Protein AF-A0A267FXP3-F1 (afdb_monomer_lite)

Radius of gyration: 36.86 Å; chains: 1; bounding box: 90×98×89 Å

Structure (mmCIF, N/CA/C/O backbone):
data_AF-A0A267FXP3-F1
#
_entry.id   AF-A0A267FXP3-F1
#
loop_
_atom_site.group_PDB
_atom_site.id
_atom_site.type_symbol
_atom_site.label_atom_id
_atom_site.label_alt_id
_atom_site.label_comp_id
_atom_site.label_asym_id
_atom_site.label_entity_id
_atom_site.label_seq_id
_atom_site.pdbx_PDB_ins_code
_atom_site.Cartn_x
_atom_site.Cartn_y
_atom_site.Cartn_z
_atom_site.occupancy
_atom_site.B_iso_or_equiv
_atom_site.auth_seq_id
_atom_site.auth_comp_id
_atom_site.auth_asym_id
_atom_site.auth_atom_id
_atom_site.pdbx_PDB_model_num
ATOM 1 N N . LEU A 1 1 ? 37.314 -5.705 -25.594 1.00 41.06 1 LEU A N 1
ATOM 2 C CA . LEU A 1 1 ? 37.868 -7.058 -25.874 1.00 41.06 1 LEU A CA 1
ATOM 3 C C . LEU A 1 1 ? 39.219 -7.022 -26.606 1.00 41.06 1 LEU A C 1
ATOM 5 O O . LEU A 1 1 ? 40.217 -7.139 -25.910 1.00 41.06 1 LEU A O 1
ATOM 9 N N . ARG A 1 2 ? 39.318 -6.800 -27.933 1.00 37.09 2 ARG A N 1
ATOM 10 C CA . ARG A 1 2 ? 40.619 -6.865 -28.662 1.00 37.09 2 ARG A CA 1
ATOM 11 C C . ARG A 1 2 ? 41.730 -5.934 -28.127 1.00 37.09 2 ARG A C 1
ATOM 13 O O . ARG A 1 2 ? 42.893 -6.315 -28.170 1.00 37.09 2 ARG A O 1
ATOM 20 N N . ILE A 1 3 ? 41.388 -4.753 -27.601 1.00 41.66 3 ILE A N 1
ATOM 21 C CA . ILE A 1 3 ? 42.363 -3.807 -27.016 1.00 41.66 3 ILE A CA 1
ATOM 22 C C . ILE A 1 3 ? 42.843 -4.283 -25.632 1.00 41.66 3 ILE A C 1
ATOM 24 O O . ILE A 1 3 ? 44.044 -4.375 -25.403 1.00 41.66 3 ILE A O 1
ATOM 28 N N . ALA A 1 4 ? 41.925 -4.695 -24.749 1.00 38.12 4 ALA A N 1
ATOM 29 C CA . ALA A 1 4 ? 42.260 -5.245 -23.428 1.00 38.12 4 ALA A CA 1
ATOM 30 C C . ALA A 1 4 ? 43.141 -6.510 -23.517 1.00 38.12 4 ALA A C 1
ATOM 32 O O . ALA A 1 4 ? 44.105 -6.648 -22.768 1.00 38.12 4 ALA A O 1
ATOM 33 N N . ALA A 1 5 ? 42.877 -7.390 -24.491 1.00 40.59 5 ALA A N 1
ATOM 34 C CA . ALA A 1 5 ? 43.713 -8.565 -24.747 1.00 40.59 5 ALA A CA 1
ATOM 35 C C . ALA A 1 5 ? 45.145 -8.196 -25.193 1.00 40.59 5 ALA A C 1
ATOM 37 O O . ALA A 1 5 ? 46.103 -8.845 -24.780 1.00 40.59 5 ALA A O 1
ATOM 38 N N . LYS A 1 6 ? 45.314 -7.124 -25.987 1.00 40.38 6 LYS A N 1
ATOM 39 C CA . LYS A 1 6 ? 46.641 -6.610 -26.377 1.00 40.38 6 LYS A CA 1
ATOM 40 C C . LYS A 1 6 ? 47.404 -5.961 -25.214 1.00 40.38 6 LYS A C 1
ATOM 42 O O . LYS A 1 6 ? 48.629 -6.027 -25.211 1.00 40.38 6 LYS A O 1
ATOM 47 N N . ALA A 1 7 ? 46.710 -5.364 -24.242 1.00 39.47 7 ALA A N 1
ATOM 48 C CA . ALA A 1 7 ? 47.340 -4.819 -23.038 1.00 39.47 7 ALA A CA 1
ATOM 49 C C . ALA A 1 7 ? 47.862 -5.937 -22.116 1.00 39.47 7 ALA A C 1
ATOM 51 O O . ALA A 1 7 ? 49.028 -5.917 -21.729 1.00 39.47 7 ALA A O 1
ATOM 52 N N . ALA A 1 8 ? 47.043 -6.962 -21.851 1.00 41.16 8 ALA A N 1
ATOM 53 C CA . ALA A 1 8 ? 47.437 -8.110 -21.029 1.00 41.16 8 ALA A CA 1
ATOM 54 C C . ALA A 1 8 ? 48.641 -8.881 -21.610 1.00 41.16 8 ALA A C 1
ATOM 56 O O . ALA A 1 8 ? 49.522 -9.306 -20.866 1.00 41.16 8 ALA A O 1
ATOM 57 N N . ALA A 1 9 ? 48.726 -9.004 -22.940 1.00 44.78 9 ALA A N 1
ATOM 58 C CA . ALA A 1 9 ? 49.832 -9.688 -23.613 1.00 44.78 9 ALA A CA 1
ATOM 59 C C . ALA A 1 9 ? 51.187 -8.948 -23.542 1.00 44.78 9 ALA A C 1
ATOM 61 O O . ALA A 1 9 ? 52.218 -9.576 -23.759 1.00 44.78 9 ALA A O 1
ATOM 62 N N . LYS A 1 10 ? 51.213 -7.639 -23.238 1.00 43.66 10 LYS A N 1
ATOM 63 C CA . LYS A 1 10 ? 52.459 -6.853 -23.119 1.00 43.66 10 LYS A CA 1
ATOM 64 C C . LYS A 1 10 ? 53.057 -6.815 -21.705 1.00 43.66 10 LYS A C 1
ATOM 66 O O . LYS A 1 10 ? 54.198 -6.395 -21.563 1.00 43.66 10 LYS A O 1
ATOM 71 N N . LEU A 1 11 ? 52.326 -7.268 -20.682 1.00 41.56 11 LEU A N 1
ATOM 72 C CA . LEU A 1 11 ? 52.788 -7.306 -19.282 1.00 41.56 11 LEU A CA 1
ATOM 73 C C . LEU A 1 11 ? 53.523 -8.609 -18.898 1.00 41.56 11 LEU A C 1
ATOM 75 O O . LEU A 1 11 ? 53.930 -8.781 -17.753 1.00 41.56 11 LEU A O 1
ATOM 79 N N . LEU A 1 12 ? 53.720 -9.516 -19.856 1.00 47.00 12 LEU A N 1
ATOM 80 C CA . LEU A 1 12 ? 54.537 -10.727 -19.735 1.00 47.00 12 LEU A CA 1
ATOM 81 C C . LEU A 1 12 ? 55.737 -10.590 -20.687 1.00 47.00 12 LEU A C 1
ATOM 83 O O . LEU A 1 12 ? 55.675 -11.121 -21.798 1.00 47.00 12 LEU A O 1
ATOM 87 N N . PRO A 1 13 ? 56.802 -9.849 -20.313 1.00 47.50 13 PRO A N 1
ATOM 88 C CA . PRO A 1 13 ? 57.916 -10.546 -19.659 1.00 47.50 13 PRO A CA 1
ATOM 89 C C . PRO A 1 13 ? 58.826 -9.651 -18.782 1.00 47.50 13 PRO A C 1
ATOM 91 O O . PRO A 1 13 ? 59.734 -9.000 -19.296 1.00 47.50 13 PRO A O 1
ATOM 94 N N . ILE A 1 14 ? 58.700 -9.696 -17.451 1.00 44.41 14 ILE A N 1
ATOM 95 C CA . ILE A 1 14 ? 59.787 -9.261 -16.551 1.00 44.41 14 ILE A CA 1
ATOM 96 C C . ILE A 1 14 ? 59.991 -10.309 -15.448 1.00 44.41 14 ILE A C 1
ATOM 98 O O . ILE A 1 14 ? 59.055 -10.701 -14.762 1.00 44.41 14 ILE A O 1
ATOM 102 N N . SER A 1 15 ? 61.247 -10.739 -15.289 1.00 44.09 15 SER A N 1
ATOM 103 C CA . SER A 1 15 ? 61.762 -11.612 -14.222 1.00 44.09 15 SER A CA 1
ATOM 104 C C . SER A 1 15 ? 61.226 -13.056 -14.153 1.00 44.09 15 SER A C 1
ATOM 106 O O . SER A 1 15 ? 60.592 -13.476 -13.189 1.00 44.09 15 SER A O 1
ATOM 108 N N . ALA A 1 16 ? 61.597 -13.871 -15.147 1.00 43.56 16 ALA A N 1
ATOM 109 C CA . ALA A 1 16 ? 61.518 -15.338 -15.083 1.00 43.56 16 ALA A CA 1
ATOM 110 C C . ALA A 1 16 ? 62.915 -15.998 -15.052 1.00 43.56 16 ALA A C 1
ATOM 112 O O . ALA A 1 16 ? 63.109 -17.068 -15.619 1.00 43.56 16 ALA A O 1
ATOM 113 N N . HIS A 1 17 ? 63.906 -15.349 -14.422 1.00 45.00 17 HIS A N 1
ATOM 114 C CA . HIS A 1 17 ? 65.299 -15.824 -14.421 1.00 45.00 17 HIS A CA 1
ATOM 115 C C . HIS A 1 17 ? 65.968 -15.871 -13.034 1.00 45.00 17 HIS A C 1
ATOM 117 O O . HIS A 1 17 ? 67.175 -15.667 -12.929 1.00 45.00 17 HIS A O 1
ATOM 123 N N . ARG A 1 18 ? 65.185 -16.150 -11.977 1.00 48.66 18 ARG A N 1
ATOM 124 C CA . ARG A 1 18 ? 65.609 -16.670 -10.651 1.00 48.66 18 ARG A CA 1
ATOM 125 C C . ARG A 1 18 ? 64.372 -16.877 -9.759 1.00 48.66 18 ARG A C 1
ATOM 127 O O . ARG A 1 18 ? 64.059 -16.013 -8.955 1.00 48.66 18 ARG A O 1
ATOM 134 N N . LEU A 1 19 ? 63.658 -17.996 -9.907 1.00 44.97 19 LEU A N 1
ATOM 135 C CA . LEU A 1 19 ? 62.716 -18.546 -8.910 1.00 44.97 19 LEU A CA 1
ATOM 136 C C . LEU A 1 19 ? 62.310 -19.963 -9.348 1.00 44.97 19 LEU A C 1
ATOM 138 O O . LEU A 1 19 ? 62.029 -20.191 -10.521 1.00 44.97 19 LEU A O 1
ATOM 142 N N . GLY A 1 20 ? 62.342 -20.925 -8.422 1.00 47.62 20 GLY A N 1
ATOM 143 C CA . GLY A 1 20 ? 62.177 -22.349 -8.738 1.00 47.62 20 GLY A CA 1
ATOM 144 C C . GLY A 1 20 ? 60.753 -22.753 -9.148 1.00 47.62 20 GLY A C 1
ATOM 145 O O . GLY A 1 20 ? 59.773 -22.108 -8.770 1.00 47.62 20 GLY A O 1
ATOM 146 N N . ASN A 1 21 ? 60.655 -23.887 -9.854 1.00 49.44 21 ASN A N 1
ATOM 147 C CA . ASN A 1 21 ? 59.470 -24.405 -10.568 1.00 49.44 21 ASN A CA 1
ATOM 148 C C . ASN A 1 21 ? 58.151 -24.523 -9.765 1.00 49.44 21 ASN A C 1
ATOM 150 O O . ASN A 1 21 ? 57.095 -24.742 -10.361 1.00 49.44 21 ASN A O 1
ATOM 154 N N . SER A 1 22 ? 58.177 -24.381 -8.436 1.00 46.88 22 SER A N 1
ATOM 155 C CA . SER A 1 22 ? 56.975 -24.380 -7.590 1.00 46.88 22 SER A CA 1
ATOM 156 C C . SER A 1 22 ? 56.214 -23.041 -7.641 1.00 46.88 22 SER A C 1
ATOM 158 O O . SER A 1 22 ? 54.988 -23.016 -7.767 1.00 46.88 22 SER A O 1
ATOM 160 N N . VAL A 1 23 ? 56.927 -21.905 -7.643 1.00 46.62 23 VAL A N 1
ATOM 161 C CA . VAL A 1 23 ? 56.311 -20.562 -7.549 1.00 46.62 23 VAL A CA 1
ATOM 162 C C . VAL A 1 23 ? 55.579 -20.176 -8.842 1.00 46.62 23 VAL A C 1
ATOM 164 O O . VAL A 1 23 ? 54.509 -19.562 -8.812 1.00 46.62 23 VAL A O 1
ATOM 167 N N . THR A 1 24 ? 56.092 -20.620 -9.991 1.00 52.84 24 THR A N 1
ATOM 168 C CA . THR A 1 24 ? 55.518 -20.381 -11.325 1.00 52.84 24 THR A CA 1
ATOM 169 C C . THR A 1 24 ? 54.115 -20.964 -11.521 1.00 52.84 24 THR A C 1
ATOM 171 O O . THR A 1 24 ? 53.321 -20.397 -12.273 1.00 52.84 24 THR A O 1
ATOM 174 N N . ASN A 1 25 ? 53.766 -22.061 -10.839 1.00 45.66 25 ASN A N 1
ATOM 175 C CA . ASN A 1 25 ? 52.426 -22.651 -10.940 1.00 45.66 25 ASN A CA 1
ATOM 176 C C . ASN A 1 25 ? 51.384 -21.908 -10.090 1.00 45.66 25 ASN A C 1
ATOM 178 O O . ASN A 1 25 ? 50.231 -21.794 -10.509 1.00 45.66 25 ASN A O 1
ATOM 182 N N . HIS A 1 26 ? 51.777 -21.356 -8.938 1.00 46.00 26 HIS A N 1
ATOM 183 C CA . HIS A 1 26 ? 50.864 -20.582 -8.093 1.00 46.00 26 HIS A CA 1
ATOM 184 C C . HIS A 1 26 ? 50.515 -19.233 -8.746 1.00 46.00 26 HIS A C 1
ATOM 186 O O . HIS A 1 26 ? 49.339 -18.889 -8.865 1.00 46.00 26 HIS A O 1
ATOM 192 N N . TYR A 1 27 ? 51.515 -18.536 -9.302 1.00 45.06 27 TYR A N 1
ATOM 193 C CA . TYR A 1 27 ? 51.309 -17.291 -10.058 1.00 45.06 27 TYR A CA 1
ATOM 194 C C . TYR A 1 27 ? 50.420 -17.479 -11.299 1.00 45.06 27 TYR A C 1
ATOM 196 O O . TYR A 1 27 ? 49.551 -16.650 -11.566 1.00 45.06 27 TYR A O 1
ATOM 204 N N . ARG A 1 28 ? 50.574 -18.594 -12.035 1.00 46.88 28 ARG A N 1
ATOM 205 C CA . ARG A 1 28 ? 49.683 -18.929 -13.162 1.00 46.88 28 ARG A CA 1
ATOM 206 C C . ARG A 1 28 ? 48.232 -19.130 -12.723 1.00 46.88 28 ARG A C 1
ATOM 208 O O . ARG A 1 28 ? 47.338 -18.631 -13.398 1.00 46.88 28 ARG A O 1
ATOM 215 N N . ARG A 1 29 ? 47.983 -19.813 -11.598 1.00 46.78 29 ARG A N 1
ATOM 216 C CA . ARG A 1 29 ? 46.619 -19.992 -11.063 1.00 46.78 29 ARG A CA 1
ATOM 217 C C . ARG A 1 29 ? 45.991 -18.660 -10.639 1.00 46.78 29 ARG A C 1
ATOM 219 O O . ARG A 1 29 ? 44.834 -18.423 -10.978 1.00 46.78 29 ARG A O 1
ATOM 226 N N . LEU A 1 30 ? 46.756 -17.775 -9.993 1.00 43.38 30 LEU A N 1
ATOM 227 C CA . LEU A 1 30 ? 46.287 -16.436 -9.612 1.00 43.38 30 LEU A CA 1
ATOM 228 C C . LEU A 1 30 ? 45.937 -15.569 -10.837 1.00 43.38 30 LEU A C 1
ATOM 230 O O . LEU A 1 30 ? 44.874 -14.957 -10.877 1.00 43.38 30 LEU A O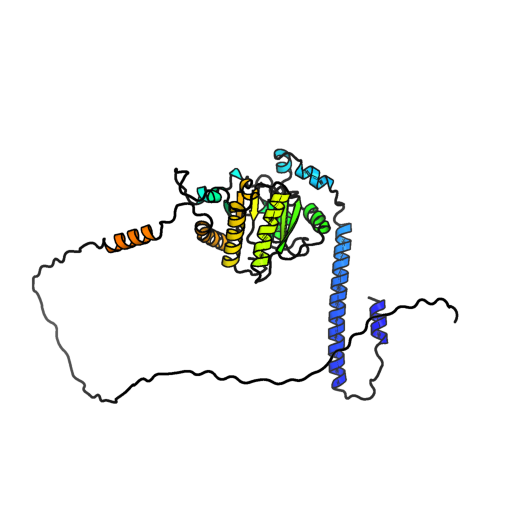 1
ATOM 234 N N . LEU A 1 31 ? 46.791 -15.564 -11.868 1.00 43.72 31 LEU A N 1
ATOM 235 C CA . LEU A 1 31 ? 46.545 -14.831 -13.117 1.00 43.72 31 LEU A CA 1
ATOM 236 C C . LEU A 1 31 ? 45.317 -15.353 -13.877 1.00 43.72 31 LEU A C 1
ATOM 238 O O . LEU A 1 31 ? 44.530 -14.552 -14.381 1.00 43.72 31 LEU A O 1
ATOM 242 N N . ILE A 1 32 ? 45.117 -16.675 -13.925 1.00 47.88 32 ILE A N 1
ATOM 243 C CA . ILE A 1 32 ? 43.924 -17.278 -14.536 1.00 47.88 32 ILE A CA 1
ATOM 244 C C . ILE A 1 32 ? 42.665 -16.858 -13.766 1.00 47.88 32 ILE A C 1
ATOM 246 O O . ILE A 1 32 ? 41.719 -16.383 -14.396 1.00 47.88 32 ILE A O 1
ATOM 250 N N . ALA A 1 33 ? 42.672 -16.939 -12.431 1.00 42.28 33 ALA A N 1
ATOM 251 C CA . ALA A 1 33 ? 41.553 -16.507 -11.592 1.00 42.28 33 ALA A CA 1
ATOM 252 C C . ALA A 1 33 ? 41.203 -15.022 -11.812 1.00 42.28 33 ALA A C 1
ATOM 254 O O . ALA A 1 33 ? 40.065 -14.708 -12.154 1.00 42.28 33 ALA A O 1
ATOM 255 N N . SER A 1 34 ? 42.184 -14.116 -11.740 1.00 44.12 34 SER A N 1
ATOM 256 C CA . SER A 1 34 ? 41.971 -12.684 -11.996 1.00 44.12 34 SER A CA 1
ATOM 257 C C . SER A 1 34 ? 41.463 -12.409 -13.416 1.00 44.12 34 SER A C 1
ATOM 259 O O . SER A 1 34 ? 40.584 -11.567 -13.606 1.00 44.12 34 SER A O 1
ATOM 261 N N . SER A 1 35 ? 41.953 -13.144 -14.422 1.00 45.88 35 SER A N 1
ATOM 262 C CA . SER A 1 35 ? 41.466 -13.010 -15.802 1.00 45.88 35 SER A CA 1
ATOM 263 C C . SER A 1 35 ? 40.013 -13.473 -15.968 1.00 45.88 35 SER A C 1
ATOM 265 O O . SER A 1 35 ? 39.259 -12.840 -16.706 1.00 45.88 35 SER A O 1
ATOM 267 N N . ALA A 1 36 ? 39.594 -14.515 -15.241 1.00 43.72 36 ALA A N 1
ATOM 268 C CA . ALA A 1 36 ? 38.218 -15.001 -15.229 1.00 43.72 36 ALA A CA 1
ATOM 269 C C . ALA A 1 36 ? 37.274 -14.002 -14.541 1.00 43.72 36 ALA A C 1
ATOM 271 O O . ALA A 1 36 ? 36.207 -13.713 -15.078 1.00 43.72 36 ALA A O 1
ATOM 272 N N . THR A 1 37 ? 37.688 -13.396 -13.423 1.00 43.72 37 THR A N 1
ATOM 273 C CA . THR A 1 37 ? 36.915 -12.346 -12.737 1.00 43.72 37 THR A CA 1
ATOM 274 C C . THR A 1 37 ? 36.755 -11.096 -13.608 1.00 43.72 37 THR A C 1
ATOM 276 O O . THR A 1 37 ? 35.653 -10.563 -13.725 1.00 43.72 37 THR A O 1
ATOM 279 N N . ILE A 1 38 ? 37.817 -10.658 -14.297 1.00 44.66 38 ILE A N 1
ATOM 280 C CA . ILE A 1 38 ? 37.756 -9.525 -15.237 1.00 44.66 38 ILE A CA 1
ATOM 281 C C . ILE A 1 38 ? 36.893 -9.867 -16.462 1.00 44.66 38 ILE A C 1
ATOM 283 O O . ILE A 1 38 ? 36.129 -9.022 -16.927 1.00 44.66 38 ILE A O 1
ATOM 287 N N . ALA A 1 39 ? 36.958 -11.100 -16.974 1.00 41.38 39 ALA A N 1
ATOM 288 C CA . ALA A 1 39 ? 36.090 -11.552 -18.060 1.00 41.38 39 ALA A CA 1
ATOM 289 C C . ALA A 1 39 ? 34.614 -11.626 -17.630 1.00 41.38 39 ALA A C 1
ATOM 291 O O . ALA A 1 39 ? 33.742 -11.216 -18.398 1.00 41.38 39 ALA A O 1
ATOM 292 N N . ALA A 1 40 ? 34.324 -12.077 -16.406 1.00 38.84 40 ALA A N 1
ATOM 293 C CA . ALA A 1 40 ? 32.979 -12.094 -15.836 1.00 38.84 40 ALA A CA 1
ATOM 294 C C . ALA A 1 40 ? 32.432 -10.672 -15.639 1.00 38.84 40 ALA A C 1
ATOM 296 O O . ALA A 1 40 ? 31.327 -10.383 -16.092 1.00 38.84 40 ALA A O 1
ATOM 297 N N . ALA A 1 41 ? 33.226 -9.753 -15.079 1.00 39.66 41 ALA A N 1
ATOM 298 C CA . ALA A 1 41 ? 32.861 -8.344 -14.932 1.00 39.66 41 ALA A CA 1
ATOM 299 C C . ALA A 1 41 ? 32.637 -7.656 -16.292 1.00 39.66 41 ALA A C 1
ATOM 301 O O . ALA A 1 41 ? 31.625 -6.988 -16.492 1.00 39.66 41 ALA A O 1
ATOM 302 N N . ALA A 1 42 ? 33.520 -7.875 -17.272 1.00 38.38 42 ALA A N 1
ATOM 303 C CA . ALA A 1 42 ? 33.351 -7.340 -18.623 1.00 38.38 42 ALA A CA 1
ATOM 304 C C . ALA A 1 42 ? 32.128 -7.940 -19.341 1.00 38.38 42 ALA A C 1
ATOM 306 O O . ALA A 1 42 ? 31.454 -7.240 -20.095 1.00 38.38 42 ALA A O 1
ATOM 307 N N . THR A 1 43 ? 31.812 -9.214 -19.092 1.00 38.28 43 THR A N 1
ATOM 308 C CA . THR A 1 43 ? 30.602 -9.860 -19.620 1.00 38.28 43 THR A CA 1
ATOM 309 C C . THR A 1 43 ? 29.350 -9.308 -18.943 1.00 38.28 43 THR A C 1
ATOM 311 O O . THR A 1 43 ? 28.391 -9.014 -19.646 1.00 38.28 43 THR A O 1
ATOM 314 N N . ALA A 1 44 ? 29.367 -9.063 -17.629 1.00 36.72 44 ALA A N 1
ATOM 315 C CA . ALA A 1 44 ? 28.273 -8.417 -16.904 1.00 36.72 44 ALA A CA 1
ATOM 316 C C . ALA A 1 44 ? 28.028 -6.976 -17.388 1.00 36.72 44 ALA A C 1
ATOM 318 O O . ALA A 1 44 ? 26.883 -6.604 -17.629 1.00 36.72 44 ALA A O 1
ATOM 319 N N . VAL A 1 45 ? 29.084 -6.191 -17.634 1.00 36.59 45 VAL A N 1
ATOM 320 C CA . VAL A 1 45 ? 28.974 -4.844 -18.226 1.00 36.59 45 VAL A CA 1
ATOM 321 C C . VAL A 1 45 ? 28.416 -4.908 -19.652 1.00 36.59 45 VAL A C 1
ATOM 323 O O . VAL A 1 45 ? 27.478 -4.185 -19.968 1.00 36.59 45 VAL A O 1
ATOM 326 N N . VAL A 1 46 ? 28.904 -5.818 -20.504 1.00 38.72 46 VAL A N 1
ATOM 327 C CA . VAL A 1 46 ? 28.387 -5.988 -21.878 1.00 38.72 46 VAL A CA 1
ATOM 328 C C . VAL A 1 46 ? 26.966 -6.571 -21.904 1.00 38.72 46 VAL A C 1
ATOM 330 O O . VAL A 1 46 ? 26.205 -6.267 -22.820 1.00 38.72 46 VAL A O 1
ATOM 333 N N . MET A 1 47 ? 26.571 -7.380 -20.919 1.00 39.16 47 MET A N 1
ATOM 334 C CA . MET A 1 47 ? 25.189 -7.837 -20.735 1.00 39.16 47 MET A CA 1
ATOM 335 C C . MET A 1 47 ? 24.285 -6.704 -20.241 1.00 39.16 47 MET A C 1
ATOM 337 O O . MET A 1 47 ? 23.165 -6.588 -20.732 1.00 39.16 47 MET A O 1
ATOM 341 N N . SER A 1 48 ? 24.781 -5.838 -19.353 1.00 44.62 48 SER A N 1
ATOM 342 C CA . SER A 1 48 ? 24.086 -4.628 -18.904 1.00 44.62 48 SER A CA 1
ATOM 343 C C . SER A 1 48 ? 23.857 -3.661 -20.071 1.00 44.62 48 SER A C 1
ATOM 345 O O . SER A 1 48 ? 22.716 -3.293 -20.341 1.00 44.62 48 SER A O 1
ATOM 347 N N . ASP A 1 49 ? 24.888 -3.362 -20.871 1.00 36.88 49 ASP A N 1
ATOM 348 C CA . ASP A 1 49 ? 24.762 -2.514 -22.066 1.00 36.88 49 ASP A CA 1
ATOM 349 C C . ASP A 1 49 ? 23.919 -3.162 -23.175 1.00 36.88 49 ASP A C 1
ATOM 351 O O . ASP A 1 49 ? 23.121 -2.483 -23.818 1.00 36.88 49 ASP A O 1
ATOM 355 N N . ARG A 1 50 ? 23.999 -4.486 -23.381 1.00 38.22 50 ARG A N 1
ATOM 356 C CA . ARG A 1 50 ? 23.078 -5.192 -24.293 1.00 38.22 50 ARG A CA 1
ATOM 357 C C . ARG A 1 50 ? 21.638 -5.197 -23.777 1.00 38.22 50 ARG A C 1
ATOM 359 O O . ARG A 1 50 ? 20.725 -5.171 -24.597 1.00 38.22 50 ARG A O 1
ATOM 366 N N . GLY A 1 51 ? 21.419 -5.188 -22.463 1.00 39.88 51 GLY A N 1
ATOM 367 C CA . GLY A 1 51 ? 20.108 -4.951 -21.854 1.00 39.88 51 GLY A CA 1
ATOM 368 C C . GLY A 1 51 ? 19.616 -3.523 -22.106 1.00 39.88 51 GLY A C 1
ATOM 369 O O . GLY A 1 51 ? 18.488 -3.328 -22.553 1.00 39.8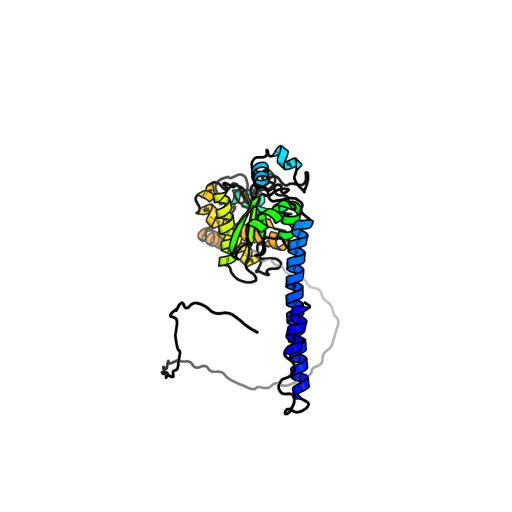8 51 GLY A O 1
ATOM 370 N N . ARG A 1 52 ? 20.495 -2.532 -21.923 1.00 39.41 52 ARG A N 1
ATOM 371 C CA . ARG A 1 52 ? 20.247 -1.097 -22.143 1.00 39.41 52 ARG A CA 1
ATOM 372 C C . ARG A 1 52 ? 19.935 -0.763 -23.608 1.00 39.41 52 ARG A C 1
ATOM 374 O O . ARG A 1 52 ? 19.047 0.044 -23.883 1.00 39.41 52 ARG A O 1
ATOM 381 N N . ALA A 1 53 ? 20.608 -1.433 -24.543 1.00 35.44 53 ALA A N 1
ATOM 382 C CA . ALA A 1 53 ? 20.359 -1.337 -25.980 1.00 35.44 53 ALA A CA 1
ATOM 383 C C . ALA A 1 53 ? 19.096 -2.107 -26.413 1.00 35.44 53 ALA A C 1
ATOM 385 O O . ALA A 1 53 ? 18.325 -1.603 -27.227 1.00 35.44 53 ALA A O 1
ATOM 386 N N . LYS A 1 54 ? 18.821 -3.292 -25.842 1.00 38.22 54 LYS A N 1
ATOM 387 C CA . LYS A 1 54 ? 17.558 -4.010 -26.099 1.00 38.22 54 LYS A CA 1
ATOM 388 C C . LYS A 1 54 ? 16.334 -3.272 -25.555 1.00 38.22 54 LYS A C 1
ATOM 390 O O . LYS A 1 54 ? 15.287 -3.352 -26.183 1.00 38.22 54 LYS A O 1
ATOM 395 N N . LEU A 1 55 ? 16.455 -2.521 -24.459 1.00 41.34 55 LEU A N 1
ATOM 396 C CA . LEU A 1 55 ? 15.376 -1.659 -23.957 1.00 41.34 55 LEU A CA 1
ATOM 397 C C . LEU A 1 55 ? 14.981 -0.568 -24.966 1.00 41.34 55 LEU A C 1
ATOM 399 O O . LEU A 1 55 ? 13.791 -0.362 -25.175 1.00 41.34 55 LEU A O 1
ATOM 403 N N . HIS A 1 56 ? 15.949 0.049 -25.655 1.00 38.09 56 HIS A N 1
ATOM 404 C CA . HIS A 1 56 ? 15.672 1.022 -26.723 1.00 38.09 56 HIS A CA 1
ATOM 405 C C . HIS A 1 56 ? 15.091 0.387 -27.999 1.00 38.09 56 HIS A C 1
ATOM 407 O O . HIS A 1 56 ? 14.367 1.051 -28.731 1.00 38.09 56 HIS A O 1
ATOM 413 N N . GLY A 1 57 ? 15.403 -0.884 -28.282 1.00 29.09 57 GLY A N 1
ATOM 414 C CA . GLY A 1 57 ? 14.918 -1.586 -29.479 1.00 29.09 57 GLY A CA 1
ATOM 415 C C . GLY A 1 57 ? 13.599 -2.353 -29.312 1.00 29.09 57 GLY A C 1
ATOM 416 O O . GLY A 1 57 ? 12.969 -2.676 -30.312 1.00 29.09 57 GLY A O 1
ATOM 417 N N . ALA A 1 58 ? 13.190 -2.679 -28.079 1.00 36.19 58 ALA A N 1
ATOM 418 C CA . ALA A 1 58 ? 12.012 -3.513 -27.800 1.00 36.19 58 ALA A CA 1
ATOM 419 C C . ALA A 1 58 ? 10.793 -2.736 -27.271 1.00 36.19 58 ALA A C 1
ATOM 421 O O . ALA A 1 58 ? 9.692 -3.282 -27.262 1.00 36.19 58 ALA A O 1
ATOM 422 N N . PHE A 1 59 ? 10.967 -1.478 -26.853 1.00 42.97 59 PHE A N 1
ATOM 423 C CA . PHE A 1 59 ? 9.874 -0.593 -26.450 1.00 42.97 59 PHE A CA 1
ATOM 424 C C . PHE A 1 59 ? 9.907 0.697 -27.268 1.00 42.97 59 PHE A C 1
ATOM 426 O O . PHE A 1 59 ? 10.534 1.678 -26.881 1.00 42.97 59 PHE A O 1
ATOM 433 N N . GLY A 1 60 ? 9.169 0.711 -28.382 1.00 37.62 60 GLY A N 1
ATOM 434 C CA . GLY A 1 60 ? 8.932 1.901 -29.213 1.00 37.62 60 GLY A CA 1
ATOM 435 C C . GLY A 1 60 ? 8.039 2.968 -28.561 1.00 37.62 60 GLY A C 1
ATOM 436 O O . GLY A 1 60 ? 7.412 3.752 -29.262 1.00 37.62 60 GLY A O 1
ATOM 437 N N . THR A 1 61 ? 7.944 2.977 -27.231 1.00 47.75 61 THR A N 1
ATOM 438 C CA . THR A 1 61 ? 7.166 3.927 -26.434 1.00 47.75 61 THR A CA 1
ATOM 439 C C . THR A 1 61 ? 8.131 4.789 -25.630 1.00 47.75 61 THR A C 1
ATOM 441 O O . THR A 1 61 ? 8.575 4.395 -24.547 1.00 47.75 61 THR A O 1
ATOM 444 N N . SER A 1 62 ? 8.459 5.972 -26.151 1.00 57.56 62 SER A N 1
ATOM 445 C CA . SER A 1 62 ? 9.037 7.036 -25.329 1.00 57.56 62 SER A CA 1
ATOM 446 C C . SER A 1 62 ? 8.110 7.327 -24.149 1.00 57.56 62 SER A C 1
ATOM 448 O O . SER A 1 62 ? 6.889 7.324 -24.310 1.00 57.56 62 SER A O 1
ATOM 450 N N . TYR A 1 63 ? 8.676 7.599 -22.973 1.00 60.25 63 TYR A N 1
ATOM 451 C CA . TYR A 1 63 ? 7.887 8.087 -21.846 1.00 60.25 63 TYR A CA 1
ATOM 452 C C . TYR A 1 63 ? 7.297 9.456 -22.198 1.00 60.25 63 TYR A C 1
ATOM 454 O O . TYR A 1 63 ? 8.042 10.431 -22.281 1.00 60.25 63 TYR A O 1
ATOM 462 N N . ASP A 1 64 ? 5.985 9.526 -22.412 1.00 69.56 64 ASP A N 1
ATOM 463 C CA . ASP A 1 64 ? 5.254 10.792 -22.440 1.00 69.56 64 ASP A CA 1
ATOM 464 C C . ASP A 1 64 ? 4.544 10.959 -21.085 1.00 69.56 64 ASP A C 1
ATOM 466 O O . ASP A 1 64 ? 3.669 10.143 -20.768 1.00 69.56 64 ASP A O 1
ATOM 470 N N . PRO A 1 65 ? 4.896 11.982 -20.278 1.00 72.19 65 PRO A N 1
ATOM 471 C CA . PRO A 1 65 ? 4.182 12.322 -19.049 1.00 72.19 65 PRO A CA 1
ATOM 472 C C . PRO A 1 65 ? 2.666 12.472 -19.235 1.00 72.19 65 PRO A C 1
ATOM 474 O O . PRO A 1 65 ? 1.917 12.169 -18.308 1.00 72.19 65 PRO A O 1
ATOM 477 N N . LYS A 1 66 ? 2.191 12.837 -20.436 1.00 75.31 66 LYS A N 1
ATOM 478 C CA . LYS A 1 66 ? 0.754 12.925 -20.734 1.00 75.31 66 LYS A CA 1
ATOM 479 C C . LYS A 1 66 ? 0.008 11.619 -20.484 1.00 75.31 66 LYS A C 1
ATOM 481 O O . LYS A 1 66 ? -1.113 11.683 -20.002 1.00 75.31 66 LYS A O 1
ATOM 486 N N . HIS A 1 67 ? 0.614 10.452 -20.727 1.00 78.81 67 HIS A N 1
ATOM 487 C CA . HIS A 1 67 ? -0.046 9.165 -20.463 1.00 78.81 67 HIS A CA 1
ATOM 488 C C . HIS A 1 67 ? -0.357 8.958 -18.970 1.00 78.81 67 HIS A C 1
ATOM 490 O O . HIS A 1 67 ? -1.321 8.276 -18.624 1.00 78.81 67 HIS A O 1
ATOM 496 N N . ARG A 1 68 ? 0.455 9.539 -18.073 1.00 88.25 68 ARG A N 1
ATOM 497 C CA . ARG A 1 68 ? 0.196 9.524 -16.628 1.00 88.25 68 ARG A CA 1
ATOM 498 C C . ARG A 1 68 ? -0.969 10.451 -16.285 1.00 88.25 68 ARG A C 1
ATOM 500 O O . ARG A 1 68 ? -1.871 10.035 -15.562 1.00 88.25 68 ARG A O 1
ATOM 507 N N . ASP A 1 69 ? -0.963 11.674 -16.805 1.00 87.81 69 ASP A N 1
ATOM 508 C CA . ASP A 1 69 ? -2.003 12.665 -16.507 1.00 87.81 69 ASP A CA 1
ATOM 509 C C . ASP A 1 69 ? -3.365 12.265 -17.102 1.00 87.81 69 ASP A C 1
ATOM 511 O O . ASP A 1 69 ? -4.396 12.388 -16.439 1.00 87.81 69 ASP A O 1
ATOM 515 N N . GLU A 1 70 ? -3.367 11.695 -18.310 1.00 86.94 70 GLU A N 1
ATOM 516 C CA . GLU A 1 70 ? -4.528 11.092 -18.972 1.00 86.94 70 GLU A CA 1
ATOM 517 C C . GLU A 1 70 ? -5.133 9.975 -18.109 1.00 86.94 70 GLU A C 1
ATOM 519 O O . GLU A 1 70 ? -6.312 10.031 -17.772 1.00 86.94 70 GLU A O 1
ATOM 524 N N . PHE A 1 71 ? -4.331 9.010 -17.642 1.00 87.81 71 PHE A N 1
ATOM 525 C CA . PHE A 1 71 ? -4.841 7.942 -16.776 1.00 87.81 71 PHE A CA 1
ATOM 526 C C . PHE A 1 71 ? -5.367 8.452 -15.425 1.00 87.81 71 PHE A C 1
ATOM 528 O O . PHE A 1 71 ? -6.381 7.963 -14.927 1.00 87.81 71 PHE A O 1
ATOM 535 N N . LEU A 1 72 ? -4.684 9.422 -14.808 1.00 90.88 72 LEU A N 1
ATOM 536 C CA . LEU A 1 72 ? -5.061 9.946 -13.491 1.00 90.88 72 LEU A CA 1
ATOM 537 C C . LEU A 1 72 ? -6.315 10.837 -13.521 1.00 90.88 72 LEU A C 1
ATOM 539 O O . LEU A 1 72 ? -6.952 10.997 -12.476 1.00 90.88 72 LEU A O 1
ATOM 543 N N . SER A 1 73 ? -6.664 11.384 -14.691 1.00 92.19 73 SER A N 1
ATOM 544 C CA . SER A 1 73 ? -7.881 12.174 -14.941 1.00 92.19 73 SER A CA 1
ATOM 545 C C . SER A 1 73 ? -9.038 11.368 -15.555 1.00 92.19 73 SER A C 1
ATOM 547 O O . SER A 1 73 ? -10.167 11.856 -15.594 1.00 92.19 73 SER A O 1
ATOM 549 N N . MET A 1 74 ? -8.786 10.130 -15.986 1.00 92.75 74 MET A N 1
ATOM 550 C CA . MET A 1 74 ? -9.765 9.250 -16.628 1.00 92.75 74 MET A CA 1
ATOM 551 C C . MET A 1 74 ? -10.904 8.817 -15.676 1.00 92.75 74 MET A C 1
ATOM 553 O O . MET A 1 74 ? -10.625 8.371 -14.555 1.00 92.75 74 MET A O 1
ATOM 557 N N . PRO A 1 75 ? -12.182 8.865 -16.113 1.00 95.25 75 PRO A N 1
ATOM 558 C CA . PRO A 1 75 ? -13.324 8.363 -15.345 1.00 95.25 75 PRO A CA 1
ATOM 559 C C . PRO A 1 75 ? -13.195 6.884 -14.957 1.00 95.25 75 PRO A C 1
ATOM 561 O O . PRO A 1 75 ? -12.602 6.082 -15.682 1.00 95.25 75 PRO A O 1
ATOM 564 N N . LEU A 1 76 ? -13.789 6.492 -13.826 1.00 94.12 76 LEU A N 1
ATOM 565 C CA . LEU A 1 76 ? -13.642 5.142 -13.267 1.00 94.12 76 LEU A CA 1
ATOM 566 C C . LEU A 1 76 ? -14.158 4.052 -14.222 1.00 94.12 76 LEU A C 1
ATOM 568 O O . LEU A 1 76 ? -13.501 3.033 -14.421 1.00 94.12 76 LEU A O 1
ATOM 572 N N . GLU A 1 77 ? -15.293 4.298 -14.870 1.00 95.06 77 GLU A N 1
ATOM 573 C CA . GLU A 1 77 ? -15.943 3.404 -15.835 1.00 95.06 77 GLU A CA 1
ATOM 574 C C . GLU A 1 77 ? -15.111 3.208 -17.108 1.00 95.06 77 GLU A C 1
ATOM 576 O O . GLU A 1 77 ? -15.259 2.203 -17.804 1.00 95.06 77 GLU A O 1
ATOM 581 N N . GLU A 1 78 ? -14.241 4.164 -17.435 1.00 95.25 78 GLU A N 1
ATOM 582 C CA . GLU A 1 78 ? -13.306 4.055 -18.550 1.00 95.25 78 GLU A CA 1
ATOM 583 C C . GLU A 1 78 ? -12.011 3.362 -18.119 1.00 95.25 78 GLU A C 1
ATOM 585 O O . GLU A 1 78 ? -11.574 2.434 -18.802 1.00 95.25 78 GLU A O 1
ATOM 590 N N . ARG A 1 79 ? -11.473 3.700 -16.936 1.00 95.00 79 ARG A N 1
ATOM 591 C CA . ARG A 1 79 ? -10.326 3.001 -16.331 1.00 95.00 79 ARG A CA 1
ATOM 592 C C . ARG A 1 79 ? -10.583 1.496 -16.214 1.00 95.00 79 ARG A C 1
ATOM 594 O O . ARG A 1 79 ? -9.729 0.712 -16.624 1.00 95.00 79 ARG A O 1
ATOM 601 N N . ARG A 1 80 ? -11.777 1.089 -15.762 1.00 97.12 80 ARG A N 1
ATOM 602 C CA . ARG A 1 80 ? -12.212 -0.321 -15.658 1.00 97.12 80 ARG A CA 1
ATOM 603 C C . ARG A 1 80 ? -12.075 -1.116 -16.960 1.00 97.12 80 ARG A C 1
ATOM 605 O O . ARG A 1 80 ? -11.728 -2.291 -16.920 1.00 97.12 80 ARG A O 1
ATOM 612 N N . LYS A 1 81 ? -12.256 -0.480 -18.124 1.00 96.69 81 LYS A N 1
ATOM 613 C CA . LYS A 1 81 ? -12.087 -1.126 -19.445 1.00 96.69 81 LYS A CA 1
ATOM 614 C C . LYS A 1 81 ? -10.622 -1.428 -19.784 1.00 96.69 81 LYS A C 1
ATOM 616 O O . LYS A 1 81 ? -10.361 -2.171 -20.726 1.00 96.69 81 LYS A O 1
ATOM 621 N N . GLN A 1 82 ? -9.672 -0.838 -19.057 1.00 94.81 82 GLN A N 1
ATOM 622 C CA . GLN A 1 82 ? -8.231 -0.964 -19.297 1.00 94.81 82 GLN A CA 1
ATOM 623 C C . GLN A 1 82 ? -7.515 -1.867 -18.279 1.00 94.81 82 GLN A C 1
ATOM 625 O O . GLN A 1 82 ? -6.316 -2.126 -18.437 1.00 94.81 82 GLN A O 1
ATOM 630 N N . TYR A 1 83 ? -8.221 -2.356 -17.253 1.00 97.44 83 TYR A N 1
ATOM 631 C CA . TYR A 1 83 ? -7.645 -3.202 -16.208 1.00 97.44 83 TYR A CA 1
ATOM 632 C C . TYR A 1 83 ? -7.136 -4.530 -16.775 1.00 97.44 83 TYR A C 1
ATOM 634 O O . TYR A 1 83 ? -7.845 -5.248 -17.480 1.00 97.44 83 TYR A O 1
ATOM 642 N N . SER A 1 84 ? -5.905 -4.900 -16.423 1.00 97.12 84 SER A N 1
ATOM 643 C CA . SER A 1 84 ? -5.281 -6.154 -16.867 1.00 97.12 84 SER A CA 1
ATOM 644 C C . SER A 1 84 ? -5.957 -7.411 -16.305 1.00 97.12 84 SER A C 1
ATOM 646 O O . SER A 1 84 ? -5.832 -8.481 -16.898 1.00 97.12 84 SER A O 1
ATOM 648 N N . CYS A 1 85 ? -6.697 -7.290 -15.199 1.00 97.12 85 CYS A N 1
ATOM 649 C CA . CYS A 1 85 ? -7.514 -8.359 -14.621 1.00 97.12 85 CYS A CA 1
ATOM 650 C C . CYS A 1 85 ? -8.929 -8.471 -15.231 1.00 97.12 85 CYS A C 1
ATOM 652 O O . CYS A 1 85 ? -9.675 -9.387 -14.863 1.00 97.12 85 CYS A O 1
ATOM 654 N N . GLY A 1 86 ? -9.302 -7.581 -16.161 1.00 97.19 86 GLY A N 1
ATOM 655 C CA . GLY A 1 86 ? -10.665 -7.480 -16.684 1.00 97.19 86 GLY A CA 1
ATOM 656 C C . GLY A 1 86 ? -11.658 -7.173 -15.564 1.00 97.19 86 GLY A C 1
ATOM 657 O O . GLY A 1 86 ? -11.402 -6.314 -14.729 1.00 97.19 86 GLY A O 1
ATOM 658 N N . GLU A 1 87 ? -12.759 -7.921 -15.509 1.00 96.75 87 GLU A N 1
ATOM 659 C CA . GLU A 1 87 ? -13.804 -7.784 -14.480 1.00 96.75 87 GLU A CA 1
ATOM 660 C C . GLU A 1 87 ? -13.403 -8.360 -13.104 1.00 96.75 87 GLU A C 1
ATOM 662 O O . GLU A 1 87 ? -14.121 -8.183 -12.129 1.00 96.75 87 GLU A O 1
ATOM 667 N N . ASN A 1 88 ? -12.242 -9.020 -12.983 1.00 97.44 88 ASN A N 1
ATOM 668 C CA . ASN A 1 88 ? -11.789 -9.664 -11.740 1.00 97.44 88 ASN A CA 1
ATOM 669 C C . ASN A 1 88 ? -11.073 -8.694 -10.777 1.00 97.44 88 ASN A C 1
ATOM 671 O O . ASN A 1 88 ? -10.063 -9.066 -10.170 1.00 97.44 88 ASN A O 1
ATOM 675 N N . TYR A 1 89 ? -11.528 -7.445 -10.689 1.00 98.19 89 TYR A N 1
ATOM 676 C CA . TYR A 1 89 ? -11.043 -6.470 -9.710 1.00 98.19 89 TYR A CA 1
ATOM 677 C C . TYR A 1 89 ? -11.885 -6.525 -8.427 1.00 98.19 89 TYR A C 1
ATOM 679 O O . TYR A 1 89 ? -13.022 -6.989 -8.440 1.00 98.19 89 TYR A O 1
ATOM 687 N N . THR A 1 90 ? -11.324 -6.042 -7.320 1.00 98.50 90 THR A N 1
ATOM 688 C CA . THR A 1 90 ? -11.996 -5.981 -6.016 1.00 98.50 90 THR A CA 1
ATOM 689 C C . THR A 1 90 ? -12.235 -4.515 -5.639 1.00 98.50 90 THR A C 1
ATOM 691 O O . THR A 1 90 ? -11.276 -3.838 -5.250 1.00 98.50 90 THR A O 1
ATOM 694 N N . PRO A 1 91 ? -13.474 -4.002 -5.748 1.00 98.06 91 PRO A N 1
ATOM 695 C CA . PRO A 1 91 ? -13.869 -2.698 -5.217 1.00 98.06 91 PRO A CA 1
ATOM 696 C C . PRO A 1 91 ? -13.572 -2.555 -3.722 1.00 98.06 91 PRO A C 1
ATOM 698 O O . PRO A 1 91 ? -13.780 -3.489 -2.950 1.00 98.06 91 PRO A O 1
ATOM 701 N N . ILE A 1 92 ? -13.185 -1.355 -3.277 1.00 97.69 92 ILE A N 1
ATOM 702 C CA . ILE A 1 92 ? -12.967 -1.058 -1.846 1.00 97.69 92 ILE A CA 1
ATOM 703 C C . ILE A 1 92 ? -14.187 -1.364 -0.956 1.00 97.69 92 ILE A C 1
ATOM 705 O O . ILE A 1 92 ? -14.032 -1.724 0.211 1.00 97.69 92 ILE A O 1
ATOM 709 N N . VAL A 1 93 ? -15.398 -1.248 -1.513 1.00 96.94 93 VAL A N 1
ATOM 710 C CA . VAL A 1 93 ? -16.670 -1.514 -0.819 1.00 96.94 93 VAL A CA 1
ATOM 711 C C . VAL A 1 93 ? -16.888 -2.997 -0.510 1.00 96.94 93 VAL A C 1
ATOM 713 O O . VAL A 1 93 ? -17.546 -3.310 0.480 1.00 96.94 93 VAL A O 1
ATOM 716 N N . ASP A 1 94 ? -16.279 -3.892 -1.291 1.00 97.69 94 ASP A N 1
ATOM 717 C CA . ASP A 1 94 ? -16.368 -5.346 -1.112 1.00 97.69 94 ASP A CA 1
ATOM 718 C C . ASP A 1 94 ? -15.288 -5.877 -0.150 1.00 97.69 94 ASP A C 1
ATOM 720 O O . ASP A 1 94 ? -15.272 -7.058 0.202 1.00 97.69 94 ASP A O 1
ATOM 724 N N . ILE A 1 95 ? -14.383 -5.004 0.313 1.00 98.06 95 ILE A N 1
ATOM 725 C CA . ILE A 1 95 ? -13.336 -5.325 1.285 1.00 98.06 95 ILE A CA 1
ATOM 726 C C . ILE A 1 95 ? -13.843 -4.940 2.684 1.00 98.06 95 ILE A C 1
ATOM 728 O O . ILE A 1 95 ? -13.865 -3.750 3.026 1.00 98.06 95 ILE A O 1
ATOM 732 N N . PRO A 1 96 ? -14.239 -5.912 3.530 1.00 96.94 96 PRO A N 1
ATOM 733 C CA . PRO A 1 96 ? -14.776 -5.612 4.849 1.00 96.94 96 PRO A CA 1
ATOM 734 C C . PRO A 1 96 ? -13.707 -4.976 5.743 1.00 96.94 96 PRO A C 1
ATOM 736 O O . PRO A 1 96 ? -12.524 -5.319 5.696 1.00 96.94 96 PRO A O 1
ATOM 739 N N . THR A 1 97 ? -14.131 -4.037 6.581 1.00 97.31 97 THR A N 1
ATOM 740 C CA . THR A 1 97 ? -13.303 -3.467 7.653 1.00 97.31 97 THR A CA 1
ATOM 741 C C . THR A 1 97 ? -13.016 -4.509 8.728 1.00 97.31 97 THR A C 1
ATOM 743 O O . THR A 1 97 ? -13.815 -5.419 8.955 1.00 97.31 97 THR A O 1
ATOM 746 N N . TRP A 1 98 ? -11.925 -4.333 9.466 1.00 95.62 98 TRP A N 1
ATOM 747 C CA . TRP A 1 98 ? -11.585 -5.181 10.605 1.00 95.62 98 TRP A CA 1
ATOM 748 C C . TRP A 1 98 ? -12.709 -5.223 11.654 1.00 95.62 98 TRP A C 1
ATOM 750 O O . TRP A 1 98 ? -13.043 -6.289 12.168 1.00 95.62 98 TRP A O 1
ATOM 760 N N . ALA A 1 99 ? -13.386 -4.095 11.897 1.00 92.19 99 ALA A N 1
ATOM 761 C CA . ALA A 1 99 ? -14.577 -4.038 12.747 1.00 92.19 99 ALA A CA 1
ATOM 762 C C . ALA A 1 99 ? -15.730 -4.945 12.259 1.00 92.19 99 ALA A C 1
ATOM 764 O O . ALA A 1 99 ? -16.398 -5.575 13.080 1.00 92.19 99 ALA A O 1
ATOM 765 N N . GLN A 1 100 ? -15.956 -5.045 10.944 1.00 91.56 100 GLN A N 1
ATOM 766 C CA . GLN A 1 100 ? -16.941 -5.972 10.368 1.00 91.56 100 GLN A CA 1
ATOM 767 C C . GLN A 1 100 ? -16.459 -7.429 10.460 1.00 91.56 100 GLN A C 1
ATOM 769 O O . GLN A 1 100 ? -17.233 -8.298 10.858 1.00 91.56 100 GLN A O 1
ATOM 774 N N . GLN A 1 101 ? -15.184 -7.695 10.156 1.00 90.69 101 GLN A N 1
ATOM 775 C CA . GLN A 1 101 ? -14.587 -9.040 10.192 1.00 90.69 101 GLN A CA 1
ATOM 776 C C . GLN A 1 101 ? -14.583 -9.644 11.604 1.00 90.69 101 GLN A C 1
ATOM 778 O O . GLN A 1 101 ? -14.898 -10.818 11.773 1.00 90.69 101 GLN A O 1
ATOM 783 N N . ALA A 1 102 ? -14.301 -8.838 12.631 1.00 83.88 102 ALA A N 1
ATOM 784 C CA . ALA A 1 102 ? -14.296 -9.267 14.031 1.00 83.88 102 ALA A CA 1
ATOM 785 C C . ALA A 1 102 ? -15.705 -9.443 14.645 1.00 83.88 102 ALA A C 1
ATOM 787 O O . ALA A 1 102 ? -15.828 -9.671 15.852 1.00 83.88 102 ALA A O 1
ATOM 788 N N . GLY A 1 103 ? -16.773 -9.308 13.848 1.00 69.81 103 GLY A N 1
ATOM 789 C CA . GLY A 1 103 ? -18.147 -9.516 14.300 1.00 69.81 103 GLY A CA 1
ATOM 790 C C . GLY A 1 103 ? -18.607 -8.502 15.350 1.00 69.81 103 GLY A C 1
ATOM 791 O O . GLY A 1 103 ? -19.270 -8.884 16.318 1.00 69.81 103 GLY A O 1
ATOM 792 N N . ALA A 1 104 ? -18.248 -7.220 15.197 1.00 57.28 104 ALA A N 1
ATOM 793 C CA . ALA A 1 104 ? -18.727 -6.157 16.079 1.00 57.28 104 ALA A CA 1
ATOM 794 C C . ALA A 1 104 ? -20.257 -6.006 15.958 1.00 57.28 104 ALA A C 1
ATOM 796 O O . ALA A 1 104 ? -20.780 -5.365 15.044 1.00 57.28 104 ALA A O 1
ATOM 797 N N . ALA A 1 105 ? -20.977 -6.646 16.881 1.00 45.81 105 ALA A N 1
ATOM 798 C CA . ALA A 1 105 ? -22.431 -6.615 16.955 1.00 45.81 105 ALA A CA 1
ATOM 799 C C . ALA A 1 105 ? -22.962 -5.182 17.136 1.00 45.81 105 ALA A C 1
ATOM 801 O O . ALA A 1 105 ? -22.270 -4.306 17.651 1.00 45.81 105 ALA A O 1
ATOM 802 N N . LYS A 1 106 ? -24.216 -4.962 16.718 1.00 45.41 106 LYS A N 1
ATOM 803 C CA . LYS A 1 106 ? -24.940 -3.678 16.759 1.00 45.41 106 LYS A CA 1
ATOM 804 C C . LYS A 1 106 ? -24.740 -2.928 18.092 1.00 45.41 106 LYS A C 1
ATOM 806 O O . LYS A 1 106 ? -25.421 -3.214 19.069 1.00 45.41 106 LYS A O 1
ATOM 811 N N . GLY A 1 107 ? -23.841 -1.944 18.093 1.00 49.31 107 GLY A N 1
ATOM 812 C CA . GLY A 1 107 ? -23.478 -1.141 19.264 1.00 49.31 107 GLY A CA 1
ATOM 813 C C . GLY A 1 107 ? -22.263 -0.273 18.945 1.00 49.31 107 GLY A C 1
ATOM 814 O O . GLY A 1 107 ? -21.125 -0.706 19.074 1.00 49.31 107 GLY A O 1
ATOM 815 N N . LEU A 1 108 ? -22.490 0.946 18.448 1.00 47.34 108 LEU A N 1
ATOM 816 C CA . LEU A 1 108 ? -21.470 1.716 17.720 1.00 47.34 108 LEU A CA 1
ATOM 817 C C . LEU A 1 108 ? -20.324 2.311 18.575 1.00 47.34 108 LEU A C 1
ATOM 819 O O . LEU A 1 108 ? -19.462 2.978 17.997 1.00 47.34 108 LEU A O 1
ATOM 823 N N . ASN A 1 109 ? -20.305 2.088 19.896 1.00 53.59 109 ASN A N 1
ATOM 824 C CA . ASN A 1 109 ? -19.697 3.018 20.861 1.00 53.59 109 ASN A CA 1
ATOM 825 C C . ASN A 1 109 ? -18.496 2.487 21.677 1.00 53.59 109 ASN A C 1
ATOM 827 O O . ASN A 1 109 ? -17.804 3.298 22.286 1.00 53.59 109 ASN A O 1
ATOM 831 N N . ASP A 1 110 ? -18.225 1.173 21.699 1.00 61.69 110 ASP A N 1
ATOM 832 C CA . ASP A 1 110 ? -17.279 0.569 22.666 1.00 61.69 110 ASP A CA 1
ATOM 833 C C . ASP A 1 110 ? -15.982 -0.016 22.068 1.00 61.69 110 ASP A C 1
ATOM 835 O O . ASP A 1 110 ? -15.164 -0.569 22.801 1.00 61.69 110 ASP A O 1
ATOM 839 N N . GLY A 1 111 ? -15.776 0.078 20.754 1.00 72.12 111 GLY A N 1
ATOM 840 C CA . GLY A 1 111 ? -14.545 -0.361 20.075 1.00 72.12 111 GLY A CA 1
ATOM 841 C C . GLY A 1 111 ? -13.688 0.812 19.594 1.00 72.12 111 GLY A C 1
ATOM 842 O O . GLY A 1 111 ? -14.171 1.940 19.501 1.00 72.12 111 GLY A O 1
ATOM 843 N N . ASP A 1 112 ? -12.430 0.546 19.241 1.00 85.44 112 ASP A N 1
ATOM 844 C CA . ASP A 1 112 ? -11.539 1.546 18.647 1.00 85.44 112 ASP A CA 1
ATOM 845 C C . ASP A 1 112 ? -12.098 2.017 17.283 1.00 85.44 112 ASP A C 1
ATOM 847 O O . ASP A 1 112 ? -12.318 1.185 16.392 1.00 85.44 112 ASP A O 1
ATOM 851 N N . PRO A 1 113 ? -12.343 3.327 17.072 1.00 90.44 113 PRO A N 1
ATOM 852 C CA . PRO A 1 113 ? -12.862 3.831 15.802 1.00 90.44 113 PRO A CA 1
ATOM 853 C C . PRO A 1 113 ? -11.922 3.551 14.618 1.00 90.44 113 PRO A C 1
ATOM 855 O O . PRO A 1 113 ? -12.399 3.406 13.489 1.00 90.44 113 PRO A O 1
ATOM 858 N N . LEU A 1 114 ? -10.612 3.403 14.853 1.00 95.38 114 LEU A N 1
ATOM 859 C CA . LEU A 1 114 ? -9.631 3.080 13.817 1.00 95.38 114 LEU A CA 1
ATOM 860 C C . LEU A 1 114 ? -9.811 1.662 13.257 1.00 95.38 114 LEU A C 1
ATOM 862 O O . LEU A 1 114 ? -9.456 1.422 12.105 1.00 95.38 114 LEU A O 1
ATOM 866 N N . ALA A 1 115 ? -10.464 0.748 13.986 1.00 94.81 115 ALA A N 1
ATOM 867 C CA . ALA A 1 115 ? -10.815 -0.580 13.472 1.00 94.81 115 ALA A CA 1
ATOM 868 C C . ALA A 1 115 ? -11.793 -0.539 12.274 1.00 94.81 115 ALA A C 1
ATOM 870 O O . ALA A 1 115 ? -11.944 -1.532 11.562 1.00 94.81 115 ALA A O 1
ATOM 871 N N . ARG A 1 116 ? -12.451 0.605 12.020 1.00 94.94 116 ARG A N 1
ATOM 872 C CA . ARG A 1 116 ? -13.264 0.849 10.809 1.00 94.94 116 ARG A CA 1
ATOM 873 C C . ARG A 1 116 ? -12.452 1.418 9.638 1.00 94.94 116 ARG A C 1
ATOM 875 O O . ARG A 1 116 ? -12.954 1.438 8.522 1.00 94.94 116 ARG A O 1
ATOM 882 N N . ARG A 1 117 ? -11.217 1.871 9.880 1.00 96.94 117 ARG A N 1
ATOM 883 C CA . ARG A 1 117 ? -10.285 2.411 8.871 1.00 96.94 117 ARG A CA 1
ATOM 884 C C . ARG A 1 117 ? -9.200 1.417 8.457 1.00 96.94 117 ARG A C 1
ATOM 886 O O . ARG A 1 117 ? -8.385 1.746 7.601 1.00 96.94 117 ARG A O 1
ATOM 893 N N . VAL A 1 118 ? -9.190 0.205 9.012 1.00 98.50 118 VAL A N 1
ATOM 894 C CA . VAL A 1 118 ? -8.287 -0.874 8.586 1.00 98.50 118 VAL A CA 1
ATOM 895 C C . VAL A 1 118 ? -9.054 -2.105 8.106 1.00 98.50 118 VAL A C 1
ATOM 897 O O . VAL A 1 118 ? -10.179 -2.345 8.542 1.00 98.50 118 VAL A O 1
ATOM 900 N N . SER A 1 119 ? -8.445 -2.884 7.214 1.00 98.69 119 SER A N 1
ATOM 901 C CA . SER A 1 119 ? -8.950 -4.171 6.711 1.00 98.69 119 SER A CA 1
ATOM 902 C C . SER A 1 119 ? -7.824 -5.202 6.667 1.00 98.69 119 SER A C 1
ATOM 904 O O . SER A 1 119 ? -6.698 -4.856 6.306 1.00 98.69 119 SER A O 1
ATOM 906 N N . LEU A 1 120 ? -8.135 -6.470 6.947 1.00 98.56 120 LEU A N 1
ATOM 907 C CA . LEU A 1 120 ? -7.261 -7.601 6.622 1.00 98.56 120 LEU A CA 1
ATOM 908 C C . LEU A 1 120 ? -7.803 -8.298 5.374 1.00 98.56 120 LEU A C 1
ATOM 910 O O . LEU A 1 120 ? -8.914 -8.824 5.396 1.00 98.56 120 LEU A O 1
ATOM 914 N N . HIS A 1 121 ? -7.040 -8.308 4.287 1.00 98.38 121 HIS A N 1
ATOM 915 C CA . HIS A 1 121 ? -7.449 -8.924 3.026 1.00 98.38 121 HIS A CA 1
ATOM 916 C C . HIS A 1 121 ? -6.453 -10.011 2.623 1.00 98.38 121 HIS A C 1
ATOM 918 O O . HIS A 1 121 ? -5.252 -9.760 2.600 1.00 98.38 121 HIS A O 1
ATOM 924 N N . VAL A 1 122 ? -6.951 -11.204 2.288 1.00 98.12 122 VAL A N 1
ATOM 925 C CA . VAL A 1 122 ? -6.141 -12.284 1.706 1.00 98.12 122 VAL A CA 1
ATOM 926 C C . VAL A 1 122 ? -6.350 -12.263 0.201 1.00 98.12 122 VAL A C 1
ATOM 928 O O . VAL A 1 122 ? -7.468 -12.504 -0.255 1.00 98.12 122 VAL A O 1
ATOM 931 N N . GLY A 1 123 ? -5.306 -11.981 -0.579 1.00 96.88 123 GLY A N 1
ATOM 932 C CA . GLY A 1 123 ? -5.469 -11.937 -2.029 1.00 96.88 123 GLY A CA 1
ATOM 933 C C . GLY A 1 123 ? -4.309 -11.358 -2.828 1.00 96.88 123 GLY A C 1
ATOM 934 O O . GLY A 1 123 ? -3.232 -11.045 -2.325 1.00 96.88 123 GLY A O 1
ATOM 935 N N . ASP A 1 124 ? -4.563 -11.233 -4.127 1.00 98.19 124 ASP A N 1
ATOM 936 C CA . ASP A 1 124 ? -3.665 -10.608 -5.091 1.00 98.19 124 ASP A CA 1
ATOM 937 C C . ASP A 1 124 ? -3.850 -9.085 -5.060 1.00 98.19 124 ASP A C 1
ATOM 939 O O . ASP A 1 124 ? -4.835 -8.552 -5.578 1.00 98.19 124 ASP A O 1
ATOM 943 N N . ILE A 1 125 ? -2.874 -8.387 -4.474 1.00 98.75 125 ILE A N 1
ATOM 944 C CA . ILE A 1 125 ? -2.879 -6.926 -4.326 1.00 98.75 125 ILE A CA 1
ATOM 945 C C . ILE A 1 125 ? -3.053 -6.187 -5.665 1.00 98.75 125 ILE A C 1
ATOM 947 O O . ILE A 1 125 ? -3.557 -5.068 -5.686 1.00 98.75 125 ILE A O 1
ATOM 951 N N . THR A 1 126 ? -2.694 -6.805 -6.799 1.00 98.81 126 THR A N 1
ATOM 952 C CA . THR A 1 126 ? -2.810 -6.179 -8.127 1.00 98.81 126 THR A CA 1
ATOM 953 C C . THR A 1 126 ? -4.251 -6.010 -8.611 1.00 98.81 126 THR A C 1
ATOM 955 O O . THR A 1 126 ? -4.471 -5.349 -9.623 1.00 98.81 126 THR A O 1
ATOM 958 N N . LYS A 1 127 ? -5.233 -6.571 -7.893 1.00 98.75 127 LYS A N 1
ATOM 959 C CA . LYS A 1 127 ? -6.662 -6.527 -8.239 1.00 98.75 127 LYS A CA 1
ATOM 960 C C . LYS A 1 127 ? -7.462 -5.480 -7.460 1.00 98.75 127 LYS A C 1
ATOM 962 O O . LYS A 1 127 ? -8.632 -5.282 -7.770 1.00 98.75 127 LYS A O 1
ATOM 967 N N . LEU A 1 128 ? -6.873 -4.825 -6.459 1.00 98.81 128 LEU A N 1
ATOM 968 C CA . LEU A 1 128 ? -7.602 -3.912 -5.571 1.00 98.81 128 LEU A CA 1
ATOM 969 C C . LEU A 1 128 ? -7.887 -2.569 -6.262 1.00 98.81 128 LEU A C 1
ATOM 971 O O . LEU A 1 128 ? -6.964 -1.853 -6.653 1.00 98.81 128 LEU A O 1
ATOM 975 N N . GLU A 1 129 ? -9.165 -2.213 -6.396 1.00 98.69 129 GLU A N 1
ATOM 976 C CA . GLU A 1 129 ? -9.617 -0.933 -6.951 1.00 98.69 129 GLU A CA 1
ATOM 977 C C . GLU A 1 129 ? -9.662 0.126 -5.838 1.00 98.69 129 GLU A C 1
ATOM 979 O O . GLU A 1 129 ? -10.681 0.342 -5.180 1.00 98.69 129 GLU A O 1
ATOM 984 N N . ILE A 1 130 ? -8.499 0.738 -5.601 1.00 98.69 130 ILE A N 1
ATOM 985 C CA . ILE A 1 130 ? -8.216 1.721 -4.541 1.00 98.69 130 ILE A CA 1
ATOM 986 C C . ILE A 1 130 ? -7.309 2.849 -5.070 1.00 98.69 130 ILE A C 1
ATOM 988 O O . ILE A 1 130 ? -6.892 2.839 -6.231 1.00 98.69 130 ILE A O 1
ATOM 992 N N . ASP A 1 131 ? -6.959 3.836 -4.246 1.00 98.69 131 ASP A N 1
ATOM 993 C CA . ASP A 1 131 ? -6.037 4.894 -4.668 1.00 98.69 131 ASP A CA 1
ATOM 994 C C . ASP A 1 131 ? -4.608 4.381 -4.870 1.00 98.69 131 ASP A C 1
ATOM 996 O O . ASP A 1 131 ? -4.007 4.662 -5.905 1.00 98.69 131 ASP A O 1
ATOM 1000 N N . ALA A 1 132 ? -4.055 3.624 -3.919 1.00 98.88 132 ALA A N 1
ATOM 1001 C CA . ALA A 1 132 ? -2.684 3.125 -4.005 1.00 98.88 132 ALA A CA 1
ATOM 1002 C C . ALA A 1 132 ? -2.513 1.682 -3.535 1.00 98.88 132 ALA A C 1
ATOM 1004 O O . ALA A 1 132 ? -2.987 1.293 -2.469 1.00 98.88 132 ALA A O 1
ATOM 1005 N N . ILE A 1 133 ? -1.699 0.930 -4.274 1.00 98.94 133 ILE A N 1
ATOM 1006 C CA . ILE A 1 133 ? -1.060 -0.287 -3.762 1.00 98.94 133 ILE A CA 1
ATOM 1007 C C . ILE A 1 133 ? 0.421 -0.015 -3.505 1.00 98.94 133 ILE A C 1
ATOM 1009 O O . ILE A 1 133 ? 1.072 0.728 -4.242 1.00 98.94 133 ILE A O 1
ATOM 1013 N N . VAL A 1 134 ? 0.968 -0.622 -2.459 1.00 98.94 134 VAL A N 1
ATOM 1014 C CA . VAL A 1 134 ? 2.390 -0.526 -2.129 1.00 98.94 134 VAL A CA 1
ATOM 1015 C C . VAL A 1 134 ? 3.143 -1.685 -2.777 1.00 98.94 134 VAL A C 1
ATOM 1017 O O . VAL A 1 134 ? 2.719 -2.838 -2.713 1.00 98.94 134 VAL A O 1
ATOM 1020 N N . ASN A 1 135 ? 4.277 -1.384 -3.402 1.00 98.81 135 ASN A N 1
ATOM 1021 C CA . ASN A 1 135 ? 5.185 -2.376 -3.961 1.00 98.81 135 ASN A CA 1
ATOM 1022 C C . ASN A 1 135 ? 6.399 -2.550 -3.036 1.00 98.81 135 ASN A C 1
ATOM 1024 O O . ASN A 1 135 ? 7.158 -1.601 -2.830 1.00 98.81 135 ASN A O 1
ATOM 1028 N N . ALA A 1 136 ? 6.595 -3.770 -2.526 1.00 97.44 136 ALA A N 1
ATOM 1029 C CA . ALA A 1 136 ? 7.816 -4.188 -1.841 1.00 97.44 136 ALA A CA 1
ATOM 1030 C C . ALA A 1 136 ? 8.925 -4.439 -2.881 1.00 97.44 136 ALA A C 1
ATOM 1032 O O . ALA A 1 136 ? 9.149 -5.566 -3.327 1.00 97.44 136 ALA A O 1
ATOM 1033 N N . ALA A 1 137 ? 9.573 -3.353 -3.295 1.00 96.69 137 ALA A N 1
ATOM 1034 C CA . ALA A 1 137 ? 10.492 -3.302 -4.419 1.00 96.69 137 ALA A CA 1
ATOM 1035 C C . ALA A 1 137 ? 11.960 -3.551 -4.018 1.00 96.69 137 ALA A C 1
ATOM 1037 O O . ALA A 1 137 ? 12.335 -3.683 -2.849 1.00 96.69 137 ALA A O 1
ATOM 1038 N N . ASN A 1 138 ? 12.820 -3.571 -5.033 1.00 95.50 138 ASN A N 1
ATOM 1039 C CA . ASN A 1 138 ? 14.275 -3.535 -4.898 1.00 95.50 138 ASN A CA 1
ATOM 1040 C C . ASN A 1 138 ? 14.838 -2.168 -5.321 1.00 95.50 138 ASN A C 1
ATOM 1042 O O . ASN A 1 138 ? 14.173 -1.423 -6.042 1.00 95.50 138 ASN A O 1
ATOM 1046 N N . ASN A 1 139 ? 16.079 -1.855 -4.931 1.00 96.31 139 ASN A N 1
ATOM 1047 C CA . ASN A 1 139 ? 16.693 -0.534 -5.136 1.00 96.31 139 ASN A CA 1
ATOM 1048 C C . ASN A 1 139 ? 16.711 -0.037 -6.592 1.00 96.31 139 ASN A C 1
ATOM 1050 O O . ASN A 1 139 ? 16.827 1.166 -6.810 1.00 96.31 139 ASN A O 1
ATOM 1054 N N . SER A 1 140 ? 16.587 -0.915 -7.597 1.00 95.44 140 SER A N 1
ATOM 1055 C CA . SER A 1 140 ? 16.517 -0.488 -9.001 1.00 95.44 140 SER A CA 1
ATOM 1056 C C . SER A 1 140 ? 15.159 0.099 -9.407 1.00 95.44 140 SER A C 1
ATOM 1058 O O . SER A 1 140 ? 15.104 0.866 -10.365 1.00 95.44 140 SER A O 1
ATOM 1060 N N . LEU A 1 141 ? 14.073 -0.269 -8.714 1.00 95.94 141 LEU A N 1
ATOM 1061 C CA . LEU A 1 141 ? 12.673 -0.079 -9.130 1.00 95.94 141 LEU A CA 1
ATOM 1062 C C . LEU A 1 141 ? 12.296 -0.704 -10.493 1.00 95.94 141 LEU A C 1
ATOM 1064 O O . LEU A 1 141 ? 11.216 -0.447 -11.012 1.00 95.94 141 LEU A O 1
ATOM 1068 N N . LEU A 1 142 ? 13.145 -1.536 -11.106 1.00 95.19 142 LEU A N 1
ATOM 1069 C CA . LEU A 1 142 ? 12.904 -2.093 -12.447 1.00 95.19 142 LEU A CA 1
ATOM 1070 C C . LEU A 1 142 ? 12.155 -3.440 -12.432 1.00 95.19 142 LEU A C 1
ATOM 1072 O O . LEU A 1 142 ? 12.224 -4.195 -13.412 1.00 95.19 142 LEU A O 1
ATOM 1076 N N . GLY A 1 143 ? 11.430 -3.734 -11.354 1.00 92.06 143 GLY A N 1
ATOM 1077 C CA . GLY A 1 143 ? 10.750 -5.003 -11.107 1.00 92.06 143 GLY A CA 1
ATOM 1078 C C . GLY A 1 143 ? 11.668 -6.125 -10.614 1.00 92.06 143 GLY A C 1
ATOM 1079 O O . GLY A 1 143 ? 12.890 -5.974 -10.524 1.00 92.06 143 GLY A O 1
ATOM 1080 N N . GLY A 1 144 ? 11.063 -7.284 -10.344 1.00 92.50 144 GLY A N 1
ATOM 1081 C CA . GLY A 1 144 ? 11.737 -8.444 -9.764 1.00 92.50 144 GLY A CA 1
ATOM 1082 C C . GLY A 1 144 ? 10.850 -9.692 -9.720 1.00 92.50 144 GLY A C 1
ATOM 1083 O O . GLY A 1 144 ? 10.015 -9.915 -10.600 1.00 92.50 144 GLY A O 1
ATOM 1084 N N . GLY A 1 145 ? 11.051 -10.525 -8.696 1.00 92.31 145 GLY A N 1
ATOM 1085 C CA . GLY A 1 145 ? 10.170 -11.650 -8.361 1.00 92.31 145 GLY A CA 1
ATOM 1086 C C . GLY A 1 145 ? 9.008 -11.238 -7.447 1.00 92.31 145 GLY A C 1
ATOM 1087 O O . GLY A 1 145 ? 8.791 -10.054 -7.205 1.00 92.31 145 GLY A O 1
ATOM 1088 N N . GLY A 1 146 ? 8.268 -12.219 -6.920 1.00 95.50 146 GLY A N 1
ATOM 1089 C CA . GLY A 1 146 ? 7.228 -11.990 -5.906 1.00 95.50 146 GLY A CA 1
ATOM 1090 C C . GLY A 1 146 ? 6.166 -10.956 -6.307 1.00 95.50 146 GLY A C 1
ATOM 1091 O O . GLY A 1 146 ? 5.739 -10.908 -7.466 1.00 95.50 146 GLY A O 1
ATOM 1092 N N . VAL A 1 147 ? 5.758 -10.132 -5.335 1.00 97.62 147 VAL A N 1
ATOM 1093 C CA . VAL A 1 147 ? 4.753 -9.069 -5.510 1.00 97.62 147 VAL A CA 1
ATOM 1094 C C . VAL A 1 147 ? 5.217 -7.974 -6.479 1.00 97.62 147 VAL A C 1
ATOM 1096 O O . VAL A 1 147 ? 4.437 -7.554 -7.326 1.00 97.62 147 VAL A O 1
ATOM 1099 N N . ASP A 1 148 ? 6.499 -7.601 -6.451 1.00 97.94 148 ASP A N 1
ATOM 1100 C CA . ASP A 1 148 ? 7.113 -6.627 -7.369 1.00 97.94 148 ASP A CA 1
ATOM 1101 C C . ASP A 1 148 ? 6.959 -7.073 -8.834 1.00 97.94 148 ASP A C 1
ATOM 1103 O O . ASP A 1 148 ? 6.443 -6.354 -9.694 1.00 97.94 148 ASP A O 1
ATOM 1107 N N . GLY A 1 149 ? 7.286 -8.338 -9.109 1.00 98.00 149 GLY A N 1
ATOM 1108 C CA . GLY A 1 149 ? 7.055 -8.949 -10.413 1.00 98.00 149 GLY A CA 1
ATOM 1109 C C . GLY A 1 149 ? 5.577 -9.022 -10.812 1.00 98.00 149 GLY A C 1
ATOM 1110 O O . GLY A 1 149 ? 5.266 -8.867 -11.993 1.00 98.00 149 GLY A O 1
ATOM 1111 N N . ALA A 1 150 ? 4.663 -9.267 -9.867 1.00 98.44 150 ALA A N 1
ATOM 1112 C CA . ALA A 1 150 ? 3.224 -9.289 -10.139 1.00 98.44 150 ALA A CA 1
ATOM 1113 C C . ALA A 1 150 ? 2.704 -7.896 -10.525 1.00 98.44 150 ALA A C 1
ATOM 1115 O O . ALA A 1 150 ? 2.090 -7.753 -11.582 1.00 98.44 150 ALA A O 1
ATOM 1116 N N . ILE A 1 151 ? 3.050 -6.873 -9.741 1.00 98.75 151 ILE A N 1
ATOM 1117 C CA . ILE A 1 151 ? 2.703 -5.467 -9.980 1.00 98.75 151 ILE A CA 1
ATOM 1118 C C . ILE A 1 151 ? 3.216 -5.005 -11.350 1.00 98.75 151 ILE A C 1
ATOM 1120 O O . ILE A 1 151 ? 2.434 -4.498 -12.151 1.00 98.75 151 ILE A O 1
ATOM 1124 N N . HIS A 1 152 ? 4.485 -5.261 -11.691 1.00 98.56 152 HIS A N 1
ATOM 1125 C CA . HIS A 1 152 ? 5.025 -4.885 -13.005 1.00 98.56 152 HIS A CA 1
ATOM 1126 C C . HIS A 1 152 ? 4.377 -5.623 -14.188 1.00 98.56 152 HIS A C 1
ATOM 1128 O O . HIS A 1 152 ? 4.273 -5.048 -15.273 1.00 98.56 152 HIS A O 1
ATOM 1134 N N . ARG A 1 153 ? 3.921 -6.873 -14.015 1.00 98.50 153 ARG A N 1
ATOM 1135 C CA . ARG A 1 153 ? 3.165 -7.586 -15.062 1.00 98.50 153 ARG A CA 1
ATOM 1136 C C . ARG A 1 153 ? 1.753 -7.021 -15.226 1.00 98.50 153 ARG A C 1
ATOM 1138 O O . ARG A 1 153 ? 1.324 -6.826 -16.359 1.00 98.50 153 ARG A O 1
ATOM 1145 N N . ALA A 1 154 ? 1.061 -6.745 -14.121 1.00 98.50 154 ALA A N 1
ATOM 1146 C CA . ALA A 1 154 ? -0.323 -6.278 -14.120 1.00 98.50 154 ALA A CA 1
ATOM 1147 C C . ALA A 1 154 ? -0.467 -4.803 -14.543 1.00 98.50 154 ALA A C 1
ATOM 1149 O O . ALA A 1 154 ? -1.387 -4.476 -15.286 1.00 98.50 154 ALA A O 1
ATOM 1150 N N . ALA A 1 155 ? 0.456 -3.918 -14.154 1.00 98.00 155 ALA A N 1
ATOM 1151 C CA . ALA A 1 155 ? 0.470 -2.521 -14.607 1.00 98.00 155 ALA A CA 1
ATOM 1152 C C . ALA A 1 155 ? 0.871 -2.375 -16.086 1.00 98.00 155 ALA A C 1
ATOM 1154 O O . ALA A 1 155 ? 0.460 -1.434 -16.770 1.00 98.00 155 ALA A O 1
ATOM 1155 N N . GLY A 1 156 ? 1.664 -3.319 -16.600 1.00 96.44 156 GLY A N 1
ATOM 1156 C CA . GLY A 1 156 ? 2.200 -3.288 -17.954 1.00 96.44 156 GLY A CA 1
ATOM 1157 C C . GLY A 1 156 ? 3.486 -2.455 -18.091 1.00 96.44 156 GLY A C 1
ATOM 1158 O O . GLY A 1 156 ? 4.062 -1.985 -17.107 1.00 96.44 156 GLY A O 1
ATOM 1159 N N . PRO A 1 157 ? 3.988 -2.283 -19.327 1.00 94.56 157 PRO A N 1
ATOM 1160 C CA . PRO A 1 157 ? 5.351 -1.806 -19.560 1.00 94.56 157 PRO A CA 1
ATOM 1161 C C . PRO A 1 157 ? 5.584 -0.342 -19.177 1.00 94.56 157 PRO A C 1
ATOM 1163 O O . PRO A 1 157 ? 6.703 -0.002 -18.792 1.00 94.56 157 PRO A O 1
ATOM 1166 N N . LEU A 1 158 ? 4.552 0.509 -19.235 1.00 94.56 158 LEU A N 1
ATOM 1167 C CA . LEU A 1 158 ? 4.671 1.932 -18.907 1.00 94.56 158 LEU A CA 1
ATOM 1168 C C . LEU A 1 158 ? 5.119 2.159 -17.455 1.00 94.56 158 LEU A C 1
ATOM 1170 O O . LEU A 1 158 ? 5.945 3.039 -17.224 1.00 94.56 158 LEU A O 1
ATOM 1174 N N . LEU A 1 159 ? 4.716 1.293 -16.513 1.00 96.56 159 LEU A N 1
ATOM 1175 C CA . LEU A 1 159 ? 5.209 1.345 -15.133 1.00 96.56 159 LEU A CA 1
ATOM 1176 C C . LEU A 1 159 ? 6.736 1.238 -15.081 1.00 96.56 159 LEU A C 1
ATOM 1178 O O . LEU A 1 159 ? 7.402 2.050 -14.450 1.00 96.56 159 LEU A O 1
ATOM 1182 N N . LYS A 1 160 ? 7.318 0.271 -15.798 1.00 95.12 160 LYS A N 1
ATOM 1183 C CA . LYS A 1 160 ? 8.776 0.084 -15.828 1.00 95.12 160 LYS A CA 1
ATOM 1184 C C . LYS A 1 160 ? 9.502 1.253 -16.503 1.00 95.12 160 LYS A C 1
ATOM 1186 O O . LYS A 1 160 ? 10.629 1.567 -16.120 1.00 95.12 160 LYS A O 1
ATOM 1191 N N . VAL A 1 161 ? 8.865 1.888 -17.486 1.00 94.81 161 VAL A N 1
ATOM 1192 C CA . VAL A 1 161 ? 9.385 3.088 -18.155 1.00 94.81 161 VAL A CA 1
ATOM 1193 C C . VAL A 1 161 ? 9.393 4.291 -17.199 1.00 94.81 161 VAL A C 1
ATOM 1195 O O . VAL A 1 161 ? 10.394 5.005 -17.154 1.00 94.81 161 VAL A O 1
ATOM 1198 N N . GLU A 1 162 ? 8.344 4.481 -16.394 1.00 95.94 162 GLU A N 1
ATOM 1199 C CA . GLU A 1 162 ? 8.290 5.528 -15.364 1.00 95.94 162 GLU A CA 1
ATOM 1200 C C . GLU A 1 162 ? 9.300 5.270 -14.235 1.00 95.94 162 GLU A C 1
ATOM 1202 O O . GLU A 1 162 ? 10.095 6.151 -13.904 1.00 95.94 162 GLU A O 1
ATOM 1207 N N . CYS A 1 163 ? 9.362 4.043 -13.702 1.00 96.69 163 CYS A N 1
ATOM 1208 C CA . CYS A 1 163 ? 10.329 3.666 -12.666 1.00 96.69 163 CYS A CA 1
ATOM 1209 C C . CYS A 1 163 ? 11.787 3.929 -13.083 1.00 96.69 163 CYS A C 1
ATOM 1211 O O . CYS A 1 163 ? 12.609 4.310 -12.249 1.00 96.69 163 CYS A O 1
ATOM 1213 N N . ALA A 1 164 ? 12.117 3.782 -14.371 1.00 95.12 164 ALA A N 1
ATOM 1214 C CA . ALA A 1 164 ? 13.449 4.094 -14.886 1.00 95.12 164 ALA A CA 1
ATOM 1215 C C . ALA A 1 164 ? 13.814 5.590 -14.767 1.00 95.12 164 ALA A C 1
ATOM 1217 O O . ALA A 1 164 ? 14.992 5.912 -14.602 1.00 95.12 164 ALA A O 1
ATOM 1218 N N . GLN A 1 165 ? 12.830 6.500 -14.785 1.00 94.38 165 GLN A N 1
ATOM 1219 C CA . GLN A 1 165 ? 13.049 7.940 -14.580 1.00 94.38 165 GLN A CA 1
ATOM 1220 C C . GLN A 1 165 ? 13.306 8.296 -13.109 1.00 94.38 165 GLN A C 1
ATOM 1222 O O . GLN A 1 165 ? 13.991 9.278 -12.823 1.00 94.38 165 GLN A O 1
ATOM 1227 N N . LEU A 1 166 ? 12.813 7.478 -12.170 1.00 94.44 166 LEU A N 1
ATOM 1228 C CA . LEU A 1 166 ? 12.964 7.692 -10.725 1.00 94.44 166 LEU A CA 1
ATOM 1229 C C . LEU A 1 166 ? 14.389 7.446 -10.198 1.00 94.44 166 LEU A C 1
ATOM 1231 O O . LEU A 1 166 ? 14.686 7.832 -9.063 1.00 94.44 166 LEU A O 1
ATOM 1235 N N . LYS A 1 167 ? 15.263 6.833 -11.014 1.00 95.06 167 LYS A N 1
ATOM 1236 C CA . LYS A 1 167 ? 16.674 6.521 -10.707 1.00 95.06 167 LYS A CA 1
ATOM 1237 C C . LYS A 1 167 ? 16.849 5.673 -9.435 1.00 95.06 167 LYS A C 1
ATOM 1239 O O . LYS A 1 167 ? 17.736 5.932 -8.629 1.00 95.06 167 LYS A O 1
ATOM 1244 N N . GLY A 1 168 ? 16.008 4.650 -9.274 1.00 96.44 168 GLY A N 1
ATOM 1245 C CA . GLY A 1 168 ? 16.049 3.735 -8.129 1.00 96.44 168 GLY A CA 1
ATOM 1246 C C . GLY A 1 168 ? 15.436 4.308 -6.846 1.00 96.44 168 GLY A C 1
ATOM 1247 O O . GLY A 1 168 ? 14.796 5.359 -6.867 1.00 96.44 168 GLY A O 1
ATOM 1248 N N . CYS A 1 169 ? 15.606 3.612 -5.723 1.00 98.00 169 CYS A N 1
ATOM 1249 C CA . CYS A 1 169 ? 15.134 4.025 -4.397 1.00 98.00 169 CYS A CA 1
ATOM 1250 C C . CYS A 1 169 ? 16.048 3.455 -3.299 1.00 98.00 169 CYS A C 1
ATOM 1252 O O . CYS A 1 169 ? 16.621 2.371 -3.452 1.00 98.00 169 CYS A O 1
ATOM 1254 N N . GLU A 1 170 ? 16.216 4.209 -2.217 1.00 97.94 170 GLU A N 1
ATOM 1255 C CA . GLU A 1 170 ? 17.028 3.813 -1.067 1.00 97.94 170 GLU A CA 1
ATOM 1256 C C . GLU A 1 170 ? 16.213 2.964 -0.087 1.00 97.94 170 GLU A C 1
ATOM 1258 O O . GLU A 1 170 ? 14.985 3.045 -0.030 1.00 97.94 170 GLU A O 1
ATOM 1263 N N . THR A 1 171 ? 16.901 2.120 0.678 1.00 97.75 171 THR A N 1
ATOM 1264 C CA . THR A 1 171 ? 16.259 1.260 1.675 1.00 97.75 171 THR A CA 1
ATOM 1265 C C . THR A 1 171 ? 15.608 2.112 2.764 1.00 97.75 171 THR A C 1
ATOM 1267 O O . THR A 1 171 ? 16.279 2.928 3.388 1.00 97.75 171 THR A O 1
ATOM 1270 N N . GLY A 1 172 ? 14.311 1.916 3.002 1.00 97.88 172 GLY A N 1
ATOM 1271 C CA . GLY A 1 172 ? 13.510 2.733 3.916 1.00 97.88 172 GLY A CA 1
ATOM 1272 C C . GLY A 1 172 ? 12.821 3.948 3.286 1.00 97.88 172 GLY A C 1
ATOM 1273 O O . GLY A 1 172 ? 11.973 4.545 3.947 1.00 97.88 172 GLY A O 1
ATOM 1274 N N . ASP A 1 173 ? 13.119 4.313 2.035 1.00 98.50 173 ASP A N 1
ATOM 1275 C CA . ASP A 1 173 ? 12.416 5.387 1.315 1.00 98.50 173 ASP A CA 1
ATOM 1276 C C . ASP A 1 173 ? 11.288 4.831 0.421 1.00 98.50 173 ASP A C 1
ATOM 1278 O O . ASP A 1 173 ? 11.133 3.615 0.248 1.00 98.50 173 ASP A O 1
ATOM 1282 N N . ALA A 1 174 ? 10.466 5.722 -0.137 1.00 98.69 174 ALA A N 1
ATOM 1283 C CA . ALA A 1 174 ? 9.413 5.377 -1.081 1.00 98.69 174 ALA A CA 1
ATOM 1284 C C . ALA A 1 174 ? 9.284 6.402 -2.222 1.00 98.69 174 ALA A C 1
ATOM 1286 O O . ALA A 1 174 ? 9.535 7.594 -2.043 1.00 98.69 174 ALA A O 1
ATOM 1287 N N . LYS A 1 175 ? 8.827 5.952 -3.400 1.00 98.69 175 LYS A N 1
ATOM 1288 C CA . LYS A 1 175 ? 8.529 6.794 -4.574 1.00 98.69 175 LYS A CA 1
ATOM 1289 C C . LYS A 1 175 ? 7.224 6.371 -5.256 1.00 98.69 175 LYS A C 1
ATOM 1291 O O . LYS A 1 175 ? 6.935 5.181 -5.361 1.00 98.69 175 LYS A O 1
ATOM 1296 N N . ALA A 1 176 ? 6.451 7.342 -5.746 1.00 98.31 176 ALA A N 1
ATOM 1297 C CA . ALA A 1 176 ? 5.140 7.116 -6.358 1.00 98.31 176 ALA A CA 1
ATOM 1298 C C . ALA A 1 176 ? 5.177 7.128 -7.898 1.00 98.31 176 ALA A C 1
ATOM 1300 O O . ALA A 1 176 ? 5.779 8.011 -8.512 1.00 98.31 176 ALA A O 1
ATOM 1301 N N . THR A 1 177 ? 4.449 6.201 -8.514 1.00 98.25 177 THR A N 1
ATOM 1302 C CA . THR A 1 177 ? 4.217 6.086 -9.966 1.00 98.25 177 THR A CA 1
ATOM 1303 C C . THR A 1 177 ? 2.724 5.958 -10.263 1.00 98.25 177 THR A C 1
ATOM 1305 O O . THR A 1 177 ? 1.907 5.759 -9.358 1.00 98.25 177 THR A O 1
ATOM 1308 N N . CYS A 1 178 ? 2.349 6.076 -11.534 1.00 97.50 178 CYS A N 1
ATOM 1309 C CA . CYS A 1 178 ? 0.994 5.787 -11.988 1.00 97.50 178 CYS A CA 1
ATOM 1310 C C . CYS A 1 178 ? 0.699 4.270 -11.952 1.00 97.50 178 CYS A C 1
ATOM 1312 O O . CYS A 1 178 ? 1.586 3.448 -12.175 1.00 97.50 178 CYS A O 1
ATOM 1314 N N . GLY A 1 179 ? -0.553 3.880 -11.693 1.00 97.31 179 GLY A N 1
ATOM 1315 C CA . GLY A 1 179 ? -0.981 2.474 -11.680 1.00 97.31 179 GLY A CA 1
ATOM 1316 C C . GLY A 1 179 ? -1.115 1.823 -13.064 1.00 97.31 179 GLY A C 1
ATOM 1317 O O . GLY A 1 179 ? -1.024 0.599 -13.180 1.00 97.31 179 GLY A O 1
ATOM 1318 N N . TYR A 1 180 ? -1.285 2.616 -14.127 1.00 96.50 180 TYR A N 1
ATOM 1319 C CA . TYR A 1 180 ? -1.497 2.137 -15.500 1.00 96.50 180 TYR A CA 1
ATOM 1320 C C . TYR A 1 180 ? -2.589 1.053 -15.580 1.00 96.50 180 TYR A C 1
ATOM 1322 O O . TYR A 1 180 ? -3.728 1.302 -15.218 1.00 96.50 180 TYR A O 1
ATOM 1330 N N . LYS A 1 181 ? -2.288 -0.172 -16.030 1.00 97.06 181 LYS A N 1
ATOM 1331 C CA . LYS A 1 181 ? -3.308 -1.228 -16.184 1.00 97.06 181 LYS A CA 1
ATOM 1332 C C . LYS A 1 181 ? -3.757 -1.887 -14.868 1.00 97.06 181 LYS A C 1
ATOM 1334 O O . LYS A 1 181 ? -4.453 -2.901 -14.909 1.00 97.06 181 LYS A O 1
ATOM 1339 N N . LEU A 1 182 ? -3.367 -1.344 -13.715 1.00 98.50 182 LEU A N 1
ATOM 1340 C CA . LEU A 1 182 ? -3.900 -1.737 -12.410 1.00 98.50 182 LEU A CA 1
ATOM 1341 C C . LEU A 1 182 ? -5.254 -1.055 -12.129 1.00 98.50 182 LEU A C 1
ATOM 1343 O O . LEU A 1 182 ? -5.461 0.094 -12.527 1.00 98.50 182 LEU A O 1
ATOM 1347 N N . PRO A 1 183 ? -6.139 -1.697 -11.343 1.00 98.38 183 PRO A N 1
ATOM 1348 C CA . PRO A 1 183 ? -7.287 -1.029 -10.737 1.00 98.38 183 PRO A CA 1
ATOM 1349 C C . PRO A 1 183 ? -6.885 0.107 -9.785 1.00 98.38 183 PRO A C 1
ATOM 1351 O O . PRO A 1 183 ? -7.549 1.147 -9.729 1.00 98.38 183 PRO A O 1
ATOM 1354 N N . ALA A 1 184 ? -5.744 -0.044 -9.106 1.00 98.56 184 ALA A N 1
ATOM 1355 C CA . ALA A 1 184 ? -5.140 0.996 -8.283 1.00 98.56 184 ALA A CA 1
ATOM 1356 C C . ALA A 1 184 ? -4.729 2.232 -9.110 1.00 98.56 184 ALA A C 1
ATOM 1358 O O . ALA A 1 184 ? -4.203 2.099 -10.217 1.00 98.56 184 ALA A O 1
ATOM 1359 N N . ARG A 1 185 ? -4.939 3.449 -8.589 1.00 98.12 185 ARG A N 1
ATOM 1360 C CA . ARG A 1 185 ? -4.562 4.695 -9.300 1.00 98.12 185 ARG A CA 1
ATOM 1361 C C . ARG A 1 185 ? -3.049 4.936 -9.304 1.00 98.12 185 ARG A C 1
ATOM 1363 O O . ARG A 1 185 ? -2.515 5.436 -10.294 1.00 98.12 185 ARG A O 1
ATOM 1370 N N . TYR A 1 186 ? -2.373 4.550 -8.225 1.00 98.75 186 TYR A N 1
ATOM 1371 C CA . TYR A 1 186 ? -0.940 4.722 -7.997 1.00 98.75 186 TYR A CA 1
ATOM 1372 C C . TYR A 1 186 ? -0.275 3.422 -7.530 1.00 98.75 186 TYR A C 1
ATOM 1374 O O . TYR A 1 186 ? -0.903 2.579 -6.884 1.00 98.75 186 TYR A O 1
ATOM 1382 N N . VAL A 1 187 ? 1.033 3.312 -7.778 1.00 98.88 187 VAL A N 1
ATOM 1383 C CA . VAL A 1 187 ? 1.907 2.371 -7.067 1.00 98.88 187 VAL A CA 1
ATOM 1384 C C . VAL A 1 187 ? 2.893 3.163 -6.214 1.00 98.88 187 VAL A C 1
ATOM 1386 O O . VAL A 1 187 ? 3.593 4.050 -6.703 1.00 98.88 187 VAL A O 1
ATOM 1389 N N . LEU A 1 188 ? 2.955 2.840 -4.924 1.00 98.88 188 LEU A N 1
ATOM 1390 C CA . LEU A 1 188 ? 3.930 3.399 -3.991 1.00 98.88 188 LEU A CA 1
ATOM 1391 C C . LEU A 1 188 ? 5.054 2.377 -3.822 1.00 98.88 188 LEU A C 1
ATOM 1393 O O . LEU A 1 188 ? 4.903 1.374 -3.130 1.00 98.88 188 LEU A O 1
ATOM 1397 N N . HIS A 1 189 ? 6.168 2.581 -4.516 1.00 98.81 189 HIS A N 1
ATOM 1398 C CA . HIS A 1 189 ? 7.308 1.675 -4.451 1.00 98.81 189 HIS A CA 1
ATOM 1399 C C . HIS A 1 189 ? 8.165 2.012 -3.241 1.00 98.81 189 HIS A C 1
ATOM 1401 O O . HIS A 1 189 ? 8.617 3.147 -3.128 1.00 98.81 189 HIS A O 1
ATOM 1407 N N . THR A 1 190 ? 8.445 1.035 -2.385 1.00 98.75 190 THR A N 1
ATOM 1408 C CA . THR A 1 190 ? 9.350 1.194 -1.242 1.00 98.75 190 THR A CA 1
ATOM 1409 C C . THR A 1 190 ? 10.307 0.014 -1.148 1.00 98.75 190 THR A C 1
ATOM 1411 O O . THR A 1 190 ? 9.981 -1.095 -1.579 1.00 98.75 190 THR A O 1
ATOM 1414 N N . VAL A 1 191 ? 11.512 0.253 -0.633 1.00 98.31 191 VAL A N 1
ATOM 1415 C CA . VAL A 1 191 ? 12.571 -0.758 -0.570 1.00 98.31 191 VAL A CA 1
ATOM 1416 C C . VAL A 1 191 ? 12.797 -1.166 0.877 1.00 98.31 191 VAL A C 1
ATOM 1418 O O . VAL A 1 191 ? 13.424 -0.449 1.654 1.00 98.31 191 VAL A O 1
ATOM 1421 N N . GLY A 1 192 ? 12.280 -2.339 1.234 1.00 96.56 192 GLY A N 1
ATOM 1422 C CA . GLY A 1 192 ? 12.438 -2.898 2.572 1.00 96.56 192 GLY A CA 1
ATOM 1423 C C . GLY A 1 192 ? 13.871 -3.366 2.879 1.00 96.56 192 GLY A C 1
ATOM 1424 O O . GLY A 1 192 ? 14.625 -3.695 1.960 1.00 96.56 192 GLY A O 1
ATOM 1425 N N . PRO A 1 193 ? 14.267 -3.430 4.163 1.00 94.69 193 PRO A N 1
ATOM 1426 C CA . PRO A 1 193 ? 15.555 -3.982 4.588 1.00 94.69 193 PRO A CA 1
ATOM 1427 C C . PRO A 1 193 ? 15.624 -5.507 4.412 1.00 94.69 193 PRO A C 1
ATOM 1429 O O . PRO A 1 193 ? 14.596 -6.188 4.384 1.00 94.69 193 PRO A O 1
ATOM 1432 N N . MET A 1 194 ? 16.846 -6.046 4.360 1.00 87.31 194 MET A N 1
ATOM 1433 C CA . MET A 1 194 ? 17.123 -7.489 4.370 1.00 87.31 194 MET A CA 1
ATOM 1434 C C . MET A 1 194 ? 17.474 -7.958 5.787 1.00 87.31 194 MET A C 1
ATOM 1436 O O . MET A 1 194 ? 18.404 -7.429 6.392 1.00 87.31 194 MET A O 1
ATOM 1440 N N . GLY A 1 195 ? 16.757 -8.960 6.303 1.00 73.12 195 GLY A N 1
ATOM 1441 C CA . GLY A 1 195 ? 16.974 -9.597 7.609 1.00 73.12 195 GLY A CA 1
ATOM 1442 C C . GLY A 1 195 ? 16.658 -8.725 8.833 1.00 73.12 195 GLY A C 1
ATOM 1443 O O . GLY A 1 195 ? 15.782 -9.068 9.623 1.00 73.12 195 GLY A O 1
ATOM 1444 N N . SER A 1 196 ? 17.365 -7.606 8.997 1.00 74.69 196 SER A N 1
ATOM 1445 C CA . SER A 1 196 ? 17.297 -6.699 10.152 1.00 74.69 196 SER A CA 1
ATOM 1446 C C . SER A 1 196 ? 17.216 -5.234 9.722 1.00 74.69 196 SER A C 1
ATOM 1448 O O . SER A 1 196 ? 17.864 -4.851 8.750 1.00 74.69 196 SER A O 1
ATOM 1450 N N . GLY A 1 197 ? 16.494 -4.401 10.479 1.00 91.06 197 GLY A N 1
ATOM 1451 C CA . GLY A 1 197 ? 16.433 -2.952 10.257 1.00 91.06 197 GLY A CA 1
ATOM 1452 C C . GLY A 1 197 ? 15.041 -2.394 10.522 1.00 91.06 197 GLY A C 1
ATOM 1453 O O . GLY A 1 197 ? 14.359 -1.974 9.591 1.00 91.06 197 GLY A O 1
ATOM 1454 N N . ASP A 1 198 ? 14.595 -2.425 11.773 1.00 94.62 198 ASP A N 1
ATOM 1455 C CA . ASP A 1 198 ? 13.217 -2.093 12.155 1.00 94.62 198 ASP A CA 1
ATOM 1456 C C . ASP A 1 198 ? 12.870 -0.647 11.806 1.00 94.62 198 ASP A C 1
ATOM 1458 O O . ASP A 1 198 ? 11.775 -0.365 11.334 1.00 94.62 198 ASP A O 1
ATOM 1462 N N . GLU A 1 199 ? 13.833 0.256 11.965 1.00 96.94 199 GLU A N 1
ATOM 1463 C CA . GLU A 1 199 ? 13.759 1.670 11.610 1.00 96.94 199 GLU A CA 1
ATOM 1464 C C . GLU A 1 199 ? 13.569 1.848 10.101 1.00 96.94 199 GLU A C 1
ATOM 1466 O O . GLU A 1 199 ? 12.740 2.647 9.674 1.00 96.94 199 GLU A O 1
ATOM 1471 N N . ALA A 1 200 ? 14.279 1.061 9.287 1.00 97.81 200 ALA A N 1
ATOM 1472 C CA . ALA A 1 200 ? 14.143 1.091 7.836 1.00 97.81 200 ALA A CA 1
ATOM 1473 C C . ALA A 1 200 ? 12.798 0.499 7.389 1.00 97.81 200 ALA A C 1
ATOM 1475 O O . ALA A 1 200 ? 12.145 1.062 6.513 1.00 97.81 200 ALA A O 1
ATOM 1476 N N . LEU A 1 201 ? 12.337 -0.593 8.011 1.00 98.31 201 LEU A N 1
ATOM 1477 C CA . LEU A 1 201 ? 11.023 -1.169 7.717 1.00 98.31 201 LEU A CA 1
ATOM 1478 C C . LEU A 1 201 ? 9.888 -0.220 8.135 1.00 98.31 201 LEU A C 1
ATOM 1480 O O . LEU A 1 201 ? 8.988 0.027 7.338 1.00 98.31 201 LEU A O 1
ATOM 1484 N N . ARG A 1 202 ? 9.965 0.374 9.331 1.00 98.44 202 ARG A N 1
ATOM 1485 C CA . ARG A 1 202 ? 9.060 1.430 9.816 1.00 98.44 202 ARG A CA 1
ATOM 1486 C C . ARG A 1 202 ? 9.039 2.614 8.848 1.00 98.44 202 ARG A C 1
ATOM 1488 O O . ARG A 1 202 ? 7.967 3.042 8.431 1.00 98.44 202 ARG A O 1
ATOM 1495 N N . SER A 1 203 ? 10.213 3.065 8.401 1.00 98.62 203 SER A N 1
ATOM 1496 C CA . SER A 1 203 ? 10.349 4.123 7.396 1.00 98.62 203 SER A CA 1
ATOM 1497 C C . SER A 1 203 ? 9.660 3.767 6.072 1.00 98.62 203 SER A C 1
ATOM 1499 O O . SER A 1 203 ? 8.994 4.629 5.509 1.00 98.62 203 SER A O 1
ATOM 1501 N N . CYS A 1 204 ? 9.697 2.508 5.610 1.00 98.75 204 CYS A N 1
ATOM 1502 C CA . CYS A 1 204 ? 8.957 2.093 4.406 1.00 98.75 204 CYS A CA 1
ATOM 1503 C C . CYS A 1 204 ? 7.451 2.386 4.526 1.00 98.75 204 CYS A C 1
ATOM 1505 O O . CYS A 1 204 ? 6.849 2.950 3.607 1.00 98.75 204 CYS A O 1
ATOM 1507 N N . TYR A 1 205 ? 6.843 2.036 5.667 1.00 98.88 205 TYR A N 1
ATOM 1508 C CA . TYR A 1 205 ? 5.430 2.316 5.940 1.00 98.88 205 TYR A CA 1
ATOM 1509 C C . TYR A 1 205 ? 5.177 3.826 6.054 1.00 98.88 205 TYR A C 1
ATOM 1511 O O . TYR A 1 205 ? 4.327 4.347 5.327 1.00 98.88 205 TYR A O 1
ATOM 1519 N N . SER A 1 206 ? 5.950 4.547 6.875 1.00 98.75 206 SER A N 1
ATOM 1520 C CA . SER A 1 206 ? 5.813 6.002 7.054 1.00 98.75 206 SER A CA 1
ATOM 1521 C C . SER A 1 206 ? 5.933 6.769 5.736 1.00 98.75 206 SER A C 1
ATOM 1523 O O . SER A 1 206 ? 5.068 7.577 5.409 1.00 98.75 206 SER A O 1
ATOM 1525 N N . ARG A 1 207 ? 6.944 6.464 4.914 1.00 98.81 207 ARG A N 1
ATOM 1526 C CA . ARG A 1 207 ? 7.191 7.141 3.633 1.00 98.81 207 ARG A CA 1
ATOM 1527 C C . ARG A 1 207 ? 6.099 6.856 2.600 1.00 98.81 207 ARG A C 1
ATOM 1529 O O . ARG A 1 207 ? 5.735 7.755 1.844 1.00 98.81 207 ARG A O 1
ATOM 1536 N N . CYS A 1 208 ? 5.501 5.662 2.603 1.00 98.88 208 CYS A N 1
ATOM 1537 C CA . CYS A 1 208 ? 4.308 5.389 1.794 1.00 98.88 208 CYS A CA 1
ATOM 1538 C C . CYS A 1 208 ? 3.090 6.207 2.263 1.00 98.88 208 CYS A C 1
ATOM 1540 O O . CYS A 1 208 ? 2.368 6.758 1.433 1.00 98.88 208 CYS A O 1
ATOM 1542 N N . LEU A 1 209 ? 2.875 6.338 3.575 1.00 98.81 209 LEU A N 1
ATOM 1543 C CA . LEU A 1 209 ? 1.778 7.137 4.141 1.00 98.81 209 LEU A CA 1
ATOM 1544 C C . LEU A 1 209 ? 1.984 8.647 3.897 1.00 98.81 209 LEU A C 1
ATOM 1546 O O . LEU A 1 209 ? 1.041 9.369 3.570 1.00 98.81 209 LEU A O 1
ATOM 1550 N N . GLU A 1 210 ? 3.230 9.123 3.928 1.00 98.69 210 GLU A N 1
ATOM 1551 C CA . GLU A 1 210 ? 3.596 10.480 3.517 1.00 98.69 210 GLU A CA 1
ATOM 1552 C C . GLU A 1 210 ? 3.346 10.739 2.025 1.00 98.69 210 GLU A C 1
ATOM 1554 O O . GLU A 1 210 ? 2.910 11.836 1.673 1.00 98.69 210 GLU A O 1
ATOM 1559 N N . LEU A 1 211 ? 3.600 9.765 1.142 1.00 98.75 211 LEU A N 1
ATOM 1560 C CA . LEU A 1 211 ? 3.246 9.868 -0.280 1.00 98.75 211 LEU A CA 1
ATOM 1561 C C . LEU A 1 211 ? 1.728 9.871 -0.486 1.00 98.75 211 LEU A C 1
ATOM 1563 O O . LEU A 1 211 ? 1.231 10.653 -1.295 1.00 98.75 211 LEU A O 1
ATOM 1567 N N . ALA A 1 212 ? 0.981 9.064 0.274 1.00 98.50 212 ALA A N 1
ATOM 1568 C CA . ALA A 1 212 ? -0.480 9.091 0.259 1.00 98.50 212 ALA A CA 1
ATOM 1569 C C . ALA A 1 212 ? -1.015 10.484 0.639 1.00 98.50 212 ALA A C 1
ATOM 1571 O O . ALA A 1 212 ? -1.853 11.037 -0.076 1.00 98.50 212 ALA A O 1
ATOM 1572 N N . ARG A 1 213 ? -0.442 11.111 1.678 1.00 98.06 213 ARG A N 1
ATOM 1573 C CA . ARG A 1 213 ? -0.710 12.511 2.047 1.00 98.06 213 ARG A CA 1
ATOM 1574 C C . ARG A 1 213 ? -0.357 13.501 0.931 1.00 98.06 213 ARG A C 1
ATOM 1576 O O . ARG A 1 213 ? -1.135 14.415 0.672 1.00 98.06 213 ARG A O 1
ATOM 1583 N N . GLN A 1 214 ? 0.802 13.351 0.287 1.00 98.06 214 GLN A N 1
ATOM 1584 C CA . GLN A 1 214 ? 1.261 14.252 -0.784 1.00 98.06 214 GLN A CA 1
ATOM 1585 C C . GLN A 1 214 ? 0.378 14.188 -2.037 1.00 98.06 214 GLN A C 1
ATOM 1587 O O . GLN A 1 214 ? 0.144 15.217 -2.666 1.00 98.06 214 GLN A O 1
ATOM 1592 N N . HIS A 1 215 ? -0.129 13.003 -2.385 1.00 97.38 215 HIS A N 1
ATOM 1593 C CA . HIS A 1 215 ? -0.961 12.786 -3.572 1.00 97.38 215 HIS A CA 1
ATOM 1594 C C . HIS A 1 215 ? -2.476 12.868 -3.313 1.00 97.38 215 HIS A C 1
ATOM 1596 O O . HIS A 1 215 ? -3.256 12.683 -4.247 1.00 97.38 215 HIS A O 1
ATOM 1602 N N . GLY A 1 216 ? -2.909 13.171 -2.084 1.00 98.06 216 GLY A N 1
ATOM 1603 C CA . GLY A 1 216 ? -4.332 13.301 -1.751 1.00 98.06 216 GLY A CA 1
ATOM 1604 C C . GLY A 1 216 ? -5.089 11.967 -1.737 1.00 98.06 216 GLY A C 1
ATOM 1605 O O . GLY A 1 216 ? -6.286 11.944 -2.010 1.00 98.06 216 GLY A O 1
ATOM 1606 N N . LEU A 1 217 ? -4.395 10.859 -1.463 1.00 98.56 217 LEU A N 1
ATOM 1607 C CA . LEU A 1 217 ? -4.955 9.506 -1.483 1.00 98.56 217 LEU A CA 1
ATOM 1608 C C . LEU A 1 217 ? -5.678 9.203 -0.164 1.00 98.56 217 LEU A C 1
ATOM 1610 O O . LEU A 1 217 ? -5.231 9.654 0.893 1.00 98.56 217 LEU A O 1
ATOM 1614 N N . THR A 1 218 ? -6.760 8.428 -0.207 1.00 98.69 218 THR A N 1
ATOM 1615 C CA . THR A 1 218 ? -7.558 8.053 0.977 1.00 98.69 218 THR A CA 1
ATOM 1616 C C . THR A 1 218 ? -7.575 6.544 1.232 1.00 98.69 218 THR A C 1
ATOM 1618 O O . THR A 1 218 ? -7.965 6.115 2.320 1.00 98.69 218 THR A O 1
ATOM 1621 N N . SER A 1 219 ? -7.121 5.735 0.268 1.00 98.88 219 SER A N 1
ATOM 1622 C CA . SER A 1 219 ? -7.105 4.271 0.357 1.00 98.88 219 SER A CA 1
ATOM 1623 C C . SER A 1 219 ? -5.765 3.652 -0.073 1.00 98.88 219 SER A C 1
ATOM 1625 O O . SER A 1 219 ? -5.306 3.842 -1.199 1.00 98.88 219 SER A O 1
ATOM 1627 N N . VAL A 1 220 ? -5.112 2.903 0.825 1.00 98.94 220 VAL A N 1
ATOM 1628 C CA . VAL A 1 220 ? -3.772 2.325 0.587 1.00 98.94 220 VAL A CA 1
ATOM 1629 C C . VAL A 1 220 ? -3.719 0.857 1.007 1.00 98.94 220 VAL A C 1
ATOM 1631 O O . VAL A 1 220 ? -4.061 0.534 2.142 1.00 98.94 220 VAL A O 1
ATOM 1634 N N . ALA A 1 221 ? -3.238 -0.032 0.136 1.00 98.94 221 ALA A N 1
ATOM 1635 C CA . ALA A 1 221 ? -2.956 -1.425 0.490 1.00 98.94 221 ALA A CA 1
ATOM 1636 C C . ALA A 1 221 ? -1.455 -1.702 0.632 1.00 98.94 221 ALA A C 1
ATOM 1638 O O . ALA A 1 221 ? -0.671 -1.381 -0.262 1.00 98.94 221 ALA A O 1
ATOM 1639 N N . PHE A 1 222 ? -1.074 -2.364 1.723 1.00 98.94 222 PHE A N 1
ATOM 1640 C CA . PHE A 1 222 ? 0.287 -2.810 2.008 1.00 98.94 222 PHE A CA 1
ATOM 1641 C C . PHE A 1 222 ? 0.406 -4.335 1.867 1.00 98.94 222 PHE A C 1
ATOM 1643 O O . PHE A 1 222 ? -0.386 -5.050 2.483 1.00 98.94 222 PHE A O 1
ATOM 1650 N N . PRO A 1 223 ? 1.397 -4.855 1.118 1.00 98.56 223 PRO A N 1
ATOM 1651 C CA . PRO A 1 223 ? 1.811 -6.249 1.215 1.00 98.56 223 PRO A CA 1
ATOM 1652 C C . PRO A 1 223 ? 2.693 -6.453 2.459 1.00 98.56 223 PRO A C 1
ATOM 1654 O O . PRO A 1 223 ? 3.125 -5.494 3.097 1.00 98.56 223 PRO A O 1
ATOM 1657 N N . CYS A 1 224 ? 3.045 -7.700 2.772 1.00 96.94 224 CYS A N 1
ATOM 1658 C CA . CYS A 1 224 ? 4.013 -8.016 3.826 1.00 96.94 224 CYS A CA 1
ATOM 1659 C C . CYS A 1 224 ? 5.450 -7.650 3.385 1.00 96.94 224 CYS A C 1
ATOM 1661 O O . CYS A 1 224 ? 6.193 -8.478 2.857 1.00 96.94 224 CYS A O 1
ATOM 1663 N N . ILE A 1 225 ? 5.835 -6.378 3.547 1.00 96.31 225 ILE A N 1
ATOM 1664 C CA . ILE A 1 225 ? 7.155 -5.863 3.142 1.00 96.31 225 ILE A CA 1
ATOM 1665 C C . ILE A 1 225 ? 8.275 -6.642 3.860 1.00 96.31 225 ILE A C 1
ATOM 1667 O O . ILE A 1 225 ? 8.191 -6.927 5.052 1.00 96.31 225 ILE A O 1
ATOM 1671 N N . SER A 1 226 ? 9.332 -6.985 3.116 1.00 92.31 226 SER A N 1
ATOM 1672 C CA . SER A 1 226 ? 10.528 -7.728 3.557 1.00 92.31 226 SER A CA 1
ATOM 1673 C C . SER A 1 226 ? 10.355 -9.170 4.074 1.00 92.31 226 SER A C 1
ATOM 1675 O O . SER A 1 226 ? 11.369 -9.845 4.258 1.00 92.31 226 SER A O 1
ATOM 1677 N N . THR A 1 227 ? 9.140 -9.703 4.251 1.00 87.19 227 THR A N 1
ATOM 1678 C CA . THR A 1 227 ? 8.945 -11.059 4.822 1.00 87.19 227 THR A CA 1
ATOM 1679 C C . THR A 1 227 ? 9.252 -12.210 3.856 1.00 87.19 227 THR A C 1
ATOM 1681 O O . THR A 1 227 ? 9.457 -13.340 4.288 1.00 87.19 227 THR A O 1
ATOM 1684 N N . GLY A 1 228 ? 9.295 -11.936 2.547 1.00 83.69 228 GLY A N 1
ATOM 1685 C CA . GLY A 1 228 ? 9.623 -12.913 1.503 1.00 83.69 228 GLY A CA 1
ATOM 1686 C C . GLY A 1 228 ? 11.133 -13.127 1.325 1.00 83.69 228 GLY A C 1
ATOM 1687 O O . GLY A 1 228 ? 11.850 -13.475 2.255 1.00 83.69 228 GLY A O 1
ATOM 1688 N N . VAL A 1 229 ? 11.641 -12.892 0.108 1.00 76.00 229 VAL A N 1
ATOM 1689 C CA . VAL A 1 229 ? 13.058 -13.126 -0.269 1.00 76.00 229 VAL A CA 1
ATOM 1690 C C . VAL A 1 229 ? 14.065 -12.361 0.611 1.00 76.00 229 VAL A C 1
ATOM 1692 O O . VAL A 1 229 ? 15.214 -12.774 0.723 1.00 76.00 229 VAL A O 1
ATOM 1695 N N . TYR A 1 230 ? 13.648 -11.267 1.253 1.00 80.31 230 TYR A N 1
ATOM 1696 C CA . TYR A 1 230 ? 14.490 -10.473 2.157 1.00 80.31 230 TYR A CA 1
ATOM 1697 C C . TYR A 1 230 ? 14.585 -11.045 3.586 1.00 80.31 230 TYR A C 1
ATOM 1699 O O . TYR A 1 230 ? 15.390 -10.548 4.372 1.00 80.31 230 TYR A O 1
ATOM 1707 N N . GLY A 1 231 ? 13.817 -12.088 3.925 1.00 83.31 231 GLY A N 1
ATOM 1708 C CA . GLY A 1 231 ? 14.007 -12.896 5.135 1.00 83.31 231 GLY A CA 1
ATOM 1709 C C . GLY A 1 231 ? 13.747 -12.191 6.471 1.00 83.31 231 GLY A C 1
ATOM 1710 O O . GLY A 1 231 ? 14.262 -12.637 7.494 1.00 83.31 231 GLY A O 1
ATOM 1711 N N . PHE A 1 232 ? 12.990 -11.091 6.490 1.00 89.94 232 PHE A N 1
ATOM 1712 C CA . PHE A 1 232 ? 12.663 -10.389 7.734 1.00 89.94 232 PHE A CA 1
ATOM 1713 C C . PHE A 1 232 ? 11.631 -11.198 8.551 1.00 89.94 232 PHE A C 1
ATOM 1715 O O . PHE A 1 232 ? 10.631 -11.634 7.975 1.00 89.94 232 PHE A O 1
ATOM 1722 N N . PRO A 1 233 ? 11.812 -11.400 9.875 1.00 93.75 233 PRO A N 1
ATOM 1723 C CA . PRO A 1 233 ? 10.895 -12.206 10.684 1.00 93.75 233 PRO A CA 1
ATOM 1724 C C . PRO A 1 233 ? 9.445 -11.697 10.637 1.00 93.75 233 PRO A C 1
ATOM 1726 O O . PRO A 1 233 ? 9.173 -10.558 11.020 1.00 93.75 233 PRO A O 1
ATOM 1729 N N . ALA A 1 234 ? 8.513 -12.551 10.200 1.00 94.44 234 ALA A N 1
ATOM 1730 C CA . ALA A 1 234 ? 7.138 -12.157 9.880 1.00 94.44 234 ALA A CA 1
ATOM 1731 C C . ALA A 1 234 ? 6.390 -11.495 11.052 1.00 94.44 234 ALA A C 1
ATOM 1733 O O . ALA A 1 234 ? 5.792 -10.439 10.869 1.00 94.44 234 ALA A O 1
ATOM 1734 N N . GLU A 1 235 ? 6.478 -12.049 12.268 1.00 95.62 235 GLU A N 1
ATOM 1735 C CA . GLU A 1 235 ? 5.841 -11.470 13.464 1.00 95.62 235 GLU A CA 1
ATOM 1736 C C . GLU A 1 235 ? 6.364 -10.061 13.777 1.00 95.62 235 GLU A C 1
ATOM 1738 O O . GLU A 1 235 ? 5.584 -9.144 14.033 1.00 95.62 235 GLU A O 1
ATOM 1743 N N . ARG A 1 236 ? 7.684 -9.866 13.694 1.00 95.81 236 ARG A N 1
ATOM 1744 C CA . ARG A 1 236 ? 8.334 -8.570 13.926 1.00 95.81 236 ARG A CA 1
ATOM 1745 C C . ARG A 1 236 ? 7.929 -7.555 12.854 1.00 95.81 236 ARG A C 1
ATOM 1747 O O . ARG A 1 236 ? 7.603 -6.420 13.185 1.00 95.81 236 ARG A O 1
ATOM 1754 N N . ALA A 1 237 ? 7.883 -7.977 11.588 1.00 97.00 237 ALA A N 1
ATOM 1755 C CA . ALA A 1 237 ? 7.415 -7.146 10.481 1.00 97.00 237 ALA A CA 1
ATOM 1756 C C . ALA A 1 237 ? 5.939 -6.744 10.632 1.00 97.00 237 ALA A C 1
ATOM 1758 O O . ALA A 1 237 ? 5.602 -5.583 10.411 1.00 97.00 237 ALA A O 1
ATOM 1759 N N . ALA A 1 238 ? 5.069 -7.676 11.036 1.00 98.06 238 ALA A N 1
ATOM 1760 C CA . ALA A 1 238 ? 3.650 -7.414 11.259 1.00 98.06 238 ALA A CA 1
ATOM 1761 C C . ALA A 1 238 ? 3.426 -6.426 12.413 1.00 98.06 238 ALA A C 1
ATOM 1763 O O . ALA A 1 238 ? 2.662 -5.477 12.256 1.00 98.06 238 ALA A O 1
ATOM 1764 N N . LYS A 1 239 ? 4.145 -6.582 13.533 1.00 98.38 239 LYS A N 1
ATOM 1765 C CA . LYS A 1 239 ? 4.111 -5.631 14.658 1.00 98.38 239 LYS A CA 1
ATOM 1766 C C . LYS A 1 239 ? 4.527 -4.220 14.229 1.00 98.38 239 LYS A C 1
ATOM 1768 O O . LYS A 1 239 ? 3.793 -3.277 14.500 1.00 98.38 239 LYS A O 1
ATOM 1773 N N . ILE A 1 240 ? 5.626 -4.079 13.479 1.00 98.56 240 ILE A N 1
ATOM 1774 C CA . ILE A 1 240 ? 6.076 -2.783 12.932 1.00 98.56 240 ILE A CA 1
ATOM 1775 C C . ILE A 1 240 ? 5.028 -2.180 11.981 1.00 98.56 240 ILE A C 1
ATOM 1777 O O . ILE A 1 240 ? 4.740 -0.987 12.064 1.00 98.56 240 ILE A O 1
ATOM 1781 N N . ALA A 1 241 ? 4.434 -2.985 11.096 1.00 98.69 241 ALA A N 1
ATOM 1782 C CA . ALA A 1 241 ? 3.403 -2.531 10.161 1.00 98.69 241 ALA A CA 1
ATOM 1783 C C . ALA A 1 241 ? 2.155 -2.001 10.888 1.00 98.69 241 ALA A C 1
ATOM 1785 O O . ALA A 1 241 ? 1.658 -0.919 10.572 1.00 98.69 241 ALA A O 1
ATOM 1786 N N . LEU A 1 242 ? 1.668 -2.757 11.876 1.00 98.81 242 LEU A N 1
ATOM 1787 C CA . LEU A 1 242 ? 0.481 -2.427 12.663 1.00 98.81 242 LEU A CA 1
ATOM 1788 C C . LEU A 1 242 ? 0.707 -1.201 13.559 1.00 98.81 242 LEU A C 1
ATOM 1790 O O . LEU A 1 242 ? -0.144 -0.314 13.576 1.00 98.81 242 LEU A O 1
ATOM 1794 N N . GLU A 1 243 ? 1.858 -1.122 14.234 1.00 98.69 243 GLU A N 1
ATOM 1795 C CA . GLU A 1 243 ? 2.295 0.032 15.033 1.00 98.69 243 GLU A CA 1
ATOM 1796 C C . GLU A 1 243 ? 2.330 1.307 14.177 1.00 98.69 243 GLU A C 1
ATOM 1798 O O . GLU A 1 243 ? 1.613 2.265 14.457 1.00 98.69 243 GLU A O 1
ATOM 1803 N N . THR A 1 244 ? 3.070 1.282 13.063 1.00 98.81 244 THR A N 1
ATOM 1804 C CA . THR A 1 244 ? 3.264 2.463 12.202 1.00 98.81 244 THR A CA 1
ATOM 1805 C C . THR A 1 244 ? 1.947 2.968 11.604 1.00 98.81 244 THR A C 1
ATOM 1807 O O . THR A 1 244 ? 1.700 4.173 11.549 1.00 98.81 244 THR A O 1
ATOM 1810 N N . VAL A 1 245 ? 1.074 2.054 11.164 1.00 98.81 245 VAL A N 1
ATOM 1811 C CA . VAL A 1 245 ? -0.243 2.412 10.618 1.00 98.81 245 VAL A CA 1
ATOM 1812 C C . VAL A 1 245 ? -1.174 2.942 11.709 1.00 98.81 245 VAL A C 1
ATOM 1814 O O . VAL A 1 245 ? -1.882 3.919 11.462 1.00 98.81 245 VAL A O 1
ATOM 1817 N N . ARG A 1 246 ? -1.173 2.346 12.911 1.00 98.56 246 ARG A N 1
ATOM 1818 C CA . ARG A 1 246 ? -1.953 2.846 14.053 1.00 98.56 246 ARG A CA 1
ATOM 1819 C C . ARG A 1 246 ? -1.528 4.267 14.409 1.00 98.56 246 ARG A C 1
ATOM 1821 O O . ARG A 1 246 ? -2.388 5.139 14.502 1.00 98.56 246 ARG A O 1
ATOM 1828 N N . ASP A 1 247 ? -0.227 4.502 14.553 1.00 98.56 247 ASP A N 1
ATOM 1829 C CA . ASP A 1 247 ? 0.314 5.801 14.946 1.00 98.56 247 ASP A CA 1
ATOM 1830 C C . ASP A 1 247 ? 0.008 6.888 13.915 1.00 98.56 247 ASP A C 1
ATOM 1832 O O . ASP A 1 247 ? -0.389 7.989 14.295 1.00 98.56 247 ASP A O 1
ATOM 1836 N N . PHE A 1 248 ? 0.106 6.582 12.618 1.00 98.69 248 PHE A N 1
ATOM 1837 C CA . PHE A 1 248 ? -0.291 7.515 11.563 1.00 98.69 248 PHE A CA 1
ATOM 1838 C C . PHE A 1 248 ? -1.794 7.829 11.601 1.00 98.69 248 PHE A C 1
ATOM 1840 O O . PHE A 1 248 ? -2.184 8.993 11.549 1.00 98.69 248 PHE A O 1
ATOM 1847 N N . LEU A 1 249 ? -2.649 6.808 11.727 1.00 98.44 249 LEU A N 1
ATOM 1848 C CA . LEU A 1 249 ? -4.105 6.985 11.772 1.00 98.44 249 LEU A CA 1
ATOM 1849 C C . LEU A 1 249 ? -4.596 7.716 13.034 1.00 98.44 249 LEU A C 1
ATOM 1851 O O . LEU A 1 249 ? -5.651 8.351 12.981 1.00 98.44 249 LEU A O 1
ATOM 1855 N N . ALA A 1 250 ? -3.863 7.605 14.145 1.00 97.38 250 ALA A N 1
ATOM 1856 C CA . ALA A 1 250 ? -4.189 8.230 15.425 1.00 97.38 250 ALA A CA 1
ATOM 1857 C C . ALA A 1 250 ? -3.617 9.650 15.579 1.00 97.38 250 ALA A C 1
ATOM 1859 O O . ALA A 1 250 ? -4.286 10.507 16.154 1.00 97.38 250 ALA A O 1
ATOM 1860 N N . ASN A 1 251 ? -2.390 9.892 15.099 1.00 97.31 251 ASN A N 1
ATOM 1861 C CA . ASN A 1 251 ? -1.608 11.082 15.457 1.00 97.31 251 ASN A CA 1
ATOM 1862 C C . ASN A 1 251 ? -1.277 12.010 14.271 1.00 97.31 251 ASN A C 1
ATOM 1864 O O . ASN A 1 251 ? -0.998 13.190 14.498 1.00 97.31 251 ASN A O 1
ATOM 1868 N N . ASP A 1 252 ? -1.308 11.537 13.017 1.00 96.62 252 ASP A N 1
ATOM 1869 C CA . ASP A 1 252 ? -1.155 12.417 11.849 1.00 96.62 252 ASP A CA 1
ATOM 1870 C C . ASP A 1 252 ? -2.514 13.032 11.470 1.00 96.62 252 ASP A C 1
ATOM 1872 O O . ASP A 1 252 ? -3.521 12.338 11.328 1.00 96.62 252 ASP A O 1
ATOM 1876 N N . LYS A 1 253 ? -2.548 14.350 11.238 1.00 94.62 253 LYS A N 1
ATOM 1877 C CA . LYS A 1 253 ? -3.765 15.078 10.824 1.00 94.62 253 LYS A CA 1
ATOM 1878 C C . LYS A 1 253 ? -4.355 14.565 9.506 1.00 94.62 253 LYS A C 1
ATOM 1880 O O . LYS A 1 253 ? -5.538 14.754 9.240 1.00 94.62 253 LYS A O 1
ATOM 1885 N N . TYR A 1 254 ? -3.541 13.953 8.652 1.00 97.38 254 TYR A N 1
ATOM 1886 C CA . TYR A 1 254 ? -3.993 13.317 7.423 1.00 97.38 254 TYR A CA 1
ATOM 1887 C C . TYR A 1 254 ? -4.612 11.929 7.671 1.00 97.38 254 TYR A C 1
ATOM 1889 O O . TYR A 1 254 ? -5.426 11.483 6.865 1.00 97.38 254 TYR A O 1
ATOM 1897 N N . GLY A 1 255 ? -4.331 11.284 8.810 1.00 96.31 255 GLY A N 1
ATOM 1898 C CA . GLY A 1 255 ? -4.972 10.037 9.241 1.00 96.31 255 GLY A CA 1
ATOM 1899 C C . GLY A 1 255 ? -6.500 10.136 9.362 1.00 96.31 255 GLY A C 1
ATOM 1900 O O . GLY A 1 255 ? -7.202 9.145 9.164 1.00 96.31 255 GLY A O 1
ATOM 1901 N N . GLU A 1 256 ? -7.041 11.341 9.586 1.00 95.56 256 GLU A N 1
ATOM 1902 C CA . GLU A 1 256 ? -8.485 11.624 9.540 1.00 95.56 256 GLU A CA 1
ATOM 1903 C C . GLU A 1 256 ? -9.103 11.489 8.140 1.00 95.56 256 GLU A C 1
ATOM 1905 O O . GLU A 1 256 ? -10.290 11.184 8.030 1.00 95.56 256 GLU A O 1
ATOM 1910 N N . LYS A 1 257 ? -8.309 11.698 7.081 1.00 97.88 257 LYS A N 1
ATOM 1911 C CA . LYS A 1 257 ? -8.738 11.628 5.673 1.00 97.88 257 LYS A CA 1
ATOM 1912 C C . LYS A 1 257 ? -8.603 10.233 5.066 1.00 97.88 257 LYS A C 1
ATOM 1914 O O . LYS A 1 257 ? -9.082 10.011 3.956 1.00 97.88 257 LYS A O 1
ATOM 1919 N N . ILE A 1 258 ? -7.951 9.304 5.762 1.00 98.31 258 ILE A N 1
ATOM 1920 C CA . ILE A 1 258 ? -7.834 7.920 5.311 1.00 98.31 258 ILE A CA 1
ATOM 1921 C C . ILE A 1 258 ? -9.161 7.193 5.540 1.00 98.31 258 ILE A C 1
ATOM 1923 O O . ILE A 1 258 ? -9.627 7.046 6.671 1.00 98.31 258 ILE A O 1
ATOM 1927 N N . GLU A 1 259 ? -9.742 6.693 4.454 1.00 98.12 259 GLU A N 1
ATOM 1928 C CA . GLU A 1 259 ? -10.905 5.810 4.483 1.00 98.12 259 GLU A CA 1
ATOM 1929 C C . GLU A 1 259 ? -10.489 4.362 4.782 1.00 98.12 259 GLU A C 1
ATOM 1931 O O . GLU A 1 259 ? -11.168 3.657 5.539 1.00 98.12 259 GLU A O 1
ATOM 1936 N N . ARG A 1 260 ? -9.368 3.904 4.199 1.00 98.62 260 ARG A N 1
ATOM 1937 C CA . ARG A 1 260 ? -8.876 2.538 4.411 1.00 98.62 260 ARG A CA 1
ATOM 1938 C C . ARG A 1 260 ? -7.366 2.370 4.283 1.00 98.62 260 ARG A C 1
ATOM 1940 O O . ARG A 1 260 ? -6.789 2.686 3.246 1.00 98.62 260 ARG A O 1
ATOM 1947 N N . ILE A 1 261 ? -6.757 1.728 5.276 1.00 98.88 261 ILE A N 1
ATOM 1948 C CA . ILE A 1 261 ? -5.503 0.989 5.106 1.00 98.88 261 ILE A CA 1
ATOM 1949 C C . ILE A 1 261 ? -5.818 -0.508 5.040 1.00 98.88 261 ILE A C 1
ATOM 1951 O O . ILE A 1 261 ? -6.519 -1.044 5.896 1.00 98.88 261 ILE A O 1
ATOM 1955 N N . ILE A 1 262 ? -5.322 -1.196 4.018 1.00 98.94 262 ILE A N 1
ATOM 1956 C CA . ILE A 1 262 ? -5.566 -2.626 3.807 1.00 98.94 262 ILE A CA 1
ATOM 1957 C C . ILE A 1 262 ? -4.253 -3.377 4.012 1.00 98.94 262 ILE A C 1
ATOM 1959 O O . ILE A 1 262 ? -3.302 -3.184 3.257 1.00 98.94 262 ILE A O 1
ATOM 1963 N N . PHE A 1 263 ? -4.204 -4.271 4.994 1.00 98.88 263 PHE A N 1
ATOM 1964 C CA . PHE A 1 263 ? -3.133 -5.258 5.101 1.00 98.88 263 PHE A CA 1
ATOM 1965 C C . PHE A 1 263 ? -3.464 -6.398 4.132 1.00 98.88 263 PHE A C 1
ATOM 1967 O O . PHE A 1 263 ? -4.324 -7.234 4.409 1.00 98.88 263 PHE A O 1
ATOM 1974 N N . CYS A 1 264 ? -2.846 -6.369 2.951 1.00 98.75 264 CYS A N 1
ATOM 1975 C CA . CYS A 1 264 ? -3.068 -7.326 1.872 1.00 98.75 264 CYS A CA 1
ATOM 1976 C C . CYS A 1 264 ? -2.052 -8.468 1.984 1.00 98.75 264 CYS A C 1
ATOM 1978 O O . CYS A 1 264 ? -0.965 -8.425 1.403 1.00 98.75 264 CYS A O 1
ATOM 1980 N N . VAL A 1 265 ? -2.403 -9.485 2.764 1.00 98.12 265 VAL A N 1
ATOM 1981 C CA . VAL A 1 265 ? -1.579 -10.680 2.970 1.00 98.12 265 VAL A CA 1
ATOM 1982 C C . VAL A 1 265 ? -1.794 -11.689 1.836 1.00 98.12 265 VAL A C 1
ATOM 1984 O O . VAL A 1 265 ? -2.844 -11.704 1.192 1.00 98.12 265 VAL A O 1
ATOM 1987 N N . PHE A 1 266 ? -0.804 -12.549 1.589 1.00 95.25 266 PHE A N 1
ATOM 1988 C CA . PHE A 1 266 ? -0.883 -13.575 0.538 1.00 95.25 266 PHE A CA 1
ATOM 1989 C C . PHE A 1 266 ? -0.813 -15.010 1.079 1.00 95.25 266 PHE A C 1
ATOM 1991 O O . PHE A 1 266 ? -1.424 -15.907 0.505 1.00 95.25 266 PHE A O 1
ATOM 1998 N N . LEU A 1 267 ? -0.083 -15.245 2.174 1.00 95.12 267 LEU A N 1
ATOM 1999 C CA . LEU A 1 267 ? 0.067 -16.572 2.774 1.00 95.12 267 LEU A CA 1
ATOM 2000 C C . LEU A 1 267 ? -0.903 -16.759 3.948 1.00 95.12 267 LEU A C 1
ATOM 2002 O O . LEU A 1 267 ? -1.093 -15.849 4.756 1.00 95.12 267 LEU A O 1
ATOM 2006 N N . ASP A 1 268 ? -1.426 -17.976 4.120 1.00 95.31 268 ASP A N 1
ATOM 2007 C CA . ASP A 1 268 ? -2.261 -18.341 5.278 1.00 95.31 268 ASP A CA 1
ATOM 2008 C C . ASP A 1 268 ? -1.549 -18.115 6.622 1.00 95.31 268 ASP A C 1
ATOM 2010 O O . ASP A 1 268 ? -2.192 -17.825 7.632 1.00 95.31 268 ASP A O 1
ATOM 2014 N N . ALA A 1 269 ? -0.219 -18.249 6.646 1.00 96.38 269 ALA A N 1
ATOM 2015 C CA . ALA A 1 269 ? 0.599 -17.977 7.824 1.00 96.38 269 ALA A CA 1
ATOM 2016 C C . ALA A 1 269 ? 0.528 -16.495 8.227 1.00 96.38 269 ALA A C 1
ATOM 2018 O O . ALA A 1 269 ? 0.262 -16.194 9.391 1.00 96.38 269 ALA A O 1
ATOM 2019 N N . ASP A 1 270 ? 0.675 -15.584 7.258 1.00 96.69 270 ASP A N 1
ATOM 2020 C CA . ASP A 1 270 ? 0.540 -14.143 7.478 1.00 96.69 270 ASP A CA 1
ATOM 2021 C C . ASP A 1 270 ? -0.901 -13.792 7.874 1.00 96.69 270 ASP A C 1
ATOM 2023 O O . ASP A 1 270 ? -1.110 -13.032 8.814 1.00 96.69 270 ASP A O 1
ATOM 2027 N N . TYR A 1 271 ? -1.912 -14.392 7.236 1.00 97.00 271 TYR A N 1
ATOM 2028 C CA . TYR A 1 271 ? -3.313 -14.173 7.614 1.00 97.00 271 TYR A CA 1
ATOM 2029 C C . TYR A 1 271 ? -3.597 -14.546 9.074 1.00 97.00 271 TYR A C 1
ATOM 2031 O O . TYR A 1 271 ? -4.196 -13.756 9.807 1.00 97.00 271 TYR A O 1
ATOM 2039 N N . ARG A 1 272 ? -3.138 -15.720 9.526 1.00 97.50 272 ARG A N 1
ATOM 2040 C CA . ARG A 1 272 ? -3.287 -16.158 10.926 1.00 97.50 272 ARG A CA 1
ATOM 2041 C C . ARG A 1 272 ? -2.566 -15.213 11.887 1.00 97.50 272 ARG A C 1
ATOM 2043 O O . ARG A 1 272 ? -3.153 -14.816 12.889 1.00 97.50 272 ARG A O 1
ATOM 2050 N N . LEU A 1 273 ? -1.339 -14.818 11.550 1.00 97.75 273 LEU A N 1
ATOM 2051 C CA . LEU A 1 273 ? -0.523 -13.889 12.329 1.00 97.75 273 LEU A CA 1
ATOM 2052 C C . LEU A 1 273 ? -1.187 -12.507 12.468 1.00 97.75 273 LEU A C 1
ATOM 2054 O O . LEU A 1 273 ? -1.371 -12.018 13.580 1.00 97.75 273 LEU A O 1
ATOM 2058 N N . TYR A 1 274 ? -1.605 -11.888 11.361 1.00 98.19 274 TYR A N 1
ATOM 2059 C CA . TYR A 1 274 ? -2.296 -10.596 11.398 1.00 98.19 274 TYR A CA 1
ATOM 2060 C C . TYR A 1 274 ? -3.647 -10.695 12.119 1.00 98.19 274 TYR A C 1
ATOM 2062 O O . TYR A 1 274 ? -3.995 -9.784 12.864 1.00 98.19 274 TYR A O 1
ATOM 2070 N N . THR A 1 275 ? -4.381 -11.806 11.983 1.00 96.69 275 THR A N 1
ATOM 2071 C CA . THR A 1 275 ? -5.632 -12.041 12.733 1.00 96.69 275 THR A CA 1
ATOM 2072 C C . THR A 1 275 ? -5.401 -12.091 14.249 1.00 96.69 275 THR A C 1
ATOM 2074 O O . THR A 1 275 ? -6.252 -11.629 15.006 1.00 96.69 275 THR A O 1
ATOM 2077 N N . GLN A 1 276 ? -4.258 -12.622 14.701 1.00 96.44 276 GLN A N 1
ATOM 2078 C CA . GLN A 1 276 ? -3.879 -12.657 16.120 1.00 96.44 276 GLN A CA 1
ATOM 2079 C C . GLN A 1 276 ? -3.444 -11.284 16.648 1.00 96.44 276 GLN A C 1
ATOM 2081 O O . GLN A 1 276 ? -3.834 -10.924 17.754 1.00 96.44 276 GLN A O 1
ATOM 2086 N N . LEU A 1 277 ? -2.681 -10.516 15.860 1.00 97.62 277 LEU A N 1
ATOM 2087 C CA . LEU A 1 277 ? -2.119 -9.227 16.285 1.00 97.62 277 LEU A CA 1
ATOM 2088 C C . LEU A 1 277 ? -3.093 -8.044 16.139 1.00 97.62 277 LEU A C 1
ATOM 2090 O O . LEU A 1 277 ? -3.047 -7.111 16.937 1.00 97.62 277 LEU A O 1
ATOM 2094 N N . LEU A 1 278 ? -3.993 -8.044 15.149 1.00 96.38 278 LEU A N 1
ATOM 2095 C CA . LEU A 1 278 ? -4.929 -6.932 14.916 1.00 96.38 278 LEU A CA 1
ATOM 2096 C C . LEU A 1 278 ? -5.773 -6.525 16.145 1.00 96.38 278 LEU A C 1
ATOM 2098 O O . LEU A 1 278 ? -5.952 -5.323 16.324 1.00 96.38 278 LEU A O 1
ATOM 2102 N N . PRO A 1 279 ? -6.265 -7.429 17.018 1.00 94.50 279 PRO A N 1
ATOM 2103 C CA . PRO A 1 279 ? -6.909 -7.052 18.279 1.00 94.50 279 PRO A CA 1
ATOM 2104 C C . PRO A 1 279 ? -6.047 -6.195 19.219 1.00 94.50 279 PRO A C 1
ATOM 2106 O O . PRO A 1 279 ? -6.604 -5.375 19.945 1.00 94.5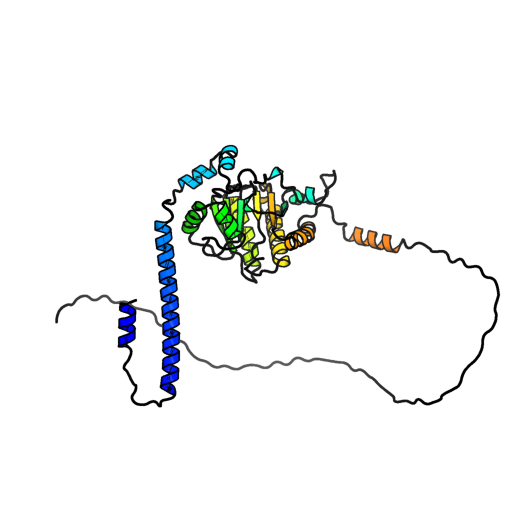0 279 PRO A O 1
ATOM 2109 N N . GLU A 1 280 ? -4.721 -6.369 19.218 1.00 95.50 280 GLU A N 1
ATOM 2110 C CA . GLU A 1 280 ? -3.793 -5.615 20.077 1.00 95.50 280 GLU A CA 1
ATOM 2111 C C . GLU A 1 280 ? -3.641 -4.164 19.594 1.00 95.50 280 GLU A C 1
ATOM 2113 O O . GLU A 1 280 ? -3.599 -3.234 20.399 1.00 95.50 280 GLU A O 1
ATOM 2118 N N . TYR A 1 281 ? -3.621 -3.965 18.271 1.00 96.50 281 TYR A N 1
ATOM 2119 C CA . TYR A 1 281 ? -3.418 -2.660 17.632 1.00 96.50 281 TYR A CA 1
ATOM 2120 C C . TYR A 1 281 ? -4.710 -1.965 17.186 1.00 96.50 281 TYR A C 1
ATOM 2122 O O . TYR A 1 281 ? -4.688 -0.770 16.914 1.00 96.50 281 TYR A O 1
ATOM 2130 N N . PHE A 1 282 ? -5.832 -2.677 17.083 1.00 95.06 282 PHE A N 1
ATOM 2131 C CA . PHE A 1 282 ? -7.138 -2.163 16.652 1.00 95.06 282 PHE A CA 1
ATOM 2132 C C . PHE A 1 282 ? -8.265 -2.926 17.382 1.00 95.06 282 PHE A C 1
ATOM 2134 O O . PHE A 1 282 ? -8.977 -3.732 16.768 1.00 95.06 282 PHE A O 1
ATOM 2141 N N . PRO A 1 283 ? -8.429 -2.725 18.706 1.00 92.00 283 PRO A N 1
ATOM 2142 C CA . PRO A 1 283 ? -9.367 -3.501 19.513 1.00 92.00 283 PRO A CA 1
ATOM 2143 C C . PRO A 1 283 ? -10.825 -3.210 19.132 1.00 92.00 283 PRO A C 1
ATOM 2145 O O . PRO A 1 283 ? -11.321 -2.091 19.247 1.00 92.00 283 PRO A O 1
ATOM 2148 N N . THR A 1 284 ? -11.549 -4.245 18.708 1.00 83.75 284 THR A N 1
ATOM 2149 C CA . THR A 1 284 ? -12.946 -4.153 18.235 1.00 83.75 284 THR A CA 1
ATOM 2150 C C . THR A 1 284 ? -13.990 -4.283 19.347 1.00 83.75 284 THR A C 1
ATOM 2152 O O . THR A 1 284 ? -15.182 -4.091 19.108 1.00 83.75 284 THR A O 1
ATOM 2155 N N . LYS A 1 285 ? -13.543 -4.577 20.571 1.00 79.19 285 LYS A N 1
ATOM 2156 C CA . LYS A 1 285 ? -14.310 -4.588 21.824 1.00 79.19 285 LYS A CA 1
ATOM 2157 C C . LYS A 1 285 ? -13.423 -3.976 22.912 1.00 79.19 285 LYS A C 1
ATOM 2159 O O . LYS A 1 285 ? -12.204 -4.140 22.845 1.00 79.19 285 LYS A O 1
ATOM 2164 N N . ARG A 1 286 ? -14.000 -3.347 23.943 1.00 63.06 286 ARG A N 1
ATOM 2165 C CA . ARG A 1 286 ? -13.247 -3.039 25.172 1.00 63.06 286 ARG A CA 1
ATOM 2166 C C . ARG A 1 286 ? -12.669 -4.333 25.743 1.00 63.06 286 ARG A C 1
ATOM 2168 O O . ARG A 1 286 ? -13.416 -5.249 26.080 1.00 63.06 286 ARG A O 1
ATOM 2175 N N . LEU A 1 287 ? -11.346 -4.382 25.883 1.00 54.19 287 LEU A N 1
ATOM 2176 C CA . LEU A 1 287 ? -10.702 -5.353 26.761 1.00 54.19 287 LEU A CA 1
ATOM 2177 C C . LEU A 1 287 ? -11.149 -5.061 28.206 1.00 54.19 287 LEU A C 1
ATOM 2179 O O . LEU A 1 287 ? -11.212 -3.883 28.576 1.00 54.19 287 LEU A O 1
ATOM 2183 N N . PRO A 1 288 ? -11.464 -6.083 29.025 1.00 50.97 288 PRO A N 1
ATOM 2184 C CA . PRO A 1 288 ? -11.757 -5.866 30.435 1.00 50.97 288 PRO A CA 1
ATOM 2185 C C . PRO A 1 288 ? -10.552 -5.199 31.105 1.00 50.97 288 PRO A C 1
ATOM 2187 O O . PRO A 1 288 ? -9.400 -5.583 30.885 1.00 50.97 288 PRO A O 1
ATOM 2190 N N . THR A 1 289 ? -10.820 -4.167 31.904 1.00 52.91 289 THR A N 1
ATOM 2191 C CA . THR A 1 289 ? -9.778 -3.462 32.667 1.00 52.91 289 THR A CA 1
ATOM 2192 C C . THR A 1 289 ? -9.083 -4.419 33.643 1.00 52.91 289 THR A C 1
ATOM 2194 O O . THR A 1 289 ? -9.671 -5.431 34.016 1.00 52.91 289 THR A O 1
ATOM 2197 N N . LYS A 1 290 ? -7.859 -4.112 34.112 1.00 54.94 290 LYS A N 1
ATOM 2198 C CA . LYS A 1 290 ? -7.165 -4.948 35.123 1.00 54.94 290 LYS A CA 1
ATOM 2199 C C . LYS A 1 290 ? -8.070 -5.301 36.308 1.00 54.94 290 LYS A C 1
ATOM 2201 O O . LYS A 1 290 ? -8.197 -6.469 36.642 1.00 54.94 290 LYS A O 1
ATOM 2206 N N . LYS A 1 291 ? -8.798 -4.306 36.820 1.00 51.47 291 LYS A N 1
ATOM 2207 C CA . LYS A 1 291 ? -9.768 -4.464 37.907 1.00 51.47 291 LYS A CA 1
ATOM 2208 C C . LYS A 1 291 ? -10.899 -5.450 37.574 1.00 51.47 291 LYS A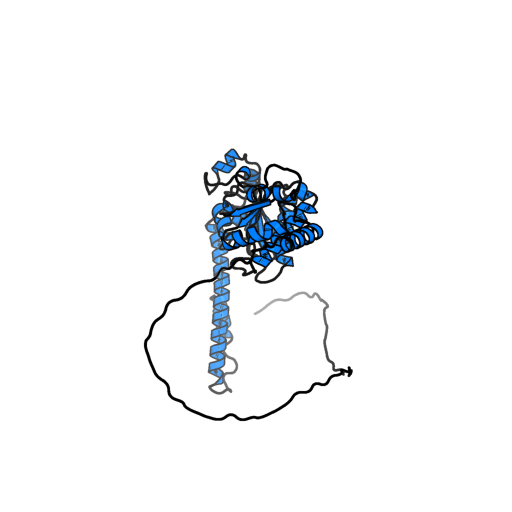 C 1
ATOM 2210 O O . LYS A 1 291 ? -11.289 -6.240 38.419 1.00 51.47 291 LYS A O 1
ATOM 2215 N N . GLN A 1 292 ? -11.386 -5.444 36.331 1.00 57.16 292 GLN A N 1
ATOM 2216 C CA . GLN A 1 292 ? -12.392 -6.402 35.861 1.00 57.16 292 GLN A CA 1
ATOM 2217 C C . GLN A 1 292 ? -11.809 -7.794 35.601 1.00 57.16 292 GLN A C 1
ATOM 2219 O O . GLN A 1 292 ? -12.520 -8.767 35.802 1.00 57.16 292 GLN A O 1
ATOM 2224 N N . LYS A 1 293 ? -10.541 -7.918 35.182 1.00 57.56 293 LYS A N 1
ATOM 2225 C CA . LYS A 1 293 ? -9.859 -9.223 35.131 1.00 57.56 293 LYS A CA 1
ATOM 2226 C C . LYS A 1 293 ? -9.709 -9.819 36.527 1.00 57.56 293 LYS A C 1
ATOM 2228 O O . LYS A 1 293 ? -10.089 -10.962 36.719 1.00 57.56 293 LYS A O 1
ATOM 2233 N N . GLU A 1 294 ? -9.243 -9.024 37.487 1.00 59.06 294 GLU A N 1
ATOM 2234 C CA . GLU A 1 294 ? -9.103 -9.416 38.895 1.00 59.06 294 GLU A CA 1
ATOM 2235 C C . GLU A 1 294 ? -10.464 -9.840 39.493 1.00 59.06 294 GLU A C 1
ATOM 2237 O O . GLU A 1 294 ? -10.557 -10.891 40.121 1.00 59.06 294 GLU A O 1
ATOM 2242 N N . GLU A 1 295 ? -11.548 -9.099 39.225 1.00 55.62 295 GLU A N 1
ATOM 2243 C CA . GLU A 1 295 ? -12.917 -9.481 39.627 1.00 55.62 295 GLU A CA 1
ATOM 2244 C C . GLU A 1 295 ? -13.430 -10.750 38.912 1.00 55.62 295 GLU A C 1
ATOM 2246 O O . GLU A 1 295 ? -14.161 -11.540 39.509 1.00 55.62 295 GLU A O 1
ATOM 2251 N N . GLN A 1 296 ? -13.057 -10.975 37.649 1.00 58.25 296 GLN A N 1
ATOM 2252 C CA . GLN A 1 296 ? -13.516 -12.117 36.846 1.00 58.25 296 GLN A CA 1
ATOM 2253 C C . GLN A 1 296 ? -12.735 -13.408 37.154 1.00 58.25 296 GLN A C 1
ATOM 2255 O O . GLN A 1 296 ? -13.319 -14.490 37.137 1.00 58.25 296 GLN A O 1
ATOM 2260 N N . GLU A 1 297 ? -11.451 -13.294 37.502 1.00 59.41 297 GLU A N 1
ATOM 2261 C CA . GLU A 1 297 ? -10.615 -14.379 38.029 1.00 59.41 297 GLU A CA 1
ATOM 2262 C C . GLU A 1 297 ? -11.054 -14.747 39.462 1.00 59.41 297 GLU A C 1
ATOM 2264 O O . GLU A 1 297 ? -11.298 -15.922 39.737 1.00 59.41 297 GLU A O 1
ATOM 2269 N N . ALA A 1 298 ? -11.330 -13.764 40.333 1.00 56.28 298 ALA A N 1
ATOM 2270 C CA . ALA A 1 298 ? -11.897 -14.014 41.665 1.00 56.28 298 ALA A CA 1
ATOM 2271 C C . ALA A 1 298 ? -13.300 -14.663 41.618 1.00 56.28 298 ALA A C 1
ATOM 2273 O O . ALA A 1 298 ? -13.616 -15.555 42.412 1.00 56.28 298 ALA A O 1
ATOM 2274 N N . ALA A 1 299 ? -14.155 -14.267 40.667 1.00 56.22 299 ALA A N 1
ATOM 2275 C CA . ALA A 1 299 ? -15.461 -14.900 40.464 1.00 56.22 299 ALA A CA 1
ATOM 2276 C C . ALA A 1 299 ? -15.349 -16.353 39.955 1.00 56.22 299 ALA A C 1
ATOM 2278 O O . ALA A 1 299 ? -16.181 -17.195 40.308 1.00 56.22 299 ALA A O 1
ATOM 2279 N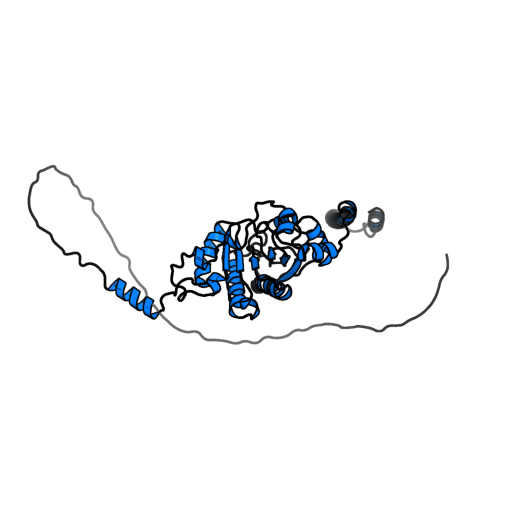 N . ALA A 1 300 ? -14.315 -16.666 39.166 1.00 56.53 300 ALA A N 1
ATOM 2280 C CA . ALA A 1 300 ? -14.037 -18.028 38.717 1.00 56.53 300 ALA A CA 1
ATOM 2281 C C . ALA A 1 300 ? -13.557 -18.928 39.871 1.00 56.53 300 ALA A C 1
ATOM 2283 O O . ALA A 1 300 ? -14.040 -20.051 40.000 1.00 56.53 300 ALA A O 1
ATOM 2284 N N . GLU A 1 301 ? -12.697 -18.431 40.768 1.00 53.19 301 GLU A N 1
ATOM 2285 C CA . GLU A 1 301 ? -12.279 -19.186 41.965 1.00 53.19 301 GLU A CA 1
ATOM 2286 C C . GLU A 1 301 ? -13.425 -19.417 42.968 1.00 53.19 301 GLU A C 1
ATOM 2288 O O . GLU A 1 301 ? -13.438 -20.422 43.677 1.00 53.19 301 GLU A O 1
ATOM 2293 N N . THR A 1 302 ? -14.439 -18.544 42.991 1.00 47.25 302 THR A N 1
ATOM 2294 C CA . THR A 1 302 ? -15.591 -18.668 43.908 1.00 47.25 302 THR A CA 1
ATOM 2295 C C . THR A 1 302 ? -16.668 -19.656 43.409 1.00 47.25 302 THR A C 1
ATOM 2297 O O . THR A 1 302 ? -17.671 -19.867 44.088 1.00 47.25 302 THR A O 1
ATOM 2300 N N . SER A 1 303 ? -16.502 -20.280 42.233 1.00 51.31 303 SER A N 1
ATOM 2301 C CA . SER A 1 303 ? -17.533 -21.122 41.591 1.00 51.31 303 SER A CA 1
ATOM 2302 C C . SER A 1 303 ? -17.106 -22.573 41.304 1.00 51.31 303 SER A C 1
ATOM 2304 O O . SER A 1 303 ? -17.471 -23.162 40.286 1.00 51.31 303 SER A O 1
ATOM 2306 N N . ALA A 1 304 ? -16.407 -23.202 42.254 1.00 43.88 304 ALA A N 1
ATOM 2307 C CA . ALA A 1 304 ? -16.291 -24.662 42.302 1.00 43.88 304 ALA A CA 1
ATOM 2308 C C . ALA A 1 304 ? -17.605 -25.303 42.817 1.00 43.88 304 ALA A C 1
ATOM 2310 O O . ALA A 1 304 ? -18.114 -24.883 43.859 1.00 43.88 304 ALA A O 1
ATOM 2311 N N . PRO A 1 305 ? -18.174 -26.325 42.145 1.00 46.56 305 PRO A N 1
ATOM 2312 C CA . PRO A 1 305 ? -19.368 -27.005 42.636 1.00 46.56 305 PRO A CA 1
ATOM 2313 C C . PRO A 1 305 ? -19.021 -27.957 43.787 1.00 46.56 305 PRO A C 1
ATOM 2315 O O . PRO A 1 305 ? -18.110 -28.778 43.680 1.00 46.56 305 PRO A O 1
ATOM 2318 N N . ALA A 1 306 ? -19.796 -27.897 44.871 1.00 42.69 306 ALA A N 1
ATOM 2319 C CA . ALA A 1 306 ? -19.740 -28.896 45.930 1.00 42.69 306 ALA A CA 1
ATOM 2320 C C . ALA A 1 306 ? -20.269 -30.242 45.403 1.00 42.69 306 ALA A C 1
ATOM 2322 O O . ALA A 1 306 ? -21.473 -30.421 45.227 1.00 42.69 306 ALA A O 1
ATOM 2323 N N . ALA A 1 307 ? -19.367 -31.188 45.141 1.00 39.38 307 ALA A N 1
ATOM 2324 C CA . ALA A 1 307 ? -19.729 -32.578 44.894 1.00 39.38 307 ALA A CA 1
ATOM 2325 C C . ALA A 1 307 ? -19.942 -33.279 46.244 1.00 39.38 307 ALA A C 1
ATOM 2327 O O . ALA A 1 307 ? -18.985 -33.506 46.985 1.00 39.38 307 ALA A O 1
ATOM 2328 N N . GLU A 1 308 ? -21.194 -33.593 46.581 1.00 37.22 308 GLU A N 1
ATOM 2329 C CA . GLU A 1 308 ? -21.517 -34.275 47.834 1.00 37.22 308 GLU A CA 1
ATOM 2330 C C . GLU A 1 308 ? -21.078 -35.744 47.826 1.00 37.22 308 GLU A C 1
ATOM 2332 O O . GLU A 1 308 ? -21.432 -36.538 46.951 1.00 37.22 308 GLU A O 1
ATOM 2337 N N . THR A 1 309 ? -20.340 -36.118 48.867 1.00 37.34 309 THR A N 1
ATOM 2338 C CA . THR A 1 309 ? -19.986 -37.500 49.185 1.00 37.34 309 THR A CA 1
ATOM 2339 C C . THR A 1 309 ? -21.237 -38.306 49.531 1.00 37.34 309 THR A C 1
ATOM 2341 O O . THR A 1 309 ? -21.894 -38.025 50.531 1.00 37.34 309 THR A O 1
ATOM 2344 N N . SER A 1 310 ? -21.523 -39.379 48.790 1.00 35.91 310 SER A N 1
ATOM 2345 C CA . SER A 1 310 ? -22.459 -40.412 49.249 1.00 35.91 310 SER A CA 1
ATOM 2346 C C . SER A 1 310 ? -22.002 -41.816 48.843 1.00 35.91 310 SER A C 1
ATOM 2348 O O . SER A 1 310 ? -21.855 -42.143 47.669 1.00 35.91 310 SER A O 1
ATOM 2350 N N . ALA A 1 311 ? -21.772 -42.651 49.854 1.00 42.31 311 ALA A N 1
ATOM 2351 C CA . ALA A 1 311 ? -21.648 -44.100 49.732 1.00 42.31 311 ALA A CA 1
ATOM 2352 C C . ALA A 1 311 ? -22.900 -44.755 50.335 1.00 42.31 311 ALA A C 1
ATOM 2354 O O . ALA A 1 311 ? -23.535 -44.171 51.217 1.00 42.31 311 ALA A O 1
ATOM 2355 N N . PRO A 1 312 ? -23.226 -45.985 49.921 1.00 49.16 312 PRO A N 1
ATOM 2356 C CA . PRO A 1 312 ? -23.540 -47.002 50.925 1.00 49.16 312 PRO A CA 1
ATOM 2357 C C . PRO A 1 312 ? -22.862 -48.358 50.649 1.00 49.16 312 PRO A C 1
ATOM 2359 O O . PRO A 1 312 ? -22.193 -48.551 49.636 1.00 49.16 312 PRO A O 1
ATOM 2362 N N . ALA A 1 313 ? -22.999 -49.283 51.603 1.00 36.38 313 ALA A N 1
ATOM 2363 C CA . ALA A 1 313 ? -22.251 -50.541 51.696 1.00 36.38 313 ALA A CA 1
ATOM 2364 C C . ALA A 1 313 ? -23.128 -51.806 51.534 1.00 36.38 313 ALA A C 1
ATOM 2366 O O . ALA A 1 313 ? -24.350 -51.728 51.639 1.00 36.38 313 ALA A O 1
ATOM 2367 N N . GLY A 1 314 ? -22.472 -52.970 51.384 1.00 31.05 314 GLY A N 1
ATOM 2368 C CA . GLY A 1 314 ? -23.067 -54.322 51.425 1.00 31.05 314 GLY A CA 1
ATOM 2369 C C . GLY A 1 314 ? -23.350 -54.942 50.040 1.00 31.05 314 GLY A C 1
ATOM 2370 O O . GLY A 1 314 ? -23.706 -54.220 49.118 1.00 31.05 314 GLY A O 1
ATOM 2371 N N . GLU A 1 315 ? -23.198 -56.252 49.790 1.00 32.97 315 GLU A N 1
ATOM 2372 C CA . GLU A 1 315 ? -22.738 -57.371 50.635 1.00 32.97 315 GLU A CA 1
ATOM 2373 C C . GLU A 1 315 ? -22.051 -58.497 49.814 1.00 32.97 315 GLU A C 1
ATOM 2375 O O . GLU A 1 315 ? -22.325 -58.706 48.638 1.00 32.97 315 GLU A O 1
ATOM 2380 N N . THR A 1 316 ? -21.166 -59.226 50.500 1.00 32.25 316 THR A N 1
ATOM 2381 C CA . THR A 1 316 ? -20.747 -60.643 50.382 1.00 32.25 316 THR A CA 1
ATOM 2382 C C . THR A 1 316 ? -21.056 -61.489 49.124 1.00 32.25 316 THR A C 1
ATOM 2384 O O . THR A 1 316 ? -22.200 -61.853 48.869 1.00 32.25 316 THR A O 1
ATOM 2387 N N . SER A 1 317 ? -20.011 -62.048 48.488 1.00 33.38 317 SER A N 1
ATOM 2388 C CA . SER A 1 317 ? -19.826 -63.518 48.323 1.00 33.38 317 SER A CA 1
ATOM 2389 C C . SER A 1 317 ? -18.475 -63.891 47.675 1.00 33.38 317 SER A C 1
ATOM 2391 O O . SER A 1 317 ? -18.002 -63.229 46.759 1.00 33.38 317 SER A O 1
ATOM 2393 N N . ALA A 1 318 ? -17.851 -64.967 48.169 1.00 37.38 318 ALA A N 1
ATOM 2394 C CA . ALA A 1 318 ? -16.675 -65.644 47.588 1.00 37.38 318 ALA A CA 1
ATOM 2395 C C . ALA A 1 318 ? -17.121 -67.014 46.998 1.00 37.38 318 ALA A C 1
ATOM 2397 O O . ALA A 1 318 ? -18.266 -67.389 47.277 1.00 37.38 318 ALA A O 1
ATOM 2398 N N . PRO A 1 319 ? -16.301 -67.786 46.230 1.00 51.00 319 PRO A N 1
ATOM 2399 C CA . PRO A 1 319 ? -15.134 -68.488 46.810 1.00 51.00 319 PRO A CA 1
ATOM 2400 C C . PRO A 1 319 ? -13.922 -68.848 45.888 1.00 51.00 319 PRO A C 1
ATOM 2402 O O . PRO A 1 319 ? -14.046 -68.955 44.676 1.00 51.00 319 PRO A O 1
ATOM 2405 N N . ALA A 1 320 ? -12.802 -69.184 46.557 1.00 36.06 320 ALA A N 1
ATOM 2406 C CA . ALA A 1 320 ? -11.782 -70.227 46.263 1.00 36.06 320 ALA A CA 1
ATOM 2407 C C . ALA A 1 320 ? -10.858 -70.209 45.006 1.00 36.06 320 ALA A C 1
ATOM 2409 O O . ALA A 1 320 ? -11.269 -69.889 43.898 1.00 36.06 320 ALA A O 1
ATOM 2410 N N . GLY A 1 321 ? -9.608 -70.685 45.206 1.00 29.61 321 GLY A N 1
ATOM 2411 C CA . GLY A 1 321 ? -8.594 -70.992 44.169 1.00 29.61 321 GLY A CA 1
ATOM 2412 C C . GLY A 1 321 ? -7.211 -70.351 44.419 1.00 29.61 321 GLY A C 1
ATOM 2413 O O . GLY A 1 321 ? -6.877 -69.368 43.777 1.00 29.61 321 GLY A O 1
ATOM 2414 N N . GLU A 1 322 ? -6.501 -70.698 45.500 1.00 33.75 322 GLU A N 1
ATOM 2415 C CA . GLU A 1 322 ? -5.346 -71.638 45.533 1.00 33.75 322 GLU A CA 1
ATOM 2416 C C . GLU A 1 322 ? -3.937 -71.035 45.257 1.00 33.75 322 GLU A C 1
ATOM 2418 O O . GLU A 1 322 ? -3.656 -70.511 44.190 1.00 33.75 322 GLU A O 1
ATOM 2423 N N . THR A 1 323 ? -3.054 -71.176 46.266 1.00 32.00 323 THR A N 1
ATOM 2424 C CA . THR A 1 323 ? -1.585 -71.441 46.237 1.00 32.00 323 THR A CA 1
ATOM 2425 C C . THR A 1 323 ? -0.722 -70.868 45.085 1.00 32.00 323 THR A C 1
ATOM 2427 O O . THR A 1 323 ? -0.879 -71.236 43.929 1.00 32.00 323 THR A O 1
ATOM 2430 N N . SER A 1 324 ? 0.374 -70.128 45.322 1.00 33.47 324 SER A N 1
ATOM 2431 C CA . SER A 1 324 ? 1.582 -70.600 46.040 1.00 33.47 324 SER A CA 1
ATOM 2432 C C . SER A 1 324 ? 2.605 -69.474 46.308 1.00 33.47 324 SER A C 1
ATOM 2434 O O . SER A 1 324 ? 2.689 -68.523 45.538 1.00 33.47 324 SER A O 1
ATOM 2436 N N . ALA A 1 325 ? 3.459 -69.641 47.326 1.00 38.03 325 ALA A N 1
ATOM 2437 C CA . ALA A 1 325 ? 4.750 -68.939 47.479 1.00 38.03 325 ALA A CA 1
ATOM 2438 C C . ALA A 1 325 ? 5.915 -69.943 47.230 1.00 38.03 325 ALA A C 1
ATOM 2440 O O . ALA A 1 325 ? 5.625 -71.141 47.142 1.00 38.03 325 ALA A O 1
ATOM 2441 N N . PRO A 1 326 ? 7.202 -69.528 47.114 1.00 51.50 326 PRO A N 1
ATOM 2442 C CA . PRO A 1 326 ? 7.969 -69.171 48.316 1.00 51.50 326 PRO A CA 1
ATOM 2443 C C . PRO A 1 326 ? 9.048 -68.064 48.178 1.00 51.50 326 PRO A C 1
ATOM 2445 O O . PRO A 1 326 ? 9.347 -67.545 47.109 1.00 51.50 326 PRO A O 1
ATOM 2448 N N . ALA A 1 327 ? 9.606 -67.759 49.353 1.00 38.19 327 ALA A N 1
ATOM 2449 C CA . ALA A 1 327 ? 10.666 -66.833 49.759 1.00 38.19 327 ALA A CA 1
ATOM 2450 C C . ALA A 1 327 ? 11.943 -66.667 48.899 1.00 38.19 327 ALA A C 1
ATOM 2452 O O . ALA A 1 327 ? 12.374 -67.568 48.182 1.00 38.19 327 ALA A O 1
ATOM 2453 N N . GLY A 1 328 ? 12.627 -65.540 49.148 1.00 29.88 328 GLY A N 1
ATOM 2454 C CA . GLY A 1 328 ? 14.036 -65.288 48.824 1.00 29.88 328 GLY A CA 1
ATOM 2455 C C . GLY A 1 328 ? 14.549 -64.015 49.521 1.00 29.88 328 GLY A C 1
ATOM 2456 O O . GLY A 1 328 ? 14.096 -62.918 49.210 1.00 29.88 328 GLY A O 1
ATOM 2457 N N . GLU A 1 329 ? 15.457 -64.167 50.487 1.00 35.69 329 GLU A N 1
ATOM 2458 C CA . GLU A 1 329 ? 16.155 -63.082 51.210 1.00 35.69 329 GLU A CA 1
ATOM 2459 C C . GLU A 1 329 ? 17.167 -62.380 50.250 1.00 35.69 329 GLU A C 1
ATOM 2461 O O . GLU A 1 329 ? 17.471 -62.912 49.188 1.00 35.69 329 GLU A O 1
ATOM 2466 N N . THR A 1 330 ? 17.791 -61.213 50.479 1.00 31.34 330 THR A N 1
ATOM 2467 C CA . THR A 1 330 ? 18.512 -60.731 51.677 1.00 31.34 330 THR A CA 1
ATOM 2468 C C . THR A 1 330 ? 19.047 -59.290 51.439 1.00 31.34 330 THR A C 1
ATOM 2470 O O . THR A 1 330 ? 19.217 -58.886 50.294 1.00 31.34 330 THR A O 1
ATOM 2473 N N . SER A 1 331 ? 19.453 -58.594 52.512 1.00 34.50 331 SER A N 1
ATOM 2474 C CA . SER A 1 331 ? 20.560 -57.598 52.567 1.00 34.50 331 SER A CA 1
ATOM 2475 C C . SER A 1 331 ? 20.467 -56.213 51.881 1.00 34.50 331 SER A C 1
ATOM 2477 O O . SER A 1 331 ? 20.694 -56.059 50.685 1.00 34.50 331 SER A O 1
ATOM 2479 N N . ALA A 1 332 ? 20.381 -55.167 52.717 1.00 38.75 332 ALA A N 1
ATOM 2480 C CA . ALA A 1 332 ? 21.122 -53.900 52.534 1.00 38.75 332 ALA A CA 1
ATOM 2481 C C . ALA A 1 332 ? 22.557 -54.045 53.137 1.00 38.75 332 ALA A C 1
ATOM 2483 O O . ALA A 1 332 ? 22.796 -55.087 53.760 1.00 38.75 332 ALA A O 1
ATOM 2484 N N . PRO A 1 333 ? 23.517 -53.085 53.008 1.00 53.03 333 PRO A N 1
ATOM 2485 C CA . PRO A 1 333 ? 23.435 -51.819 53.771 1.00 53.03 333 PRO A CA 1
ATOM 2486 C C . PRO A 1 333 ? 24.133 -50.546 53.194 1.00 53.03 333 PRO A C 1
ATOM 2488 O O . PRO A 1 333 ? 25.046 -50.625 52.385 1.00 53.03 333 PRO A O 1
ATOM 2491 N N . ALA A 1 334 ? 23.703 -49.391 53.733 1.00 36.56 334 ALA A N 1
ATOM 2492 C CA . ALA A 1 334 ? 24.446 -48.198 54.217 1.00 36.56 334 ALA A CA 1
ATOM 2493 C C . ALA A 1 334 ? 25.595 -47.488 53.438 1.00 36.56 334 ALA A C 1
ATOM 2495 O O . ALA A 1 334 ? 26.435 -48.100 52.789 1.00 36.56 334 ALA A O 1
ATOM 2496 N N . GLY A 1 335 ? 25.681 -46.161 53.659 1.00 30.22 335 GLY A N 1
ATOM 2497 C CA . GLY A 1 335 ? 26.776 -45.255 53.255 1.00 30.22 335 GLY A CA 1
ATOM 2498 C C . GLY A 1 335 ? 26.254 -43.881 52.785 1.00 30.22 335 GLY A C 1
ATOM 2499 O O . GLY A 1 335 ? 26.088 -43.673 51.592 1.00 30.22 335 GLY A O 1
ATOM 2500 N N . GLU A 1 336 ? 25.680 -43.043 53.654 1.00 34.31 336 GLU A N 1
ATOM 2501 C CA . GLU A 1 336 ? 26.357 -41.995 54.456 1.00 34.31 336 GLU A CA 1
ATOM 2502 C C . GLU A 1 336 ? 26.748 -40.697 53.697 1.00 34.31 336 GLU A C 1
ATOM 2504 O O . GLU A 1 336 ? 27.689 -40.691 52.918 1.00 34.31 336 GLU A O 1
ATOM 2509 N N . THR A 1 337 ? 26.046 -39.596 54.047 1.00 30.70 337 THR A N 1
ATOM 2510 C CA . THR A 1 337 ? 26.545 -38.226 54.391 1.00 30.70 337 THR A CA 1
ATOM 2511 C C . THR A 1 337 ? 27.411 -37.416 53.399 1.00 30.70 337 THR A C 1
ATOM 2513 O O . THR A 1 337 ? 28.238 -37.961 52.690 1.00 30.70 337 THR A O 1
ATOM 2516 N N . SER A 1 338 ? 27.387 -36.074 53.332 1.00 34.69 338 SER A N 1
ATOM 2517 C CA . SER A 1 338 ? 26.551 -35.007 53.928 1.00 34.69 338 SER A CA 1
ATOM 2518 C C . SER A 1 338 ? 26.781 -33.691 53.150 1.00 34.69 338 SER A C 1
ATOM 2520 O O . SER A 1 338 ? 27.819 -33.529 52.512 1.00 34.69 338 SER A O 1
ATOM 2522 N N . ALA A 1 339 ? 25.863 -32.721 53.248 1.00 39.38 339 ALA A N 1
ATOM 2523 C CA . ALA A 1 339 ? 26.146 -31.309 52.919 1.00 39.38 339 ALA A CA 1
ATOM 2524 C C . ALA A 1 339 ? 26.968 -30.636 54.053 1.00 39.38 339 ALA A C 1
ATOM 2526 O O . ALA A 1 339 ? 27.066 -31.222 55.136 1.00 39.38 339 ALA A O 1
ATOM 2527 N N . PRO A 1 340 ? 27.548 -29.428 53.865 1.00 48.91 340 PRO A N 1
ATOM 2528 C CA . PRO A 1 340 ? 26.764 -28.206 54.119 1.00 48.91 340 PRO A CA 1
ATOM 2529 C C . PRO A 1 340 ? 27.148 -26.977 53.248 1.00 48.91 340 PRO A C 1
ATOM 2531 O O . PRO A 1 340 ? 27.882 -27.083 52.271 1.00 48.91 340 PRO A O 1
ATOM 2534 N N . ALA A 1 341 ? 26.588 -25.811 53.600 1.00 37.53 341 ALA A N 1
ATOM 2535 C CA . ALA A 1 341 ? 26.646 -24.535 52.875 1.00 37.53 341 ALA A CA 1
ATOM 2536 C C . ALA A 1 341 ? 27.708 -23.530 53.398 1.00 37.53 341 ALA A C 1
ATOM 2538 O O . ALA A 1 341 ? 28.367 -23.777 54.405 1.00 37.53 341 ALA A O 1
ATOM 2539 N N . GLY A 1 342 ? 27.807 -22.372 52.725 1.00 29.23 342 GLY A N 1
ATOM 2540 C CA . GLY A 1 342 ? 28.581 -21.167 53.091 1.00 29.23 342 GLY A CA 1
ATOM 2541 C C . GLY A 1 342 ? 28.939 -20.379 51.817 1.00 29.23 342 GLY A C 1
ATOM 2542 O O . GLY A 1 342 ? 29.668 -20.892 50.981 1.00 29.23 342 GLY A O 1
ATOM 2543 N N . GLU A 1 343 ? 28.236 -19.308 51.440 1.00 32.69 343 GLU A N 1
ATOM 2544 C CA . GLU A 1 343 ? 28.261 -17.919 51.953 1.00 32.69 343 GLU A CA 1
ATOM 2545 C C . GLU A 1 343 ? 29.420 -17.018 51.458 1.00 32.69 343 GLU A C 1
ATOM 2547 O O . GLU A 1 343 ? 30.597 -17.353 51.531 1.00 32.69 343 GLU A O 1
ATOM 2552 N N . THR A 1 344 ? 29.027 -15.789 51.088 1.00 30.11 344 THR A N 1
ATOM 2553 C CA . THR A 1 344 ? 29.777 -14.509 51.081 1.00 30.11 344 THR A CA 1
ATOM 2554 C C . THR A 1 344 ? 30.789 -14.107 49.981 1.00 30.11 344 THR A C 1
ATOM 2556 O O . THR A 1 344 ? 31.875 -14.652 49.839 1.00 30.11 344 THR A O 1
ATOM 2559 N N . SER A 1 345 ? 30.452 -12.947 49.386 1.00 33.94 345 SER A N 1
ATOM 2560 C CA . SER A 1 345 ? 31.308 -11.764 49.130 1.00 33.94 345 SER A CA 1
ATOM 2561 C C . SER A 1 345 ? 32.139 -11.618 47.843 1.00 33.94 345 SER A C 1
ATOM 2563 O O . SER A 1 345 ? 33.030 -12.397 47.526 1.00 33.94 345 SER A O 1
ATOM 2565 N N . ALA A 1 346 ? 31.909 -10.478 47.177 1.00 39.00 346 ALA A N 1
ATOM 2566 C CA . ALA A 1 346 ? 32.834 -9.835 46.238 1.00 39.00 346 ALA A CA 1
ATOM 2567 C C . ALA A 1 346 ? 33.944 -9.062 46.987 1.00 39.00 346 ALA A C 1
ATOM 2569 O O . ALA A 1 346 ? 33.809 -8.799 48.186 1.00 39.00 346 ALA A O 1
ATOM 2570 N N . PRO A 1 347 ? 35.008 -8.631 46.286 1.00 48.22 347 PRO A N 1
ATOM 2571 C CA . PRO A 1 347 ? 35.154 -7.180 46.094 1.00 48.22 347 PRO A CA 1
ATOM 2572 C C . PRO A 1 347 ? 35.683 -6.764 44.703 1.00 48.22 347 PRO A C 1
ATOM 2574 O O . PRO A 1 347 ? 36.047 -7.591 43.871 1.00 48.22 347 PRO A O 1
ATOM 2577 N N . ALA A 1 348 ? 35.714 -5.450 44.461 1.00 41.44 348 ALA A N 1
ATOM 2578 C CA . ALA A 1 348 ? 36.255 -4.820 43.254 1.00 41.44 348 ALA A CA 1
ATOM 2579 C C . ALA A 1 348 ? 37.789 -4.637 43.297 1.00 41.44 348 ALA A C 1
ATOM 2581 O O . ALA A 1 348 ? 38.393 -4.655 44.369 1.00 41.44 348 ALA A O 1
ATOM 2582 N N . GLY A 1 349 ? 38.400 -4.377 42.135 1.00 30.55 349 GLY A N 1
ATOM 2583 C CA . GLY A 1 349 ? 39.803 -3.969 42.010 1.00 30.55 349 GLY A CA 1
ATOM 2584 C C . GLY A 1 349 ? 40.100 -3.335 40.646 1.00 30.55 349 GLY A C 1
ATOM 2585 O O . GLY A 1 349 ? 39.819 -3.930 39.609 1.00 30.55 349 GLY A O 1
ATOM 2586 N N . GLU A 1 350 ? 40.644 -2.119 40.651 1.00 38.91 350 GLU A N 1
ATOM 2587 C CA . GLU A 1 350 ? 41.062 -1.366 39.459 1.00 38.91 350 GLU A CA 1
ATOM 2588 C C . GLU A 1 350 ? 42.495 -1.741 39.038 1.00 38.91 350 GLU A C 1
ATOM 2590 O O . GLU A 1 350 ? 43.320 -2.026 39.907 1.00 38.91 350 GLU A O 1
ATOM 2595 N N . THR A 1 351 ? 42.858 -1.635 37.747 1.00 32.91 351 THR A N 1
ATOM 2596 C CA . THR A 1 351 ? 44.206 -1.143 37.364 1.00 32.91 351 THR A CA 1
ATOM 2597 C C . THR A 1 351 ? 44.352 -0.692 35.898 1.00 32.91 351 THR A C 1
ATOM 2599 O O . THR A 1 351 ? 44.075 -1.420 34.952 1.00 32.91 351 THR A O 1
ATOM 2602 N N . SER A 1 352 ? 44.847 0.540 35.785 1.00 34.84 352 SER A N 1
ATOM 2603 C CA . SER A 1 352 ? 45.536 1.309 34.732 1.00 34.84 352 SER A CA 1
ATOM 2604 C C . SER A 1 352 ? 46.147 0.656 33.467 1.00 34.84 352 SER A C 1
ATOM 2606 O O . SER A 1 352 ? 46.646 -0.464 33.474 1.00 34.84 352 SER A O 1
ATOM 2608 N N . ALA A 1 353 ? 46.231 1.479 32.405 1.00 36.34 353 ALA A N 1
ATOM 2609 C CA . ALA A 1 353 ? 46.960 1.267 31.136 1.00 36.34 353 ALA A CA 1
ATOM 2610 C C . ALA A 1 353 ? 48.503 1.452 31.252 1.00 36.34 353 ALA A C 1
ATOM 2612 O O . ALA A 1 353 ? 48.981 1.765 32.347 1.00 36.34 353 ALA A O 1
ATOM 2613 N N . PRO A 1 354 ? 49.298 1.310 30.154 1.00 50.41 354 PRO A N 1
ATOM 2614 C CA . PRO A 1 354 ? 49.619 2.512 29.346 1.00 50.41 354 PRO A CA 1
ATOM 2615 C C . PRO A 1 354 ? 49.921 2.352 27.818 1.00 50.41 354 PRO A C 1
ATOM 2617 O O . PRO A 1 354 ? 50.408 1.328 27.358 1.00 50.41 354 PRO A O 1
ATOM 2620 N N . ALA A 1 355 ? 49.668 3.457 27.093 1.00 34.81 355 ALA A N 1
ATOM 2621 C CA . ALA A 1 355 ? 50.371 4.141 25.970 1.00 34.81 355 ALA A CA 1
ATOM 2622 C C . ALA A 1 355 ? 51.183 3.454 24.823 1.00 34.81 355 ALA A C 1
ATOM 2624 O O . ALA A 1 355 ? 51.962 2.529 25.025 1.00 34.81 355 ALA A O 1
ATOM 2625 N N . GLY A 1 356 ? 51.107 4.103 23.639 1.00 28.94 356 GLY A N 1
ATOM 2626 C CA . GLY A 1 356 ? 51.970 3.990 22.435 1.00 28.94 356 GLY A CA 1
ATOM 2627 C C . GLY A 1 356 ? 51.145 4.147 21.134 1.00 28.94 356 GLY A C 1
ATOM 2628 O O . GLY A 1 356 ? 50.408 3.233 20.789 1.00 28.94 356 GLY A O 1
ATOM 2629 N N . GLU A 1 357 ? 51.000 5.324 20.498 1.00 34.75 357 GLU A N 1
ATOM 2630 C CA . GLU A 1 357 ? 51.931 5.986 19.538 1.00 34.75 357 GLU A CA 1
ATOM 2631 C C . GLU A 1 357 ? 52.430 5.057 18.404 1.00 34.75 357 GLU A C 1
ATOM 2633 O O . GLU A 1 357 ? 52.816 3.931 18.683 1.00 34.75 357 GLU A O 1
ATOM 2638 N N . THR A 1 358 ? 52.513 5.398 17.109 1.00 31.03 358 THR A N 1
ATOM 2639 C CA . THR A 1 358 ? 52.245 6.599 16.262 1.00 31.03 358 THR A CA 1
ATOM 2640 C C . THR A 1 358 ? 51.911 6.085 14.819 1.00 31.03 358 THR A C 1
ATOM 2642 O O . THR A 1 358 ? 51.930 4.876 14.609 1.00 31.03 358 THR A O 1
ATOM 2645 N N . SER A 1 359 ? 51.577 6.823 13.741 1.00 35.69 359 SER A N 1
ATOM 2646 C CA . SER A 1 359 ? 51.503 8.263 13.401 1.00 35.69 359 SER A CA 1
ATOM 2647 C C . SER A 1 359 ? 50.579 8.496 12.172 1.00 35.69 359 SER A C 1
ATOM 2649 O O . SER A 1 359 ? 50.139 7.533 11.548 1.00 35.69 359 SER A O 1
ATOM 2651 N N . ALA A 1 360 ? 50.353 9.756 11.764 1.00 40.47 360 ALA A N 1
ATOM 2652 C CA . ALA A 1 360 ? 49.768 10.149 10.461 1.00 40.47 360 ALA A CA 1
ATOM 2653 C C . ALA A 1 360 ? 50.828 10.787 9.527 1.00 40.47 360 ALA A C 1
ATOM 2655 O O . ALA A 1 360 ? 51.954 11.033 9.967 1.00 40.47 360 ALA A O 1
ATOM 2656 N N . PRO A 1 361 ? 50.494 11.094 8.256 1.00 48.00 361 PRO A N 1
ATOM 2657 C CA . PRO A 1 361 ? 50.586 12.511 7.869 1.00 48.00 361 PRO A CA 1
ATOM 2658 C C . PRO A 1 361 ? 49.465 13.008 6.933 1.00 48.00 361 PRO A C 1
ATOM 2660 O O . PRO A 1 361 ? 48.814 12.239 6.229 1.00 48.00 361 PRO A O 1
ATOM 2663 N N . ALA A 1 362 ? 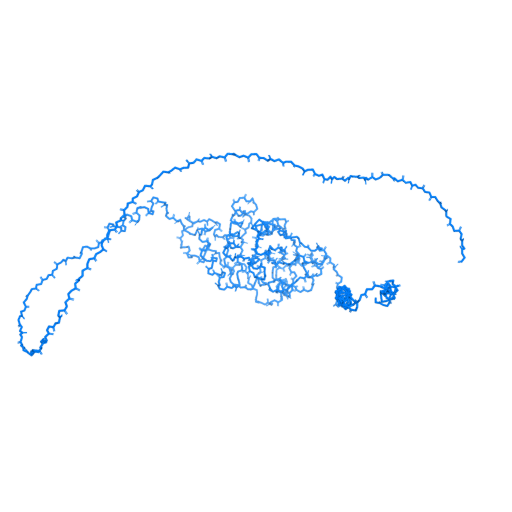49.291 14.332 6.908 1.00 36.66 362 ALA A N 1
ATOM 2664 C CA . ALA A 1 362 ? 48.404 15.069 6.006 1.00 36.66 362 ALA A CA 1
ATOM 2665 C C . ALA A 1 362 ? 49.181 15.722 4.842 1.00 36.66 362 ALA A C 1
ATOM 2667 O O . ALA A 1 362 ? 50.402 15.864 4.915 1.00 36.66 362 ALA A O 1
ATOM 2668 N N . GLY A 1 363 ? 48.469 16.189 3.809 1.00 29.64 363 GLY A N 1
ATOM 2669 C CA . GLY A 1 363 ? 49.034 17.066 2.777 1.00 29.64 363 GLY A CA 1
ATOM 2670 C C . GLY A 1 363 ? 48.127 17.260 1.558 1.00 29.64 363 GLY A C 1
ATOM 2671 O O . GLY A 1 363 ? 48.060 16.383 0.703 1.00 29.64 363 GLY A O 1
ATOM 2672 N N . GLU A 1 364 ? 47.488 18.428 1.442 1.00 33.12 364 GLU A N 1
ATOM 2673 C CA . GLU A 1 364 ? 46.773 18.867 0.234 1.00 33.12 364 GLU A CA 1
ATOM 2674 C C . GLU A 1 364 ? 47.353 20.181 -0.318 1.00 33.12 364 GLU A C 1
ATOM 2676 O O . GLU A 1 364 ? 47.551 21.134 0.435 1.00 33.12 364 GLU A O 1
ATOM 2681 N N . THR A 1 365 ? 47.455 20.269 -1.656 1.00 37.38 365 THR A N 1
ATOM 2682 C CA . THR A 1 365 ? 47.605 21.501 -2.481 1.00 37.38 365 THR A CA 1
ATOM 2683 C C . THR A 1 365 ? 48.920 22.313 -2.349 1.00 37.38 365 THR A C 1
ATOM 2685 O O . THR A 1 365 ? 49.554 22.269 -1.299 1.00 37.38 365 THR A O 1
ATOM 2688 N N . PRO A 1 366 ? 49.400 23.018 -3.413 1.00 46.22 366 PRO A N 1
ATOM 2689 C CA . PRO A 1 366 ? 48.621 23.870 -4.329 1.00 46.22 366 PRO A CA 1
ATOM 2690 C C . PRO A 1 366 ? 48.874 23.690 -5.844 1.00 46.22 366 PRO A C 1
ATOM 2692 O O . PRO A 1 366 ? 49.624 22.825 -6.286 1.00 46.22 366 PRO A O 1
ATOM 2695 N N . ALA A 1 367 ? 48.184 24.516 -6.638 1.00 39.88 367 ALA A N 1
ATOM 2696 C CA . ALA A 1 367 ? 48.168 24.506 -8.102 1.00 39.88 367 ALA A CA 1
ATOM 2697 C C . ALA A 1 367 ? 49.250 25.391 -8.754 1.00 39.88 367 ALA A C 1
ATOM 2699 O O . ALA A 1 367 ? 49.662 26.400 -8.184 1.00 39.88 367 ALA A O 1
ATOM 2700 N N . THR A 1 368 ? 49.586 25.090 -10.012 1.00 34.84 368 THR A N 1
ATOM 2701 C CA . THR A 1 368 ? 50.233 26.009 -10.968 1.00 34.84 368 THR A CA 1
ATOM 2702 C C . THR A 1 368 ? 49.712 25.773 -12.390 1.00 34.84 368 THR A C 1
ATOM 2704 O O . THR A 1 368 ? 49.335 24.660 -12.754 1.00 34.84 368 THR A O 1
ATOM 2707 N N . ALA A 1 369 ? 49.689 26.837 -13.196 1.00 39.31 369 ALA A N 1
ATOM 2708 C CA . ALA A 1 369 ? 49.435 26.799 -14.637 1.00 39.31 369 ALA A CA 1
ATOM 2709 C C . ALA A 1 369 ? 50.762 26.933 -15.411 1.00 39.31 369 ALA A C 1
ATOM 2711 O O . ALA A 1 369 ? 51.713 27.513 -14.888 1.00 39.31 369 ALA A O 1
ATOM 2712 N N . GLY A 1 370 ? 50.831 26.439 -16.652 1.00 32.50 370 GLY A N 1
ATOM 2713 C CA . GLY A 1 370 ? 52.029 26.559 -17.495 1.00 32.50 370 GLY A CA 1
ATOM 2714 C C . GLY A 1 370 ? 51.858 25.912 -18.873 1.00 32.50 370 GLY A C 1
ATOM 2715 O O . GLY A 1 370 ? 51.481 24.750 -18.970 1.00 32.50 370 GLY A O 1
ATOM 2716 N N . ASP A 1 371 ? 52.094 26.702 -19.915 1.00 34.94 371 ASP A N 1
ATOM 2717 C CA . ASP A 1 371 ? 51.745 26.483 -21.325 1.00 34.94 371 ASP A CA 1
ATOM 2718 C C . ASP A 1 371 ? 52.799 25.668 -22.135 1.00 34.94 371 ASP A C 1
ATOM 2720 O O . ASP A 1 371 ? 53.936 25.502 -21.706 1.00 34.94 371 ASP A O 1
ATOM 2724 N N . THR A 1 372 ? 52.389 25.210 -23.327 1.00 35.94 372 THR A N 1
ATOM 2725 C CA . THR A 1 372 ? 53.168 24.854 -24.543 1.00 35.94 372 THR A CA 1
ATOM 2726 C C . THR A 1 372 ? 54.336 23.838 -24.501 1.00 35.94 372 THR A C 1
ATOM 2728 O O . THR A 1 372 ? 55.402 24.101 -23.957 1.00 35.94 372 THR A O 1
ATOM 2731 N N . THR A 1 373 ? 54.247 22.752 -25.296 1.00 34.91 373 THR A N 1
ATOM 2732 C CA . THR A 1 373 ? 55.006 22.581 -26.576 1.00 34.91 373 THR A CA 1
ATOM 2733 C C . THR A 1 373 ? 54.806 21.207 -27.263 1.00 34.91 373 THR A C 1
ATOM 2735 O O . THR A 1 373 ? 54.804 20.150 -26.642 1.00 34.91 373 THR A O 1
ATOM 2738 N N . GLN A 1 374 ? 54.686 21.248 -28.594 1.00 39.31 374 GLN A N 1
ATOM 2739 C CA . GLN A 1 374 ? 55.010 20.192 -29.581 1.00 39.31 374 GLN A CA 1
ATOM 2740 C C . GLN A 1 374 ? 56.310 20.638 -30.322 1.00 39.31 374 GLN A C 1
ATOM 2742 O O . GLN A 1 374 ? 56.718 21.774 -30.059 1.00 39.31 374 GLN A O 1
ATOM 2747 N N . PRO A 1 375 ? 56.940 19.898 -31.280 1.00 53.59 375 PRO A N 1
ATOM 2748 C CA . PRO A 1 375 ? 56.597 18.605 -31.912 1.00 53.59 375 PRO A CA 1
ATOM 2749 C C . PRO A 1 375 ? 57.794 17.603 -32.058 1.00 53.59 375 PRO A C 1
ATOM 2751 O O . PRO A 1 375 ? 58.880 17.839 -31.542 1.00 53.59 375 PRO A O 1
ATOM 2754 N N . ALA A 1 376 ? 57.589 16.562 -32.889 1.00 37.75 376 ALA A N 1
ATOM 2755 C CA . ALA A 1 376 ? 58.572 15.641 -33.505 1.00 37.75 376 ALA A CA 1
ATOM 2756 C C . ALA A 1 376 ? 59.164 14.536 -32.592 1.00 37.75 376 ALA A C 1
ATOM 2758 O O . ALA A 1 376 ? 59.369 14.747 -31.403 1.00 37.75 376 ALA A O 1
ATOM 2759 N N . THR A 1 377 ? 59.429 13.313 -33.073 1.00 46.22 377 THR A N 1
ATOM 2760 C CA . THR A 1 377 ? 59.458 12.754 -34.453 1.00 46.22 377 THR A CA 1
ATOM 2761 C C . THR A 1 377 ? 58.648 11.467 -34.584 1.00 46.22 377 THR A C 1
ATOM 2763 O O . THR A 1 377 ? 58.659 10.692 -33.602 1.00 46.22 377 THR A O 1
#

Sequence (377 aa):
LRIAAKAAAKLLPISAHRLGNSVTNHYRRLLIASSATIAAAATAVVMSDRGRAKLHGAFGTSYDPKHRDEFLSMPLEERRKQYSCGENYTPIVDIPTWAQQAGAAKGLNDGDPLARRVSLHVGDITKLEIDAIVNAANNSLLGGGGVDGAIHRAAGPLLKVECAQLKGCETGDAKATCGYKLPARYVLHTVGPMGSGDEALRSCYSRCLELARQHGLTSVAFPCISTGVYGFPAERAAKIALETVRDFLANDKYGEKIERIIFCVFLDADYRLYTQLLPEYFPTKRLPTKKQKEEQEAAAETSAPAAETSAPAGETSAPAGETSAPAGETSAPAGETSAPAGETSAPAGETSAPAGETSAPAGETPATAGDTTQPAT

InterPro domains:
  IPR002589 Macro domain [PF01661] (134-241)
  IPR002589 Macro domain [PS51154] (105-282)
  IPR002589 Macro domain [SM00506] (117-241)
  IPR043472 Macro domain-like [G3DSA:3.40.220.10] (62-285)
  IPR043472 Macro domain-like [SSF52949] (117-284)

Secondary structure (DSSP, 8-state):
-HHHHHHHTTS--S--SSS-TTHHHHHHHHHHHHHHHHHHHHHHHHHHHHHHHHHHHH------THHHHHHHHS-HHHHGGG-TTTT--EEGGGS--HHHHTT--S-TTSS-GGGGTEEEEES-GGGEESSEEEEE--TT-S--SHHHHHHHHHH-HHHHHHHHHTT---BT-EEEEE-TTSSSSEEEEEBPPSS--HHHHHHHHHHHHHHHHHHT--EEEE--TTSSTT---HHHHHHHHHHHHHHHHHHSTTGGG-SEEEEEE-SHHHHHHHHHHHHHHS-SSPPPPHHHHHHHHHHHHTT--------------------------------------------------------------------------

Organism: NCBI:txid282301

pLDDT: mean 72.45, std 27.13, range [28.94, 98.94]

Foldseek 3Di:
DVVVVVVVVVVPDDDPPDDDPPVVVVVVVVVVVVVVVVVVVVVVVVVVVVVVVVVVVVDPDDDDCVVLVCLLPDDLVVLQPLALCRPQADEPVNFAFQLVVVPLPPDDPFWFPCSQAEGEAADQQQRYLFAEEEALDAQQLQADDDNSVVQDVRQDDSSNNVSNVVRGADQLAWDKDASHNGSHGIYIYHHHAAADDLPSLLSRLVNSVVVCVVVVGQEYEYEQHCVPPSPHDSLSSLVSNLVSLLCCLPPPPCVVSHSYYYHHYHDPVSSVSNNVCCCVSTPSGDDDDPVRVVVVVVVVVVDDDDDDDDDDDDDDDDDDDDDDDDDDDDDDDDDDDDDDDDDDDDDDDDDDDDDDDDDDDDDDDDDDDDDDDDDDD